Protein AF-0000000079017093 (afdb_homodimer)

Foldseek 3Di:
DVVVVVVVVVVVVVPPPPPPWDKFFWFDDADQLWAFAAPWDHKDKAWPDFDDDPPPDTDTDIDIDTGQQTGWKKFALCLPDVPGDALQRQDQLLQKFFEFEQEDQVVCVVFQAAADDLVSVVVLCVVVNDQAAQYEYEYENVLLVQPPPNCSQQVHPPSNDSLNGTHYAYDLNNLCCCCPVHNYQEYEYLHSYRDRSNDPVNNSSNVRNVVNRMYIYNIHDDPPDDRGQWMKGWRDDNDVVHRMHRTGIMITGHPPPPCVVVVVVVVVVVVVVVVVVVVVVVVVD/DVVVVVVVVVVVVVPPPPPPWDKFFWFDDADQLWAFQAPWDHKDKAWPDFDDDPPDDTDTDIDIDTGQQTGWKKFALCLPDVPGDALQRQDQLLQKFFEFEQEDQVVCVVFQAAADDLVSVVVLCVVVNDQAAQYEYEYENVLLVQPPPNCSQQVHPPSNDSLRGTHYAYDLNNLCCCCPVHNYQEYEYLHSYRDRSNDPVNNSSNVRNVVNRMYIYNIHDDPPDHRGQWMKGWRDDNDVVHRMHRTGIMITGHPPPPCPVVVVVVVVVVVVVVVVVVVVVVVVD

Structure (mmCIF, N/CA/C/O backbone):
data_AF-0000000079017093-model_v1
#
loop_
_entity.id
_entity.type
_entity.pdbx_description
1 polymer 'Kynurenine formamidase'
#
loop_
_atom_site.group_PDB
_atom_site.id
_atom_site.type_symbol
_atom_site.label_atom_id
_atom_site.label_alt_id
_atom_site.label_comp_id
_atom_site.label_asym_id
_atom_site.label_entity_id
_atom_site.label_seq_id
_atom_site.pdbx_PDB_ins_code
_atom_site.Cartn_x
_atom_site.Cartn_y
_atom_site.Cartn_z
_atom_site.occupancy
_atom_site.B_iso_or_equiv
_atom_site.auth_seq_id
_atom_site.auth_comp_id
_atom_site.auth_asym_id
_atom_site.auth_atom_id
_atom_site.pdbx_PDB_model_num
ATOM 1 N N . MET A 1 1 ? 46.062 -15.609 -14.641 1 33.62 1 MET A N 1
ATOM 2 C CA . MET A 1 1 ? 45.562 -16.078 -13.359 1 33.62 1 MET A CA 1
ATOM 3 C C . MET A 1 1 ? 45.062 -14.914 -12.508 1 33.62 1 MET A C 1
ATOM 5 O O . MET A 1 1 ? 44.562 -15.109 -11.398 1 33.62 1 MET A O 1
ATOM 9 N N . THR A 1 2 ? 45.562 -13.727 -12.836 1 43.59 2 THR A N 1
ATOM 10 C CA . THR A 1 2 ? 45.344 -12.547 -12.008 1 43.59 2 THR A CA 1
ATOM 11 C C . THR A 1 2 ? 43.938 -11.969 -12.242 1 43.59 2 THR A C 1
ATOM 13 O O . THR A 1 2 ? 43.375 -11.328 -11.359 1 43.59 2 THR A O 1
ATOM 16 N N . SER A 1 3 ? 43.469 -12.195 -13.469 1 46.53 3 SER A N 1
ATOM 17 C CA . SER A 1 3 ? 42.188 -11.562 -13.773 1 46.53 3 SER A CA 1
ATOM 18 C C . SER A 1 3 ? 41.031 -12.273 -13.078 1 46.53 3 SER A C 1
ATOM 20 O O . SER A 1 3 ? 39.969 -11.688 -12.867 1 46.53 3 SER A O 1
ATOM 22 N N . LEU A 1 4 ? 41.25 -13.578 -12.734 1 48.19 4 LEU A N 1
ATOM 23 C CA . LEU A 1 4 ? 40.188 -14.344 -12.086 1 48.19 4 LEU A CA 1
ATOM 24 C C . LEU A 1 4 ? 39.969 -13.867 -10.656 1 48.19 4 LEU A C 1
ATOM 26 O O . LEU A 1 4 ? 38.844 -13.945 -10.141 1 48.19 4 LEU A O 1
ATOM 30 N N . SER A 1 5 ? 41.062 -13.242 -10.125 1 46.44 5 SER A N 1
ATOM 31 C CA . SER A 1 5 ? 40.969 -12.938 -8.703 1 46.44 5 SER A CA 1
ATOM 32 C C . SER A 1 5 ? 40.188 -11.664 -8.453 1 46.44 5 SER A C 1
ATOM 34 O O . SER A 1 5 ? 39.438 -11.562 -7.457 1 46.44 5 SER A O 1
ATOM 36 N N . ILE A 1 6 ? 40.219 -10.766 -9.406 1 45.44 6 ILE A N 1
ATOM 37 C CA . ILE A 1 6 ? 39.531 -9.5 -9.156 1 45.44 6 ILE A CA 1
ATOM 38 C C . ILE A 1 6 ? 38.031 -9.68 -9.328 1 45.44 6 ILE A C 1
ATOM 40 O O . ILE A 1 6 ? 37.25 -9.125 -8.562 1 45.44 6 ILE A O 1
ATOM 44 N N . SER A 1 7 ? 37.688 -10.57 -10.25 1 44.38 7 SER A N 1
ATOM 45 C CA . SER A 1 7 ? 36.25 -10.781 -10.469 1 44.38 7 SER A CA 1
ATOM 46 C C . SER A 1 7 ? 35.625 -11.492 -9.273 1 44.38 7 SER A C 1
ATOM 48 O O . SER A 1 7 ? 34.469 -11.227 -8.938 1 44.38 7 SER A O 1
ATOM 50 N N . LEU A 1 8 ? 36.406 -12.289 -8.617 1 45.03 8 LEU A N 1
ATOM 51 C CA . LEU A 1 8 ? 35.875 -13 -7.453 1 45.03 8 LEU A CA 1
ATOM 52 C C . LEU A 1 8 ? 35.688 -12.047 -6.273 1 45.03 8 LEU A C 1
ATOM 54 O O . LEU A 1 8 ? 34.75 -12.188 -5.504 1 45.03 8 LEU A O 1
ATOM 58 N N . LEU A 1 9 ? 36.625 -11.07 -6.164 1 40.81 9 LEU A N 1
ATOM 59 C CA . LEU A 1 9 ? 36.531 -10.133 -5.047 1 40.81 9 LEU A CA 1
ATOM 60 C C . LEU A 1 9 ? 35.312 -9.211 -5.207 1 40.81 9 LEU A C 1
ATOM 62 O O . LEU A 1 9 ? 34.625 -8.906 -4.23 1 40.81 9 LEU A O 1
ATOM 66 N N . LEU A 1 10 ? 35.062 -8.797 -6.402 1 40.22 10 LEU A N 1
ATOM 67 C CA . LEU A 1 10 ? 33.906 -7.914 -6.613 1 40.22 10 LEU A CA 1
ATOM 68 C C . LEU A 1 10 ? 32.594 -8.672 -6.434 1 40.22 10 LEU A C 1
ATOM 70 O O . LEU A 1 10 ? 31.625 -8.117 -5.941 1 40.22 10 LEU A O 1
ATOM 74 N N . MET A 1 11 ? 32.656 -9.953 -6.738 1 41.59 11 MET A N 1
ATOM 75 C CA . MET A 1 11 ? 31.438 -10.727 -6.551 1 41.59 11 MET A CA 1
ATOM 76 C C . MET A 1 11 ? 31.156 -10.969 -5.07 1 41.59 11 MET A C 1
ATOM 78 O O . MET A 1 11 ? 30 -11.047 -4.652 1 41.59 11 MET A O 1
ATOM 82 N N . TRP A 1 12 ? 32.219 -11.172 -4.27 1 41.28 12 TRP A N 1
ATOM 83 C CA . TRP A 1 12 ? 32.031 -11.414 -2.846 1 41.28 12 TRP A CA 1
ATOM 84 C C . TRP A 1 12 ? 31.5 -10.164 -2.143 1 41.28 12 TRP A C 1
ATOM 86 O O . TRP A 1 12 ? 30.781 -10.266 -1.148 1 41.28 12 TRP A O 1
ATOM 96 N N . TYR A 1 13 ? 31.891 -9.031 -2.588 1 38.5 13 TYR A N 1
ATOM 97 C CA . TYR A 1 13 ? 31.453 -7.816 -1.912 1 38.5 13 TYR A CA 1
ATOM 98 C C . TYR A 1 13 ? 29.953 -7.582 -2.135 1 38.5 13 TYR A C 1
ATOM 100 O O . TYR A 1 13 ? 29.297 -6.934 -1.318 1 38.5 13 TYR A O 1
ATOM 108 N N . SER A 1 14 ? 29.5 -7.973 -3.236 1 41.56 14 SER A N 1
ATOM 109 C CA . SER A 1 14 ? 28.062 -7.746 -3.441 1 41.56 14 SER A CA 1
ATOM 110 C C . SER A 1 14 ? 27.234 -8.594 -2.488 1 41.56 14 SER A C 1
ATOM 112 O O . SER A 1 14 ? 26.062 -8.297 -2.254 1 41.56 14 SER A O 1
ATOM 114 N N . SER A 1 15 ? 27.797 -9.711 -2.064 1 40.84 15 SER A N 1
ATOM 115 C CA . SER A 1 15 ? 27.031 -10.594 -1.195 1 40.84 15 SER A CA 1
ATOM 116 C C . SER A 1 15 ? 26.891 -10.016 0.207 1 40.84 15 SER A C 1
ATOM 118 O O . SER A 1 15 ? 26.016 -10.43 0.975 1 40.84 15 SER A O 1
ATOM 120 N N . LEU A 1 16 ? 27.812 -9.359 0.791 1 39.72 16 LEU A N 1
ATOM 121 C CA . LEU A 1 16 ? 27.891 -9.094 2.223 1 39.72 16 LEU A CA 1
ATOM 122 C C . LEU A 1 16 ? 26.875 -8.047 2.645 1 39.72 16 LEU A C 1
ATOM 124 O O . LEU A 1 16 ? 26.328 -8.117 3.746 1 39.72 16 LEU A O 1
ATOM 128 N N . CYS A 1 17 ? 26.906 -6.84 2.104 1 42.47 17 CYS A N 1
ATOM 129 C CA . CYS A 1 17 ? 26.172 -5.832 2.852 1 42.47 17 CYS A CA 1
ATOM 130 C C . CYS A 1 17 ? 24.672 -5.945 2.59 1 42.47 17 CYS A C 1
ATOM 132 O O . CYS A 1 17 ? 24.172 -5.414 1.598 1 42.47 17 CYS A O 1
ATOM 134 N N . HIS A 1 18 ? 24.141 -7.098 2.598 1 50.38 18 HIS A N 1
ATOM 135 C CA . HIS A 1 18 ? 22.703 -7.078 2.734 1 50.38 18 HIS A CA 1
ATOM 136 C C . HIS A 1 18 ? 22.25 -6.086 3.807 1 50.38 18 HIS A C 1
ATOM 138 O O . HIS A 1 18 ? 22.094 -6.457 4.969 1 50.38 18 HIS A O 1
ATOM 144 N N . CYS A 1 19 ? 22.656 -4.918 3.719 1 55.66 19 CYS A N 1
ATOM 145 C CA . CYS A 1 19 ? 22.266 -3.896 4.684 1 55.66 19 CYS A CA 1
ATOM 146 C C . CYS A 1 19 ? 20.75 -3.883 4.879 1 55.66 19 CYS A C 1
ATOM 148 O O . CYS A 1 19 ? 20 -3.799 3.908 1 55.66 19 CYS A O 1
ATOM 150 N N . GLU A 1 20 ? 20.359 -4.477 5.949 1 71.25 20 GLU A N 1
ATOM 151 C CA . GLU A 1 20 ? 18.969 -4.473 6.379 1 71.25 20 GLU A CA 1
ATOM 152 C C . GLU A 1 20 ? 18.344 -3.082 6.254 1 71.25 20 GLU A C 1
ATOM 154 O O . GLU A 1 20 ? 18.969 -2.086 6.621 1 71.25 20 GLU A O 1
ATOM 159 N N . LEU A 1 21 ? 17.266 -3.023 5.449 1 83.5 21 LEU A N 1
ATOM 160 C CA . LEU A 1 21 ? 16.516 -1.779 5.305 1 83.5 21 LEU A CA 1
ATOM 161 C C . LEU A 1 21 ? 16.078 -1.242 6.664 1 83.5 21 LEU A C 1
ATOM 163 O O . LEU A 1 21 ? 15.656 -2.006 7.531 1 83.5 21 LEU A O 1
ATOM 167 N N . SER A 1 22 ? 16.438 0.024 6.961 1 93.31 22 SER A N 1
ATOM 168 C CA . SER A 1 22 ? 15.828 0.698 8.102 1 93.31 22 SER A CA 1
ATOM 169 C C . SER A 1 22 ? 14.5 1.336 7.711 1 93.31 22 SER A C 1
ATOM 171 O O . SER A 1 22 ? 14.469 2.314 6.961 1 93.31 22 SER A O 1
ATOM 173 N N . ILE A 1 23 ? 13.414 0.7 8.164 1 97.31 23 ILE A N 1
ATOM 174 C CA . ILE A 1 23 ? 12.07 1.122 7.789 1 97.31 23 ILE A CA 1
ATOM 175 C C . ILE A 1 23 ? 11.328 1.646 9.016 1 97.31 23 ILE A C 1
ATOM 177 O O . ILE A 1 23 ? 11.414 1.059 10.102 1 97.31 23 ILE A O 1
ATOM 181 N N . ILE A 1 24 ? 10.664 2.756 8.883 1 98.19 24 ILE A N 1
ATOM 182 C CA . ILE A 1 24 ? 9.828 3.316 9.938 1 98.19 24 ILE A CA 1
ATOM 183 C C . ILE A 1 24 ? 8.367 3.322 9.484 1 98.19 24 ILE A C 1
ATOM 185 O O . ILE A 1 24 ? 8.031 3.93 8.461 1 98.19 24 ILE A O 1
ATOM 189 N N . ASP A 1 25 ? 7.562 2.613 10.242 1 98.56 25 ASP A N 1
ATOM 190 C CA . ASP A 1 25 ? 6.129 2.562 9.961 1 98.56 25 ASP A CA 1
ATOM 191 C C . ASP A 1 25 ? 5.453 3.887 10.312 1 98.56 25 ASP A C 1
ATOM 193 O O . ASP A 1 25 ? 5.66 4.422 11.406 1 98.56 25 ASP A O 1
ATOM 197 N N . MET A 1 26 ? 4.652 4.414 9.383 1 98.94 26 MET A N 1
ATOM 198 C CA . MET A 1 26 ? 3.98 5.695 9.57 1 98.94 26 MET A CA 1
ATOM 199 C C . MET A 1 26 ? 2.471 5.547 9.422 1 98.94 26 MET A C 1
ATOM 201 O O . MET A 1 26 ? 1.792 6.465 8.953 1 98.94 26 MET A O 1
ATOM 205 N N . SER A 1 27 ? 1.921 4.402 9.758 1 98.81 27 SER A N 1
ATOM 206 C CA . SER A 1 27 ? 0.5 4.121 9.578 1 98.81 27 SER A CA 1
ATOM 207 C C . SER A 1 27 ? -0.129 3.625 10.883 1 98.81 27 SER A C 1
ATOM 209 O O . SER A 1 27 ? 0.445 2.779 11.57 1 98.81 27 SER A O 1
ATOM 211 N N . HIS A 1 28 ? -1.271 4.148 11.172 1 98.75 28 HIS A N 1
ATOM 212 C CA . HIS A 1 28 ? -2.09 3.59 12.242 1 98.75 28 HIS A CA 1
ATOM 213 C C . HIS A 1 28 ? -2.758 2.291 11.805 1 98.75 28 HIS A C 1
ATOM 215 O O . HIS A 1 28 ? -3.045 2.102 10.625 1 98.75 28 HIS A O 1
ATOM 221 N N . PRO A 1 29 ? -3.029 1.419 12.773 1 98 29 PRO A N 1
ATOM 222 C CA . PRO A 1 29 ? -3.791 0.22 12.414 1 98 29 PRO A CA 1
ATOM 223 C C . PRO A 1 29 ? -5.215 0.54 11.969 1 98 29 PRO A C 1
ATOM 225 O O . PRO A 1 29 ? -5.801 1.529 12.414 1 98 29 PRO A O 1
ATOM 228 N N . LEU A 1 30 ? -5.672 -0.282 11.07 1 98.19 30 LEU A N 1
ATOM 229 C CA . LEU A 1 30 ? -7.066 -0.225 10.648 1 98.19 30 LEU A CA 1
ATOM 230 C C . LEU A 1 30 ? -7.914 -1.224 11.43 1 98.19 30 LEU A C 1
ATOM 232 O O . LEU A 1 30 ? -7.613 -2.418 11.453 1 98.19 30 LEU A O 1
ATOM 236 N N . SER A 1 31 ? -8.922 -0.79 12.086 1 97.81 31 SER A N 1
ATOM 237 C CA . SER A 1 31 ? -9.844 -1.586 12.891 1 97.81 31 SER A CA 1
ATOM 238 C C . SER A 1 31 ? -11.148 -0.836 13.148 1 97.81 31 SER A C 1
ATOM 240 O O . SER A 1 31 ? -11.367 0.237 12.578 1 97.81 31 SER A O 1
ATOM 242 N N . GLY A 1 32 ? -11.992 -1.484 13.906 1 96.75 32 GLY A N 1
ATOM 243 C CA . GLY A 1 32 ? -13.219 -0.82 14.328 1 96.75 32 GLY A CA 1
ATOM 244 C C . GLY A 1 32 ? -12.969 0.444 15.125 1 96.75 32 GLY A C 1
ATOM 245 O O . GLY A 1 32 ? -13.867 1.267 15.297 1 96.75 32 GLY A O 1
ATOM 246 N N . ALA A 1 33 ? -11.766 0.669 15.602 1 96.94 33 ALA A N 1
ATOM 247 C CA . ALA A 1 33 ? -11.422 1.831 16.422 1 96.94 33 ALA A CA 1
ATOM 248 C C . ALA A 1 33 ? -10.867 2.959 15.555 1 96.94 33 ALA A C 1
ATOM 250 O O . ALA A 1 33 ? -10.57 4.047 16.062 1 96.94 33 ALA A O 1
ATOM 251 N N . THR A 1 34 ? -10.734 2.711 14.281 1 98.25 34 THR A N 1
ATOM 252 C CA . THR A 1 34 ? -10.164 3.707 13.383 1 98.25 34 THR A CA 1
ATOM 253 C C . THR A 1 34 ? -11.008 4.98 13.391 1 98.25 34 THR A C 1
ATOM 255 O O . THR A 1 34 ? -12.234 4.918 13.383 1 98.25 34 THR A O 1
ATOM 258 N N . VAL A 1 35 ? -10.367 6.164 13.406 1 96.88 35 VAL A N 1
ATOM 259 C CA . VAL A 1 35 ? -11.047 7.453 13.461 1 96.88 35 VAL A CA 1
ATOM 260 C C . VAL A 1 35 ? -11.398 7.918 12.055 1 96.88 35 VAL A C 1
ATOM 262 O O . VAL A 1 35 ? -10.562 7.859 11.148 1 96.88 35 VAL A O 1
ATOM 265 N N . TYR A 1 36 ? -12.609 8.312 11.898 1 95.69 36 TYR A N 1
ATOM 266 C CA . TYR A 1 36 ? -13.117 8.844 10.641 1 95.69 36 TYR A CA 1
ATOM 267 C C . TYR A 1 36 ? -13.727 10.227 10.844 1 95.69 36 TYR A C 1
ATOM 269 O O . TYR A 1 36 ? -14.117 10.586 11.953 1 95.69 36 TYR A O 1
ATOM 277 N N . TRP A 1 37 ? -13.672 10.984 9.734 1 93.38 37 TRP A N 1
ATOM 278 C CA . TRP A 1 37 ? -14.484 12.203 9.688 1 93.38 37 TRP A CA 1
ATOM 279 C C . TRP A 1 37 ? -15.969 11.867 9.773 1 93.38 37 TRP A C 1
ATOM 281 O O . TRP A 1 37 ? -16.422 10.844 9.25 1 93.38 37 TRP A O 1
ATOM 291 N N . PRO A 1 38 ? -16.719 12.734 10.43 1 91.94 38 PRO A N 1
ATOM 292 C CA . PRO A 1 38 ? -18.156 12.453 10.523 1 91.94 38 PRO A CA 1
ATOM 293 C C . PRO A 1 38 ? -18.812 12.227 9.164 1 91.94 38 PRO A C 1
ATOM 295 O O . PRO A 1 38 ? -18.484 12.914 8.195 1 91.94 38 PRO A O 1
ATOM 298 N N . GLY A 1 39 ? -19.719 11.227 9.148 1 91 39 GLY A N 1
ATOM 299 C CA . GLY A 1 39 ? -20.453 10.953 7.914 1 91 39 GLY A CA 1
ATOM 300 C C . GLY A 1 39 ? -19.828 9.836 7.098 1 91 39 GLY A C 1
ATOM 301 O O . GLY A 1 39 ? -20.469 9.281 6.199 1 91 39 GLY A O 1
ATOM 302 N N . GLN A 1 40 ? -18.625 9.484 7.367 1 94.69 40 GLN A N 1
ATOM 303 C CA . GLN A 1 40 ? -17.969 8.375 6.68 1 94.69 40 GLN A CA 1
ATOM 304 C C . GLN A 1 40 ? -18.25 7.047 7.371 1 94.69 40 GLN A C 1
ATOM 306 O O . GLN A 1 40 ? -18.25 6.965 8.602 1 94.69 40 GLN A O 1
ATOM 311 N N . PRO A 1 41 ? -18.578 5.992 6.555 1 96.62 41 PRO A N 1
ATOM 312 C CA . PRO A 1 41 ? -18.688 4.68 7.191 1 96.62 41 PRO A CA 1
ATOM 313 C C . PRO A 1 41 ? -17.375 4.223 7.82 1 96.62 41 PRO A C 1
ATOM 315 O O . PRO A 1 41 ? -16.297 4.453 7.254 1 96.62 41 PRO A O 1
ATOM 318 N N . ASN A 1 42 ? -17.438 3.594 8.969 1 97 42 ASN A N 1
ATOM 319 C CA . ASN A 1 42 ? -16.266 3.068 9.664 1 97 42 ASN A CA 1
ATOM 320 C C . ASN A 1 42 ? -15.688 1.854 8.945 1 97 42 ASN A C 1
ATOM 322 O O . ASN A 1 42 ? -16.344 1.253 8.094 1 97 42 ASN A O 1
ATOM 326 N N . TYR A 1 43 ? -14.477 1.587 9.25 1 98.19 43 TYR A N 1
ATOM 327 C CA . TYR A 1 43 ? -13.891 0.326 8.805 1 98.19 43 TYR A CA 1
ATOM 328 C C . TYR A 1 43 ? -14.555 -0.857 9.5 1 98.19 43 TYR A C 1
ATOM 330 O O . TYR A 1 43 ? -14.727 -0.85 10.719 1 98.19 43 TYR A O 1
ATOM 338 N N . ASN A 1 44 ? -14.883 -1.805 8.695 1 97.88 44 ASN A N 1
ATOM 339 C CA . ASN A 1 44 ? -15.453 -3.039 9.219 1 97.88 44 ASN A CA 1
ATOM 340 C C . ASN A 1 44 ? -14.883 -4.266 8.516 1 97.88 44 ASN A C 1
ATOM 342 O O . ASN A 1 44 ? -14.789 -4.293 7.289 1 97.88 44 ASN A O 1
ATOM 346 N N . ARG A 1 45 ? -14.469 -5.184 9.312 1 98.19 45 ARG A N 1
ATOM 347 C CA . ARG A 1 45 ? -14.086 -6.488 8.781 1 98.19 45 ARG A CA 1
ATOM 348 C C . ARG A 1 45 ? -15.055 -7.574 9.242 1 98.19 45 ARG A C 1
ATOM 350 O O . ARG A 1 45 ? -15.438 -7.613 10.414 1 98.19 45 ARG A O 1
ATOM 357 N N . THR A 1 46 ? -15.43 -8.453 8.32 1 97.88 46 THR A N 1
ATOM 358 C CA . THR A 1 46 ? -16.266 -9.617 8.594 1 97.88 46 THR A CA 1
ATOM 359 C C . THR A 1 46 ? -15.547 -10.906 8.219 1 97.88 46 THR A C 1
ATOM 361 O O . THR A 1 46 ? -14.922 -10.992 7.16 1 97.88 46 THR A O 1
ATOM 364 N N . VAL A 1 47 ? -15.594 -11.883 9.133 1 97.62 47 VAL A N 1
ATOM 365 C CA . VAL A 1 47 ? -15.039 -13.203 8.828 1 97.62 47 VAL A CA 1
ATOM 366 C C . VAL A 1 47 ? -16.031 -13.984 7.969 1 97.62 47 VAL A C 1
ATOM 368 O O . VAL A 1 47 ? -17.172 -14.203 8.375 1 97.62 47 VAL A O 1
ATOM 371 N N . LEU A 1 48 ? -15.617 -14.359 6.824 1 96.75 48 LEU A N 1
ATOM 372 C CA . LEU A 1 48 ? -16.484 -15.125 5.922 1 96.75 48 LEU A CA 1
ATOM 373 C C . LEU A 1 48 ? -16.359 -16.625 6.188 1 96.75 48 LEU A C 1
ATOM 375 O O . LEU A 1 48 ? -17.344 -17.344 6.129 1 96.75 48 LEU A O 1
ATOM 379 N N . GLN A 1 49 ? -15.141 -17.016 6.301 1 94.25 49 GLN A N 1
ATOM 380 C CA . GLN A 1 49 ? -14.836 -18.422 6.57 1 94.25 49 GLN A CA 1
ATOM 381 C C . GLN A 1 49 ? -13.75 -18.547 7.637 1 94.25 49 GLN A C 1
ATOM 383 O O . GLN A 1 49 ? -12.781 -17.797 7.637 1 94.25 49 GLN A O 1
ATOM 388 N N . ARG A 1 50 ? -13.945 -19.328 8.578 1 94.5 50 ARG A N 1
ATOM 389 C CA . ARG A 1 50 ? -13 -19.766 9.602 1 94.5 50 ARG A CA 1
ATOM 390 C C . ARG A 1 50 ? -13.227 -21.219 9.984 1 94.5 50 ARG A C 1
ATOM 392 O O . ARG A 1 50 ? -14.125 -21.531 10.773 1 94.5 50 ARG A O 1
ATOM 399 N N . VAL A 1 51 ? -12.344 -22.062 9.359 1 90 51 VAL A N 1
ATOM 400 C CA . VAL A 1 51 ? -12.703 -23.469 9.492 1 90 51 VAL A CA 1
ATOM 401 C C . VAL A 1 51 ? -11.445 -24.328 9.461 1 90 51 VAL A C 1
ATOM 403 O O . VAL A 1 51 ? -10.438 -23.953 8.852 1 90 51 VAL A O 1
ATOM 406 N N . ALA A 1 52 ? -11.523 -25.328 10.188 1 87.56 52 ALA A N 1
ATOM 407 C CA . ALA A 1 52 ? -10.562 -26.406 10.055 1 87.56 52 ALA A CA 1
ATOM 408 C C . ALA A 1 52 ? -11.062 -27.469 9.078 1 87.56 52 ALA A C 1
ATOM 410 O O . ALA A 1 52 ? -12.203 -27.922 9.172 1 87.56 52 ALA A O 1
ATOM 411 N N . ILE A 1 53 ? -10.273 -27.594 8.062 1 81.94 53 ILE A N 1
ATOM 412 C CA . ILE A 1 53 ? -10.602 -28.641 7.098 1 81.94 53 ILE A CA 1
ATOM 413 C C . ILE A 1 53 ? -9.781 -29.891 7.383 1 81.94 53 ILE A C 1
ATOM 415 O O . ILE A 1 53 ? -8.555 -29.891 7.234 1 81.94 53 ILE A O 1
ATOM 419 N N . GLY A 1 54 ? -10.508 -30.906 7.664 1 79.44 54 GLY A N 1
ATOM 420 C CA . GLY A 1 54 ? -9.797 -32.125 8.078 1 79.44 54 GLY A CA 1
ATOM 421 C C . GLY A 1 54 ? -8.914 -31.891 9.289 1 79.44 54 GLY A C 1
ATOM 422 O O . GLY A 1 54 ? -9.234 -31.109 10.172 1 79.44 54 GLY A O 1
ATOM 423 N N . ASP A 1 55 ? -7.902 -32.719 9.383 1 72.5 55 ASP A N 1
ATOM 424 C CA . ASP A 1 55 ? -7.082 -32.688 10.586 1 72.5 55 ASP A CA 1
ATOM 425 C C . ASP A 1 55 ? -5.949 -31.688 10.461 1 72.5 55 ASP A C 1
ATOM 427 O O . ASP A 1 55 ? -5.371 -31.266 11.461 1 72.5 55 ASP A O 1
ATOM 431 N N . ASP A 1 56 ? -5.863 -31.109 9.234 1 81.25 56 ASP A N 1
ATOM 432 C CA . ASP A 1 56 ? -4.559 -30.469 9.156 1 81.25 56 ASP A CA 1
ATOM 433 C C . ASP A 1 56 ? -4.652 -29.125 8.453 1 81.25 56 ASP A C 1
ATOM 435 O O . ASP A 1 56 ? -3.66 -28.391 8.344 1 81.25 56 ASP A O 1
ATOM 439 N N . VAL A 1 57 ? -5.84 -28.812 7.973 1 90.81 57 VAL A N 1
ATOM 440 C CA . VAL A 1 57 ? -5.871 -27.578 7.195 1 90.81 57 VAL A CA 1
ATOM 441 C C . VAL A 1 57 ? -6.805 -26.562 7.863 1 90.81 57 VAL A C 1
ATOM 443 O O . VAL A 1 57 ? -7.945 -26.891 8.203 1 90.81 57 VAL A O 1
ATOM 446 N N . TRP A 1 58 ? -6.316 -25.484 8.203 1 94.62 58 TRP A N 1
ATOM 447 C CA . TRP A 1 58 ? -7.074 -24.344 8.727 1 94.62 58 TRP A CA 1
ATOM 448 C C . TRP A 1 58 ? -7.066 -23.188 7.734 1 94.62 58 TRP A C 1
ATOM 450 O O . TRP A 1 58 ? -6.043 -22.906 7.102 1 94.62 58 TRP A O 1
ATOM 460 N N . ILE A 1 59 ? -8.266 -22.578 7.547 1 95.94 59 ILE A N 1
ATOM 461 C CA . ILE A 1 59 ? -8.367 -21.469 6.613 1 95.94 59 ILE A CA 1
ATOM 462 C C . ILE A 1 59 ? -9.219 -20.359 7.227 1 95.94 59 ILE A C 1
ATOM 464 O O . ILE A 1 59 ? -10.25 -20.625 7.844 1 95.94 59 ILE A O 1
ATOM 468 N N . GLU A 1 60 ? -8.773 -19.188 7.152 1 97.5 60 GLU A N 1
ATOM 469 C CA . GLU A 1 60 ? -9.562 -18.016 7.48 1 97.5 60 GLU A CA 1
ATOM 470 C C . GLU A 1 60 ? -9.562 -17.016 6.328 1 97.5 60 GLU A C 1
ATOM 472 O O . GLU A 1 60 ? -8.516 -16.734 5.742 1 97.5 60 GLU A O 1
ATOM 477 N N . VAL A 1 61 ? -10.719 -16.547 5.918 1 97.19 61 VAL A N 1
ATOM 478 C CA . VAL A 1 61 ? -10.914 -15.492 4.922 1 97.19 61 VAL A CA 1
ATOM 479 C C . VAL A 1 61 ? -11.977 -14.508 5.406 1 97.19 61 VAL A C 1
ATOM 481 O O . VAL A 1 61 ? -12.883 -14.875 6.152 1 97.19 61 VAL A O 1
ATOM 484 N N . GLY A 1 62 ? -11.797 -13.297 5.043 1 98 62 GLY A N 1
ATOM 485 C CA . GLY A 1 62 ? -12.773 -12.281 5.41 1 98 62 GLY A CA 1
ATOM 486 C C . GLY A 1 62 ? -13.109 -11.328 4.273 1 98 62 GLY A C 1
ATOM 487 O O . GLY A 1 62 ? -12.703 -11.555 3.133 1 98 62 GLY A O 1
ATOM 488 N N . ALA A 1 63 ? -13.891 -10.414 4.57 1 98.5 63 ALA A N 1
ATOM 489 C CA . ALA A 1 63 ? -14.234 -9.242 3.764 1 98.5 63 ALA A CA 1
ATOM 490 C C . ALA A 1 63 ? -14.18 -7.965 4.598 1 98.5 63 ALA A C 1
ATOM 492 O O . ALA A 1 63 ? -14.109 -8.023 5.828 1 98.5 63 ALA A O 1
ATOM 493 N N . TYR A 1 64 ? -14.086 -6.852 3.863 1 98.5 64 TYR A N 1
ATOM 494 C CA . TYR A 1 64 ? -14.023 -5.598 4.605 1 98.5 64 TYR A CA 1
ATOM 495 C C . TYR A 1 64 ? -14.719 -4.477 3.836 1 98.5 64 TYR A C 1
ATOM 497 O O . TYR A 1 64 ? -15 -4.617 2.645 1 98.5 64 TYR A O 1
ATOM 505 N N . SER A 1 65 ? -15.094 -3.434 4.582 1 98.5 65 SER A N 1
ATOM 506 C CA . SER A 1 65 ? -15.656 -2.205 4.035 1 98.5 65 SER A CA 1
ATOM 50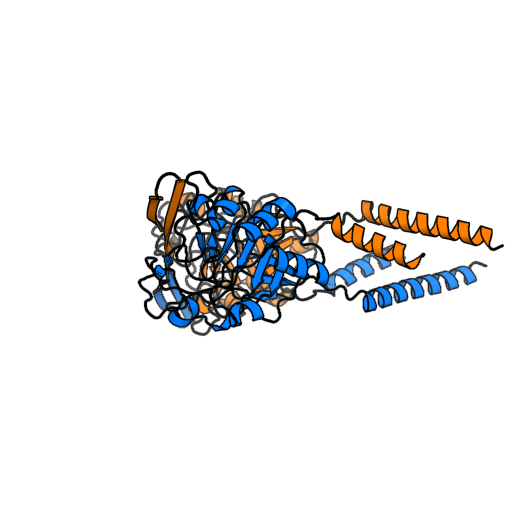7 C C . SER A 1 65 ? -15.133 -0.978 4.773 1 98.5 65 SER A C 1
ATOM 509 O O . SER A 1 65 ? -14.719 -1.074 5.93 1 98.5 65 SER A O 1
ATOM 511 N N . SER A 1 66 ? -15.148 0.13 4.074 1 98.56 66 SER A N 1
ATOM 512 C CA . SER A 1 66 ? -14.617 1.356 4.66 1 98.56 66 SER A CA 1
ATOM 513 C C . SER A 1 66 ? -15.031 2.58 3.85 1 98.56 66 SER A C 1
ATOM 515 O O . SER A 1 66 ? -15.18 2.5 2.629 1 98.56 66 SER A O 1
ATOM 517 N N . GLY A 1 67 ? -15.211 3.699 4.586 1 98.44 67 GLY A N 1
ATOM 518 C CA . GLY A 1 67 ? -15.133 4.957 3.859 1 98.44 67 GLY A CA 1
ATOM 519 C C . GLY A 1 67 ? -13.766 5.211 3.252 1 98.44 67 GLY A C 1
ATOM 520 O O . GLY A 1 67 ? -12.766 4.691 3.738 1 98.44 67 GLY A O 1
ATOM 521 N N . GLU A 1 68 ? -13.719 5.988 2.236 1 98.19 68 GLU A N 1
ATOM 522 C CA . GLU A 1 68 ? -12.461 6.266 1.548 1 98.19 68 GLU A CA 1
ATOM 523 C C . GLU A 1 68 ? -11.547 7.148 2.395 1 98.19 68 GLU A C 1
ATOM 525 O O . GLU A 1 68 ? -10.32 7.039 2.32 1 98.19 68 GLU A O 1
ATOM 530 N N . HIS A 1 69 ? -12.156 8.016 3.084 1 97.12 69 HIS A N 1
ATOM 531 C CA . HIS A 1 69 ? -11.398 9.031 3.799 1 97.12 69 HIS A CA 1
ATOM 532 C C . HIS A 1 69 ? -11.469 8.82 5.309 1 97.12 69 HIS A C 1
ATOM 534 O O . HIS A 1 69 ? -12.227 9.508 5.996 1 97.12 69 HIS A O 1
ATOM 540 N N . GLY A 1 70 ? -10.742 7.957 5.793 1 95.69 70 GLY A N 1
ATOM 541 C CA . GLY A 1 70 ? -10.578 7.598 7.191 1 95.69 70 GLY A CA 1
ATOM 542 C C . GLY A 1 70 ? -9.289 6.848 7.469 1 95.69 70 GLY A C 1
ATOM 543 O O . GLY A 1 70 ? -8.695 6.266 6.562 1 95.69 70 GLY A O 1
ATOM 544 N N . GLY A 1 71 ? -8.828 6.93 8.758 1 98 71 GLY A N 1
ATOM 545 C CA . GLY A 1 71 ? -7.531 6.336 9.031 1 98 71 GLY A CA 1
ATOM 546 C C . GLY A 1 71 ? -6.402 6.973 8.25 1 98 71 GLY A C 1
ATOM 547 O O . GLY A 1 71 ? -6.578 8.039 7.656 1 98 71 GLY A O 1
ATOM 548 N N . THR A 1 72 ? -5.23 6.41 8.383 1 98.88 72 THR A N 1
ATOM 549 C CA . THR A 1 72 ? -4.117 6.844 7.551 1 98.88 72 THR A CA 1
ATOM 550 C C . THR A 1 72 ? -4.43 6.637 6.07 1 98.88 72 THR A C 1
ATOM 552 O O . THR A 1 72 ? -4.684 5.508 5.637 1 98.88 72 THR A O 1
ATOM 555 N N . HIS A 1 73 ? -4.52 7.777 5.309 1 98.81 73 HIS A N 1
ATOM 556 C CA . HIS A 1 73 ? -4.945 7.605 3.922 1 98.81 73 HIS A CA 1
ATOM 557 C C . HIS A 1 73 ? -4.371 8.695 3.027 1 98.81 73 HIS A C 1
ATOM 559 O O . HIS A 1 73 ? -3.768 9.656 3.52 1 98.81 73 HIS A O 1
ATOM 565 N N . VAL A 1 74 ? -4.555 8.5 1.703 1 98.88 74 VAL A N 1
ATOM 566 C CA . VAL A 1 74 ? -4.148 9.43 0.652 1 98.88 74 VAL A CA 1
ATOM 567 C C . VAL A 1 74 ? -5.379 10.094 0.045 1 98.88 74 VAL A C 1
ATOM 569 O O . VAL A 1 74 ? -6.402 9.445 -0.171 1 98.88 74 VAL A O 1
ATOM 572 N N . ASP A 1 75 ? -5.277 11.359 -0.202 1 98.88 75 ASP A N 1
ATOM 573 C CA . ASP A 1 75 ? -6.258 12.086 -1.002 1 98.88 75 ASP A CA 1
ATOM 574 C C . ASP A 1 75 ? -5.77 12.266 -2.439 1 98.88 75 ASP A C 1
ATOM 576 O O . ASP A 1 75 ? -4.676 12.781 -2.668 1 98.88 75 ASP A O 1
ATOM 580 N N . ALA A 1 76 ? -6.582 11.836 -3.381 1 98.88 76 ALA A N 1
ATOM 581 C CA . ALA A 1 76 ? -6.297 12.039 -4.801 1 98.88 76 ALA A CA 1
ATOM 582 C C . ALA A 1 76 ? -6.98 13.297 -5.324 1 98.88 76 ALA A C 1
ATOM 584 O O . ALA A 1 76 ? -7.941 13.789 -4.723 1 98.88 76 ALA A O 1
ATOM 585 N N . PRO A 1 77 ? -6.535 13.828 -6.453 1 98.81 77 PRO A N 1
ATOM 586 C CA . PRO A 1 77 ? -7.105 15.039 -7.039 1 98.81 77 PRO A CA 1
ATOM 587 C C . PRO A 1 77 ? -8.602 14.914 -7.309 1 98.81 77 PRO A C 1
ATOM 589 O O . PRO A 1 77 ? -9.344 15.891 -7.16 1 98.81 77 PRO A O 1
ATOM 592 N N . ARG A 1 78 ? -9.102 13.773 -7.598 1 98.62 78 ARG A N 1
ATOM 593 C CA . ARG A 1 78 ? -10.516 13.539 -7.867 1 98.62 78 ARG A CA 1
ATOM 594 C C . ARG A 1 78 ? -11.367 13.914 -6.66 1 98.62 78 ARG A C 1
ATOM 596 O O . ARG A 1 78 ? -12.562 14.195 -6.801 1 98.62 78 ARG A O 1
ATOM 603 N N . HIS A 1 79 ? -10.844 13.93 -5.52 1 98.5 79 HIS A N 1
ATOM 604 C CA . HIS A 1 79 ? -11.539 14.266 -4.281 1 98.5 79 HIS A CA 1
ATOM 605 C C . HIS A 1 79 ? -12.156 15.656 -4.352 1 98.5 79 HIS A C 1
ATOM 607 O O . HIS A 1 79 ? -13.258 15.883 -3.852 1 98.5 79 HIS A O 1
ATOM 613 N N . PHE A 1 80 ? -11.445 16.594 -5.109 1 98.19 80 PHE A N 1
ATOM 614 C CA . PHE A 1 80 ? -11.914 17.969 -5.125 1 98.19 80 PHE A CA 1
ATOM 615 C C . PHE A 1 80 ? -12.016 18.5 -6.551 1 98.19 80 PHE A C 1
ATOM 617 O O . PHE A 1 80 ? -12.383 19.656 -6.766 1 98.19 80 PHE A O 1
ATOM 624 N N . PHE A 1 81 ? -11.711 17.641 -7.5 1 97.44 81 PHE A N 1
ATOM 625 C CA . PHE A 1 81 ? -11.797 18.031 -8.898 1 97.44 81 PHE A CA 1
ATOM 626 C C . PHE A 1 81 ? -12.445 16.938 -9.734 1 97.44 81 PHE A C 1
ATOM 628 O O . PHE A 1 81 ? -11.914 15.828 -9.828 1 97.44 81 PHE A O 1
ATOM 635 N N . PRO A 1 82 ? -13.555 17.234 -10.367 1 95.19 82 PRO A N 1
ATOM 636 C CA . PRO A 1 82 ? -14.297 16.203 -11.094 1 95.19 82 PRO A CA 1
ATOM 637 C C . PRO A 1 82 ? -13.469 15.547 -12.203 1 95.19 82 PRO A C 1
ATOM 639 O O . PRO A 1 82 ? -13.664 14.367 -12.516 1 95.19 82 PRO A O 1
ATOM 642 N N . ASN A 1 83 ? -12.523 16.281 -12.742 1 96.19 83 ASN A N 1
ATOM 643 C CA . ASN A 1 83 ? -11.68 15.742 -13.797 1 96.19 83 ASN A CA 1
ATOM 644 C C . ASN A 1 83 ? -10.266 15.469 -13.297 1 96.19 83 ASN A C 1
ATOM 646 O O . ASN A 1 83 ? -9.344 15.289 -14.094 1 96.19 83 ASN A O 1
ATOM 650 N N . GLY A 1 84 ? -10.117 15.562 -12.008 1 98.25 84 GLY A N 1
ATOM 651 C CA . GLY A 1 84 ? -8.82 15.266 -11.422 1 98.25 84 GLY A CA 1
ATOM 652 C C . GLY A 1 84 ? -8.453 13.797 -11.492 1 98.25 84 GLY A C 1
ATOM 653 O O . GLY A 1 84 ? -9.328 12.945 -11.688 1 98.25 84 GLY A O 1
ATOM 654 N N . LEU A 1 85 ? -7.223 13.484 -11.297 1 98.69 85 LEU A N 1
ATOM 655 C CA . LEU A 1 85 ? -6.738 12.109 -11.305 1 98.69 85 LEU A CA 1
ATOM 656 C C . LEU A 1 85 ? -7.359 11.305 -10.164 1 98.69 85 LEU A C 1
ATOM 658 O O . LEU A 1 85 ? -7.352 11.742 -9.016 1 98.69 85 LEU A O 1
ATOM 662 N N . ASP A 1 86 ? -7.984 10.164 -10.531 1 98.69 86 ASP A N 1
ATOM 663 C CA . ASP A 1 86 ? -8.375 9.211 -9.5 1 98.69 86 ASP A CA 1
ATOM 664 C C . ASP A 1 86 ? -7.207 8.289 -9.133 1 98.69 86 ASP A C 1
ATOM 666 O O . ASP A 1 86 ? -6.094 8.469 -9.633 1 98.69 86 ASP A O 1
ATOM 670 N N . LEU A 1 87 ? -7.438 7.375 -8.242 1 98.81 87 LEU A N 1
ATOM 671 C CA . LEU A 1 87 ? -6.363 6.535 -7.719 1 98.81 87 LEU A CA 1
ATOM 672 C C . LEU A 1 87 ? -5.859 5.574 -8.789 1 98.81 87 LEU A C 1
ATOM 674 O O . LEU A 1 87 ? -4.715 5.113 -8.727 1 98.81 87 LEU A O 1
ATOM 678 N N . LYS A 1 88 ? -6.633 5.188 -9.734 1 98.69 88 LYS A N 1
ATOM 679 C CA . LYS A 1 88 ? -6.176 4.336 -10.828 1 98.69 88 LYS A CA 1
ATOM 680 C C . LYS A 1 88 ? -5.164 5.062 -11.703 1 98.69 88 LYS A C 1
ATOM 682 O O . LYS A 1 88 ? -4.176 4.469 -12.148 1 98.69 88 LYS A O 1
ATOM 687 N N . ASP A 1 89 ? -5.387 6.309 -11.906 1 98.25 89 ASP A N 1
ATOM 688 C CA . ASP A 1 89 ? -4.609 7.059 -12.891 1 98.25 89 ASP A CA 1
ATOM 689 C C . ASP A 1 89 ? -3.49 7.852 -12.219 1 98.25 89 ASP A C 1
ATOM 691 O O . ASP A 1 89 ? -2.637 8.43 -12.891 1 98.25 89 ASP A O 1
ATOM 695 N N . LEU A 1 90 ? -3.49 7.938 -10.891 1 98.44 90 LEU A N 1
ATOM 696 C CA . LEU A 1 90 ? -2.428 8.617 -10.156 1 98.44 90 LEU A CA 1
ATOM 697 C C . LEU A 1 90 ? -1.085 7.934 -10.383 1 98.44 90 LEU A C 1
ATOM 699 O O . LEU A 1 90 ? -0.91 6.77 -10.023 1 98.44 90 LEU A O 1
ATOM 703 N N . PRO A 1 91 ? -0.13 8.664 -10.992 1 97.19 91 PRO A N 1
ATOM 704 C CA . PRO A 1 91 ? 1.171 8.031 -11.211 1 97.19 91 PRO A CA 1
ATOM 705 C C . PRO A 1 91 ? 1.852 7.621 -9.906 1 97.19 91 PRO A C 1
ATOM 707 O O . PRO A 1 91 ? 1.846 8.383 -8.938 1 97.19 91 PRO A O 1
ATOM 710 N N . LEU A 1 92 ? 2.426 6.445 -9.93 1 97.31 92 LEU A N 1
ATOM 711 C CA . LEU A 1 92 ? 3.102 5.918 -8.75 1 97.31 92 LEU A CA 1
ATOM 712 C C . LEU A 1 92 ? 4.223 6.852 -8.305 1 97.31 92 LEU A C 1
ATOM 714 O O . LEU A 1 92 ? 4.469 7 -7.102 1 97.31 92 LEU A O 1
ATOM 718 N N . GLU A 1 93 ? 4.879 7.477 -9.18 1 96.12 93 GLU A N 1
ATOM 719 C CA . GLU A 1 93 ? 6.004 8.359 -8.891 1 96.12 93 GLU A CA 1
ATOM 720 C C . GLU A 1 93 ? 5.578 9.523 -8 1 96.12 93 GLU A C 1
ATOM 722 O O . GLU A 1 93 ? 6.406 10.102 -7.289 1 96.12 93 GLU A O 1
ATOM 727 N N . ARG A 1 94 ? 4.352 9.82 -8.023 1 97.19 94 ARG A N 1
ATOM 728 C CA . ARG A 1 94 ? 3.846 10.945 -7.238 1 97.19 94 ARG A CA 1
ATOM 729 C C . ARG A 1 94 ? 3.652 10.547 -5.777 1 97.19 94 ARG A C 1
ATOM 731 O O . ARG A 1 94 ? 3.459 11.398 -4.914 1 97.19 94 ARG A O 1
ATOM 738 N N . THR A 1 95 ? 3.721 9.266 -5.512 1 98.56 95 THR A N 1
ATOM 739 C CA . THR A 1 95 ? 3.367 8.773 -4.188 1 98.56 95 THR A CA 1
ATOM 740 C C . THR A 1 95 ? 4.617 8.359 -3.416 1 98.56 95 THR A C 1
ATOM 742 O O . THR A 1 95 ? 4.52 7.809 -2.314 1 98.56 95 THR A O 1
ATOM 745 N N . ILE A 1 96 ? 5.762 8.523 -4.02 1 98.44 96 ILE A N 1
ATOM 746 C CA . ILE A 1 96 ? 7.055 8.195 -3.426 1 98.44 96 ILE A CA 1
ATOM 747 C C . ILE A 1 96 ? 7.992 9.398 -3.539 1 98.44 96 ILE A C 1
ATOM 749 O O . ILE A 1 96 ? 8.203 9.922 -4.633 1 98.44 96 ILE A O 1
ATOM 753 N N . ALA A 1 97 ? 8.57 9.836 -2.393 1 97.75 97 ALA A N 1
ATOM 754 C CA . ALA A 1 97 ? 9.398 11.039 -2.434 1 97.75 97 ALA A CA 1
ATOM 755 C C . ALA A 1 97 ? 10.352 11.086 -1.248 1 97.75 97 ALA A C 1
ATOM 757 O O . ALA A 1 97 ? 10.086 10.492 -0.2 1 97.75 97 ALA A O 1
ATOM 758 N N . ASP A 1 98 ? 11.43 11.82 -1.479 1 97.19 98 ASP A N 1
ATOM 759 C CA . ASP A 1 98 ? 12.266 12.164 -0.332 1 97.19 98 ASP A CA 1
ATOM 760 C C . ASP A 1 98 ? 11.5 13.023 0.668 1 97.19 98 ASP A C 1
ATOM 762 O O . ASP A 1 98 ? 10.805 13.961 0.28 1 97.19 98 ASP A O 1
ATOM 766 N N . GLY A 1 99 ? 11.656 12.648 1.967 1 98.31 99 GLY A N 1
ATOM 767 C CA . GLY A 1 99 ? 10.812 13.273 2.971 1 98.31 99 GLY A CA 1
ATOM 768 C C . GLY A 1 99 ? 11.555 14.273 3.842 1 98.31 99 GLY A C 1
ATOM 769 O O . GLY A 1 99 ? 12.773 14.164 4.016 1 98.31 99 GLY A O 1
ATOM 770 N N . VAL A 1 100 ? 10.867 15.242 4.328 1 98.81 100 VAL A N 1
ATOM 771 C CA . VAL A 1 100 ? 11.289 16.094 5.43 1 98.81 100 VAL A CA 1
ATOM 772 C C . VAL A 1 100 ? 10.195 16.156 6.488 1 98.81 100 VAL A C 1
ATOM 774 O O . VAL A 1 100 ? 9.008 16.062 6.172 1 98.81 100 VAL A O 1
ATOM 777 N N . VAL A 1 101 ? 10.609 16.297 7.75 1 98.88 101 VAL A N 1
ATOM 778 C CA . VAL A 1 101 ? 9.664 16.438 8.852 1 98.88 101 VAL A CA 1
ATOM 779 C C . VAL A 1 101 ? 9.727 17.844 9.422 1 98.88 101 VAL A C 1
ATOM 781 O O . VAL A 1 101 ? 10.781 18.297 9.875 1 98.88 101 VAL A O 1
ATOM 784 N N . ILE A 1 102 ? 8.633 18.578 9.281 1 98.94 102 ILE A N 1
ATOM 785 C CA . ILE A 1 102 ? 8.484 19.875 9.945 1 98.94 102 ILE A CA 1
ATOM 786 C C . ILE A 1 102 ? 7.898 19.672 11.336 1 98.94 102 ILE A C 1
ATOM 788 O O . ILE A 1 102 ? 6.703 19.422 11.484 1 98.94 102 ILE A O 1
ATOM 792 N N . ASP A 1 103 ? 8.75 19.766 12.32 1 98.75 103 ASP A N 1
ATOM 793 C CA . ASP A 1 103 ? 8.32 19.547 13.695 1 98.75 103 ASP A CA 1
ATOM 794 C C . ASP A 1 103 ? 7.707 20.797 14.305 1 98.75 103 ASP A C 1
ATOM 796 O O . ASP A 1 103 ? 8.398 21.812 14.477 1 98.75 103 ASP A O 1
ATOM 800 N N . VAL A 1 104 ? 6.422 20.766 14.617 1 98.81 104 VAL A N 1
ATOM 801 C CA . VAL A 1 104 ? 5.746 21.891 15.242 1 98.81 104 VAL A CA 1
ATOM 802 C C . VAL A 1 104 ? 4.988 21.422 16.484 1 98.81 104 VAL A C 1
ATOM 804 O O . VAL A 1 104 ? 3.906 21.938 16.781 1 98.81 104 VAL A O 1
ATOM 807 N N . LYS A 1 105 ? 5.438 20.438 17.141 1 98.69 105 LYS A N 1
ATOM 808 C CA . LYS A 1 105 ? 4.812 19.875 18.328 1 98.69 105 LYS A CA 1
ATOM 809 C C . LYS A 1 105 ? 4.629 20.953 19.406 1 98.69 105 LYS A C 1
ATOM 811 O O . LYS A 1 105 ? 3.57 21.031 20.031 1 98.69 105 LYS A O 1
ATOM 816 N N . ALA A 1 106 ? 5.66 21.734 19.578 1 98.5 106 ALA A N 1
ATOM 817 C CA . ALA A 1 106 ? 5.609 22.75 20.625 1 98.5 106 ALA A CA 1
ATOM 818 C C . ALA A 1 106 ? 4.527 23.797 20.328 1 98.5 106 ALA A C 1
ATOM 820 O O . ALA A 1 106 ? 3.771 24.188 21.219 1 98.5 106 ALA A O 1
ATOM 821 N N . GLU A 1 107 ? 4.473 24.25 19.078 1 98.75 107 GLU A N 1
ATOM 822 C CA . GLU A 1 107 ? 3.463 25.219 18.672 1 98.75 107 GLU A CA 1
ATOM 823 C C . GLU A 1 107 ? 2.055 24.656 18.828 1 98.75 107 GLU A C 1
ATOM 825 O O . GLU A 1 107 ? 1.173 25.328 19.375 1 98.75 107 GLU A O 1
ATOM 830 N N . SER A 1 108 ? 1.855 23.391 18.422 1 98.62 108 SER A N 1
ATOM 831 C CA . SER A 1 108 ? 0.55 22.75 18.484 1 98.62 108 SER A CA 1
ATOM 832 C C . SER A 1 108 ? 0.129 22.484 19.922 1 98.62 108 SER A C 1
ATOM 834 O O . SER A 1 108 ? -1.061 22.516 20.25 1 98.62 108 SER A O 1
ATOM 836 N N . ALA A 1 109 ? 1.09 22.188 20.812 1 98.38 109 ALA A N 1
ATOM 837 C CA . ALA A 1 109 ? 0.796 21.969 22.234 1 98.38 109 ALA A CA 1
ATOM 838 C C . ALA A 1 109 ? 0.287 23.25 22.875 1 98.38 109 ALA A C 1
ATOM 840 O O . ALA A 1 109 ? -0.569 23.203 23.766 1 98.38 109 ALA A O 1
ATOM 841 N N . ARG A 1 110 ? 0.804 24.359 22.391 1 98.31 110 ARG A N 1
ATOM 842 C CA . ARG A 1 110 ? 0.412 25.656 22.953 1 98.31 110 ARG A CA 1
ATOM 843 C C . ARG A 1 110 ? -0.932 26.109 22.391 1 98.31 110 ARG A C 1
ATOM 845 O O . ARG A 1 110 ? -1.663 26.844 23.047 1 98.31 110 ARG A O 1
ATOM 852 N N . ASN A 1 111 ? -1.209 25.734 21.203 1 98.44 111 ASN A N 1
ATOM 853 C CA . ASN A 1 111 ? -2.42 26.109 20.484 1 98.44 111 ASN A CA 1
ATOM 854 C C . ASN A 1 111 ? -2.939 24.984 19.609 1 98.44 111 ASN A C 1
ATOM 856 O O . ASN A 1 111 ? -2.383 24.703 18.547 1 98.44 111 ASN A O 1
ATOM 860 N N . SER A 1 112 ? -4.047 24.391 19.969 1 97.62 112 SER A N 1
ATOM 861 C CA . SER A 1 112 ? -4.598 23.25 19.25 1 97.62 112 SER A CA 1
ATOM 862 C C . SER A 1 112 ? -5.09 23.656 17.859 1 97.62 112 SER A C 1
ATOM 864 O O . SER A 1 112 ? -5.355 22.812 17.016 1 97.62 112 SER A O 1
ATOM 866 N N . ASP A 1 113 ? -5.203 24.953 17.656 1 98.44 113 ASP A N 1
ATOM 867 C CA . ASP A 1 113 ? -5.641 25.453 16.359 1 98.44 113 ASP A CA 1
ATOM 868 C C . ASP A 1 113 ? -4.473 26.078 15.586 1 98.44 113 ASP A C 1
ATOM 870 O O . ASP A 1 113 ? -4.68 26.922 14.711 1 98.44 113 ASP A O 1
ATOM 874 N N . TYR A 1 114 ? -3.268 25.703 15.992 1 98.75 114 TYR A N 1
ATOM 875 C CA . TYR A 1 114 ? -2.078 26.234 15.336 1 98.75 114 TYR A CA 1
ATOM 876 C C . TYR A 1 114 ? -2.145 26.016 13.828 1 98.75 114 TYR A C 1
ATOM 878 O O . TYR A 1 114 ? -2.582 24.969 13.359 1 98.75 114 TYR A O 1
ATOM 886 N N . ALA A 1 115 ? -1.77 27.016 13.047 1 98.88 115 ALA A N 1
ATOM 887 C CA . ALA A 1 115 ? -1.621 26.938 11.602 1 98.88 115 ALA A CA 1
ATOM 888 C C . ALA A 1 115 ? -0.162 27.109 11.188 1 98.88 115 ALA A C 1
ATOM 890 O O . ALA A 1 115 ? 0.459 28.125 11.492 1 98.88 115 ALA A O 1
ATOM 891 N N . LEU A 1 116 ? 0.432 26.078 10.562 1 98.94 116 LEU A N 1
ATOM 892 C CA . LEU A 1 116 ? 1.803 26.156 10.07 1 98.94 116 LEU A CA 1
ATOM 893 C C . LEU A 1 116 ? 2.002 27.406 9.219 1 98.94 116 LEU A C 1
ATOM 895 O O . LEU A 1 116 ? 1.189 27.688 8.336 1 98.94 116 LEU A O 1
ATOM 899 N N . THR A 1 117 ? 3.066 28.156 9.469 1 98.88 117 THR A N 1
ATOM 900 C CA . THR A 1 117 ? 3.309 29.406 8.781 1 98.88 117 THR A CA 1
ATOM 901 C C . THR A 1 117 ? 4.516 29.297 7.855 1 98.88 117 THR A C 1
ATOM 903 O O . THR A 1 117 ? 5.312 28.375 7.977 1 98.88 117 THR A O 1
ATOM 906 N N . VAL A 1 118 ? 4.59 30.266 6.91 1 98.94 118 VAL A N 1
ATOM 907 C CA . VAL A 1 118 ? 5.758 30.359 6.039 1 98.94 118 VAL A CA 1
ATOM 908 C C . VAL A 1 118 ? 7.012 30.594 6.879 1 98.94 118 VAL A C 1
ATOM 910 O O . VAL A 1 118 ? 8.062 30.016 6.598 1 98.94 118 VAL A O 1
ATOM 913 N N . GLU A 1 119 ? 6.91 31.391 7.906 1 98.81 119 GLU A N 1
ATOM 914 C CA . GLU A 1 119 ? 8.039 31.703 8.781 1 98.81 119 GLU A CA 1
ATOM 915 C C . GLU A 1 119 ? 8.594 30.453 9.438 1 98.81 119 GLU A C 1
ATOM 917 O O . GLU A 1 119 ? 9.812 30.281 9.531 1 98.81 119 GLU A O 1
ATOM 922 N N . LYS A 1 120 ? 7.703 29.594 9.93 1 98.88 120 LYS A N 1
ATOM 923 C CA . LYS A 1 120 ? 8.148 28.359 10.555 1 98.88 120 LYS A CA 1
ATOM 924 C C . LYS A 1 120 ? 8.883 27.469 9.555 1 98.88 120 LYS A C 1
ATOM 926 O O . LYS A 1 120 ? 9.859 26.797 9.906 1 98.88 120 LYS A O 1
ATOM 931 N N . LEU A 1 121 ? 8.391 27.422 8.32 1 98.94 121 LEU A N 1
ATOM 932 C CA . LEU A 1 121 ? 9.062 26.672 7.262 1 98.94 121 LEU A CA 1
ATOM 933 C C . LEU A 1 121 ? 10.453 27.234 6.992 1 98.94 121 LEU A C 1
ATOM 935 O O . LEU A 1 121 ? 11.414 26.484 6.836 1 98.94 121 LEU A O 1
ATOM 939 N N . GLN A 1 122 ? 10.516 28.516 6.934 1 98.81 122 GLN A N 1
ATOM 940 C CA . GLN A 1 122 ? 11.797 29.172 6.707 1 98.81 122 GLN A CA 1
ATOM 941 C C . GLN A 1 122 ? 12.766 28.906 7.859 1 98.81 122 GLN A C 1
ATOM 943 O O . GLN A 1 122 ? 13.953 28.656 7.641 1 98.81 122 GLN A O 1
ATOM 948 N N . GLU A 1 123 ? 12.289 29 9.055 1 98.75 123 GLU A N 1
ATOM 949 C CA . GLU A 1 123 ? 13.086 28.656 10.227 1 98.75 123 GLU A CA 1
ATOM 950 C C . GLU A 1 123 ? 13.617 27.219 10.133 1 98.75 123 GLU A C 1
ATOM 952 O O . GLU A 1 123 ? 14.781 26.969 10.438 1 98.75 123 GLU A O 1
ATOM 957 N N . TRP A 1 124 ? 12.773 26.312 9.758 1 98.81 124 TRP A N 1
ATOM 958 C CA . TRP A 1 124 ? 13.18 24.922 9.594 1 98.81 124 TRP A CA 1
ATOM 959 C C . TRP A 1 124 ? 14.328 24.797 8.594 1 98.81 124 TRP A C 1
ATOM 961 O O . TRP A 1 124 ? 15.297 24.078 8.836 1 98.81 124 TRP A O 1
ATOM 971 N N . GLU A 1 125 ? 14.172 25.469 7.453 1 98.81 125 GLU A N 1
ATOM 972 C CA . GLU A 1 125 ? 15.188 25.391 6.41 1 98.81 125 GLU A CA 1
ATOM 973 C C . GLU A 1 125 ? 16.516 25.953 6.898 1 98.81 125 GLU A C 1
ATOM 975 O O . GLU A 1 125 ? 17.578 25.5 6.473 1 98.81 125 GLU A O 1
ATOM 980 N N . LEU A 1 126 ? 16.516 26.969 7.77 1 98.38 126 LEU A N 1
ATOM 981 C CA . LEU A 1 126 ? 17.734 27.516 8.336 1 98.38 126 LEU A CA 1
ATOM 982 C C . LEU A 1 126 ? 18.516 26.438 9.094 1 98.38 126 LEU A C 1
ATOM 984 O O . LEU A 1 126 ? 19.75 26.422 9.055 1 98.38 126 LEU A O 1
ATOM 988 N N . SER A 1 127 ? 17.828 25.547 9.703 1 97.62 127 SER A N 1
ATOM 989 C CA . SER A 1 127 ? 18.453 24.547 10.555 1 97.62 127 SER A CA 1
ATOM 990 C C . SER A 1 127 ? 18.719 23.25 9.781 1 97.62 127 SER A C 1
ATOM 992 O O . SER A 1 127 ? 19.625 22.5 10.125 1 97.62 127 SER A O 1
ATOM 994 N N . ASN A 1 128 ? 17.938 23 8.734 1 98.25 128 ASN A N 1
ATOM 995 C CA . ASN A 1 128 ? 17.953 21.672 8.125 1 98.25 128 ASN A CA 1
ATOM 996 C C . ASN A 1 128 ? 18.281 21.734 6.641 1 98.25 128 ASN A C 1
ATOM 998 O O . ASN A 1 128 ? 18.422 20.703 5.984 1 98.25 128 ASN A O 1
ATOM 1002 N N . GLY A 1 129 ? 18.453 22.922 6.082 1 98.19 129 GLY A N 1
ATOM 1003 C CA . GLY A 1 129 ? 18.672 23.094 4.656 1 98.19 129 GLY A CA 1
ATOM 1004 C C . GLY A 1 129 ? 17.391 23.234 3.869 1 98.19 129 GLY A C 1
ATOM 1005 O O . GLY A 1 129 ? 16.297 23.031 4.406 1 98.19 129 GLY A O 1
ATOM 1006 N N . ARG A 1 130 ? 17.547 23.594 2.65 1 98.44 130 ARG A N 1
ATOM 1007 C CA . ARG A 1 130 ? 16.406 23.859 1.774 1 98.44 130 ARG A CA 1
ATOM 1008 C C . ARG A 1 130 ? 15.578 22.594 1.554 1 98.44 130 ARG A C 1
ATOM 1010 O O . ARG A 1 130 ? 16.125 21.516 1.354 1 98.44 130 ARG A O 1
ATOM 1017 N N . ILE A 1 131 ? 14.312 22.656 1.632 1 98.69 131 ILE A N 1
ATOM 1018 C CA . ILE A 1 131 ? 13.414 21.562 1.242 1 98.69 131 ILE A CA 1
ATOM 1019 C C . ILE A 1 131 ? 13.641 21.219 -0.228 1 98.69 131 ILE A C 1
ATOM 1021 O O . ILE A 1 131 ? 13.562 22.094 -1.096 1 98.69 131 ILE A O 1
ATOM 1025 N N . PRO A 1 132 ? 13.945 20.016 -0.552 1 96.81 132 PRO A N 1
ATOM 1026 C CA . PRO A 1 132 ? 14.227 19.688 -1.951 1 96.81 132 PRO A CA 1
ATOM 1027 C C . PRO A 1 132 ? 12.969 19.703 -2.822 1 96.81 132 PRO A C 1
ATOM 1029 O O . PRO A 1 132 ? 11.859 19.516 -2.316 1 96.81 132 PRO A O 1
ATOM 1032 N N . PRO A 1 133 ? 13.164 19.938 -4.113 1 97.38 133 PRO A N 1
ATOM 1033 C CA . PRO A 1 133 ? 12.008 19.812 -5.004 1 97.38 133 PRO A CA 1
ATOM 1034 C C . PRO A 1 133 ? 11.414 18.406 -5.016 1 97.38 133 PRO A C 1
ATOM 1036 O O . PRO A 1 133 ? 12.133 17.438 -4.797 1 97.38 133 PRO A O 1
ATOM 1039 N N . LYS A 1 134 ? 10.07 18.328 -5.219 1 97.88 134 LYS A N 1
ATOM 1040 C CA . LYS A 1 134 ? 9.328 17.078 -5.328 1 97.88 134 LYS A CA 1
ATOM 1041 C C . LYS A 1 134 ? 9.352 16.312 -4.012 1 97.88 134 LYS A C 1
ATOM 1043 O O . LYS A 1 134 ? 9.234 15.086 -4.004 1 97.88 134 LYS A O 1
ATOM 1048 N N . ALA A 1 135 ? 9.547 17.016 -2.908 1 98.5 135 ALA A N 1
ATOM 1049 C CA . ALA A 1 135 ? 9.633 16.406 -1.588 1 98.5 135 ALA A CA 1
ATOM 1050 C C . ALA A 1 135 ? 8.25 16.016 -1.07 1 98.5 135 ALA A C 1
ATOM 1052 O O . ALA A 1 135 ? 7.234 16.5 -1.569 1 98.5 135 ALA A O 1
ATOM 1053 N N . ALA A 1 136 ? 8.289 15.07 -0.191 1 98.88 136 ALA A N 1
ATOM 1054 C CA . ALA A 1 136 ? 7.199 14.875 0.757 1 98.88 136 ALA A CA 1
ATOM 1055 C C . ALA A 1 136 ? 7.426 15.68 2.031 1 98.88 136 ALA A C 1
ATOM 1057 O O . ALA A 1 136 ? 8.359 15.414 2.787 1 98.88 136 ALA A O 1
ATOM 1058 N N . VAL A 1 137 ? 6.617 16.641 2.258 1 99 137 VAL A N 1
ATOM 1059 C CA . VAL A 1 137 ? 6.676 17.406 3.498 1 99 137 VAL A CA 1
ATOM 1060 C C . VAL A 1 137 ? 5.684 16.844 4.508 1 99 137 VAL A C 1
ATOM 1062 O O . VAL A 1 137 ? 4.477 16.812 4.254 1 99 137 VAL A O 1
ATOM 1065 N N . VAL A 1 138 ? 6.195 16.359 5.59 1 98.94 138 VAL A N 1
ATOM 1066 C CA . VAL A 1 138 ? 5.387 15.773 6.652 1 98.94 138 VAL A CA 1
ATOM 1067 C C . VAL A 1 138 ? 5.395 16.688 7.875 1 98.94 138 VAL A C 1
ATOM 1069 O O . VAL A 1 138 ? 6.453 16.953 8.453 1 98.94 138 VAL A O 1
ATOM 1072 N N . VAL A 1 139 ? 4.238 17.172 8.234 1 98.94 139 VAL A N 1
ATOM 1073 C CA . VAL A 1 139 ? 4.113 18.078 9.383 1 98.94 139 VAL A CA 1
ATOM 1074 C C . VAL A 1 139 ? 3.793 17.281 10.641 1 98.94 139 VAL A C 1
ATOM 1076 O O . VAL A 1 139 ? 2.768 16.594 10.703 1 98.94 139 VAL A O 1
ATOM 1079 N N . ASN A 1 140 ? 4.672 17.359 11.602 1 98.94 140 ASN A N 1
ATOM 1080 C CA . ASN A 1 140 ? 4.516 16.656 12.875 1 98.94 140 ASN A CA 1
ATOM 1081 C C . ASN A 1 140 ? 3.979 17.578 13.961 1 98.94 140 ASN A C 1
ATOM 1083 O O . ASN A 1 140 ? 4.734 18.344 14.555 1 98.94 140 ASN A O 1
ATOM 1087 N N . ASN A 1 141 ? 2.744 17.422 14.234 1 98.88 141 ASN A N 1
ATOM 1088 C CA . ASN A 1 141 ? 2.074 18.266 15.219 1 98.88 141 ASN A CA 1
ATOM 1089 C C . ASN A 1 141 ? 2.092 17.641 16.609 1 98.88 141 ASN A C 1
ATOM 1091 O O . ASN A 1 141 ? 1.645 18.25 17.578 1 98.88 141 ASN A O 1
ATOM 1095 N N . GLY A 1 142 ? 2.602 16.438 16.719 1 98.69 142 GLY A N 1
ATOM 1096 C CA . GLY A 1 142 ? 2.533 15.695 17.969 1 98.69 142 GLY A CA 1
ATOM 1097 C C . GLY A 1 142 ? 1.171 15.078 18.219 1 98.69 142 GLY A C 1
ATOM 1098 O O . GLY A 1 142 ? 0.789 14.852 19.375 1 98.69 142 GLY A O 1
ATOM 1099 N N . TRP A 1 143 ? 0.467 14.836 17.219 1 98.75 143 TRP A N 1
ATOM 1100 C CA . TRP A 1 143 ? -0.928 14.43 17.344 1 98.75 143 TRP A CA 1
ATOM 1101 C C . TRP A 1 143 ? -1.047 12.906 17.391 1 98.75 143 TRP A C 1
ATOM 1103 O O . TRP A 1 143 ? -2.086 12.375 17.781 1 98.75 143 TRP A O 1
ATOM 1113 N N . THR A 1 144 ? 0.03 12.18 16.984 1 98.62 144 THR A N 1
ATOM 1114 C CA . THR A 1 144 ? 0.06 10.719 16.906 1 98.62 144 THR A CA 1
ATOM 1115 C C . THR A 1 144 ? -0.395 10.094 18.219 1 98.62 144 THR A C 1
ATOM 1117 O O . THR A 1 144 ? -1.111 9.094 18.219 1 98.62 144 THR A O 1
ATOM 1120 N N . VAL A 1 145 ? -0.088 10.664 19.328 1 97.94 145 VAL A N 1
ATOM 1121 C CA . VAL A 1 145 ? -0.314 10.086 20.656 1 97.94 145 VAL A CA 1
ATOM 1122 C C . VAL A 1 145 ? -1.805 10.117 20.984 1 97.94 145 VAL A C 1
ATOM 1124 O O . VAL A 1 145 ? -2.258 9.438 21.906 1 97.94 145 VAL A O 1
ATOM 1127 N N . ARG A 1 146 ? -2.555 10.875 20.297 1 98.38 146 ARG A N 1
ATOM 1128 C CA . ARG A 1 146 ? -3.982 11.031 20.562 1 98.38 146 ARG A CA 1
ATOM 1129 C C . ARG A 1 146 ? -4.781 9.906 19.922 1 98.38 146 ARG A C 1
ATOM 1131 O O . ARG A 1 146 ? -5.953 9.703 20.25 1 98.38 146 ARG A O 1
ATOM 1138 N N . TRP A 1 147 ? -4.23 9.195 18.938 1 97.69 147 TRP A N 1
ATOM 1139 C CA . TRP A 1 147 ? -4.859 8.055 18.281 1 97.69 147 TRP A CA 1
ATOM 1140 C C . TRP A 1 147 ? -4.93 6.855 19.219 1 97.69 147 TRP A C 1
ATOM 1142 O O . TRP A 1 147 ? -3.982 6.586 19.969 1 97.69 147 TRP A O 1
ATOM 1152 N N . PRO A 1 148 ? -5.973 6.102 19.328 1 97.38 148 PRO A N 1
ATOM 1153 C CA . PRO A 1 148 ? -7.133 6.168 18.422 1 97.38 148 PRO A CA 1
ATOM 1154 C C . PRO A 1 148 ? -8.367 6.758 19.109 1 97.38 148 PRO A C 1
ATOM 1156 O O . PRO A 1 148 ? -9.492 6.453 18.703 1 97.38 148 PRO A O 1
ATOM 1159 N N . ASP A 1 149 ? -8.234 7.574 20.156 1 98 149 ASP A N 1
ATOM 1160 C CA . ASP A 1 149 ? -9.375 8.219 20.797 1 98 149 ASP A CA 1
ATOM 1161 C C . ASP A 1 149 ? -9.961 9.312 19.922 1 98 149 ASP A C 1
ATOM 1163 O O . ASP A 1 149 ? -9.336 10.359 19.719 1 98 149 ASP A O 1
ATOM 1167 N N . PRO A 1 150 ? -11.195 9.094 19.469 1 97.75 150 PRO A N 1
ATOM 1168 C CA . PRO A 1 150 ? -11.742 10.062 18.516 1 97.75 150 PRO A CA 1
ATOM 1169 C C . PRO A 1 150 ? -11.891 11.461 19.109 1 97.75 150 PRO A C 1
ATOM 1171 O O . PRO A 1 150 ? -11.648 12.461 18.422 1 97.75 150 PRO A O 1
ATOM 1174 N N . SER A 1 151 ? -12.32 11.547 20.375 1 98.44 151 SER A N 1
ATOM 1175 C CA . SER A 1 151 ? -12.477 12.852 21.016 1 98.44 151 SER A CA 1
ATOM 1176 C C . SER A 1 151 ? -11.141 13.586 21.109 1 98.44 151 SER A C 1
ATOM 1178 O O . SER A 1 151 ? -11.047 14.773 20.797 1 98.44 151 SER A O 1
ATOM 1180 N N . ALA A 1 152 ? -10.133 12.867 21.531 1 98.44 152 ALA A N 1
ATOM 1181 C CA . ALA A 1 152 ? -8.797 13.453 21.641 1 98.44 152 ALA A CA 1
ATOM 1182 C C . ALA A 1 152 ? -8.242 13.805 20.266 1 98.44 152 ALA A C 1
ATOM 1184 O O . ALA A 1 152 ? -7.625 14.859 20.094 1 98.44 152 ALA A O 1
ATOM 1185 N N . PHE A 1 153 ? -8.477 13 19.328 1 98.62 153 PHE A N 1
ATOM 1186 C CA . PHE A 1 153 ? -7.879 13.148 18 1 98.62 153 PHE A CA 1
ATOM 1187 C C . PHE A 1 153 ? -8.57 14.25 17.219 1 98.62 153 PHE A C 1
ATOM 1189 O O . PHE A 1 153 ? -7.906 15.055 16.547 1 98.62 153 PHE A O 1
ATOM 1196 N N . LEU A 1 154 ? -9.875 14.352 17.328 1 98.38 154 LEU A N 1
ATOM 1197 C CA . LEU A 1 154 ? -10.641 15.344 16.594 1 98.38 154 LEU A CA 1
ATOM 1198 C C . LEU A 1 154 ? -10.781 16.625 17.406 1 98.38 154 LEU A C 1
ATOM 1200 O O . LEU A 1 154 ? -11.172 17.672 16.859 1 98.38 154 LEU A O 1
ATOM 1204 N N . GLY A 1 155 ? -10.469 16.562 18.656 1 98.12 155 GLY A N 1
ATOM 1205 C CA . GLY A 1 155 ? -10.469 17.734 19.531 1 98.12 155 GLY A CA 1
ATOM 1206 C C . GLY A 1 155 ? -11.859 18.219 19.891 1 98.12 155 GLY A C 1
ATOM 1207 O O . GLY A 1 155 ? -12.133 19.422 19.891 1 98.12 155 GLY A O 1
ATOM 1208 N N . SER A 1 156 ? -12.75 17.281 20.094 1 98.38 156 SER A N 1
ATOM 1209 C CA . SER A 1 156 ? -14.125 17.625 20.438 1 98.38 156 SER A CA 1
ATOM 1210 C C . SER A 1 156 ? -14.828 16.453 21.141 1 98.38 156 SER A C 1
ATOM 1212 O O . SER A 1 156 ? -14.484 15.297 20.922 1 98.38 156 SER A O 1
ATOM 1214 N N . ASN A 1 157 ? -15.797 16.781 21.969 1 97.56 157 ASN A N 1
ATOM 1215 C CA . ASN A 1 157 ? -16.656 15.766 22.562 1 97.56 157 ASN A CA 1
ATOM 1216 C C . ASN A 1 157 ? -17.938 15.562 21.734 1 97.56 157 ASN A C 1
ATOM 1218 O O . ASN A 1 157 ? -18.688 14.625 21.984 1 97.56 157 ASN A O 1
ATOM 1222 N N . ASP A 1 158 ? -18.188 16.438 20.828 1 98.06 158 ASP A N 1
ATOM 1223 C CA . ASP A 1 158 ? -19.281 16.281 19.875 1 98.06 158 ASP A CA 1
ATOM 1224 C C . ASP A 1 158 ? -18.766 15.781 18.531 1 98.06 158 ASP A C 1
ATOM 1226 O O . ASP A 1 158 ? -18.484 16.578 17.625 1 98.06 158 ASP A O 1
ATOM 1230 N N . LEU A 1 159 ? -18.734 14.531 18.375 1 96.69 159 LEU A N 1
ATOM 1231 C CA . LEU A 1 159 ? -18.094 13.898 17.234 1 96.69 159 LEU A CA 1
ATOM 1232 C C . LEU A 1 159 ? -18.969 13.992 15.984 1 96.69 159 LEU A C 1
ATOM 1234 O O . LEU A 1 159 ? -18.516 13.672 14.875 1 96.69 159 LEU A O 1
ATOM 1238 N N . SER A 1 160 ? -20.203 14.438 16.141 1 95.75 160 SER A N 1
ATOM 1239 C CA . SER A 1 160 ? -21.125 14.547 15.008 1 95.75 160 SER A CA 1
ATOM 1240 C C . SER A 1 160 ? -21.078 15.938 14.391 1 95.75 160 SER A C 1
ATOM 1242 O O . SER A 1 160 ? -21.609 16.156 13.297 1 95.75 160 SER A O 1
ATOM 1244 N N . ASN A 1 161 ? -20.438 16.875 15.117 1 97.06 161 ASN A N 1
ATOM 1245 C CA . ASN A 1 161 ? -20.391 18.281 14.695 1 97.06 161 ASN A CA 1
ATOM 1246 C C . ASN A 1 161 ? -18.969 18.75 14.453 1 97.06 161 ASN A C 1
ATOM 1248 O O . ASN A 1 161 ? -18.312 19.25 15.367 1 97.06 161 ASN A O 1
ATOM 1252 N N . TYR A 1 162 ? -18.562 18.688 13.188 1 96.06 162 TYR A N 1
ATOM 1253 C CA . TYR A 1 162 ? -17.172 18.969 12.844 1 96.06 162 TYR A CA 1
ATOM 1254 C C . TYR A 1 162 ? -16.812 20.422 13.148 1 96.06 162 TYR A C 1
ATOM 1256 O O . TYR A 1 162 ? -15.625 20.766 13.234 1 96.06 162 TYR A O 1
ATOM 1264 N N . THR A 1 163 ? -17.766 21.344 13.258 1 96.06 163 THR A N 1
ATOM 1265 C CA . THR A 1 163 ? -17.5 22.734 13.539 1 96.06 163 THR A CA 1
ATOM 1266 C C . THR A 1 163 ? -16.922 22.906 14.945 1 96.06 163 THR A C 1
ATOM 1268 O O . THR A 1 163 ? -16.391 23.969 15.281 1 96.06 163 THR A O 1
ATOM 1271 N N . THR A 1 164 ? -17.016 21.844 15.742 1 98 164 THR A N 1
ATOM 1272 C CA . THR A 1 164 ? -16.516 21.906 17.109 1 98 164 THR A CA 1
ATOM 1273 C C . THR A 1 164 ? -15.109 21.328 17.203 1 98 164 THR A C 1
ATOM 1275 O O . THR A 1 164 ? -14.484 21.359 18.266 1 98 164 THR A O 1
ATOM 1278 N N . PHE A 1 165 ? -14.539 20.844 16.141 1 98.5 165 PHE A N 1
ATOM 1279 C CA . PHE A 1 165 ? -13.242 20.172 16.156 1 98.5 165 PHE A CA 1
ATOM 1280 C C . PHE A 1 165 ? -12.117 21.172 16.312 1 98.5 165 PHE A C 1
ATOM 1282 O O . PHE A 1 165 ? -12.227 22.312 15.852 1 98.5 165 PHE A O 1
ATOM 1289 N N . HIS A 1 166 ? -11.102 20.734 17.016 1 98.56 166 HIS A N 1
ATOM 1290 C CA . HIS A 1 166 ? -9.883 21.516 17.188 1 98.56 166 HIS A CA 1
ATOM 1291 C C . HIS A 1 166 ? -8.641 20.672 16.906 1 98.56 166 HIS A C 1
ATOM 1293 O O . HIS A 1 166 ? -8.336 19.75 17.656 1 98.56 166 HIS A O 1
ATOM 1299 N N . PHE A 1 167 ? -7.934 20.984 15.93 1 98.69 167 PHE A N 1
ATOM 1300 C CA . PHE A 1 167 ? -6.637 20.406 15.586 1 98.69 167 PHE A CA 1
ATOM 1301 C C . PHE A 1 167 ? -5.812 21.391 14.758 1 98.69 167 PHE A C 1
ATOM 1303 O O . PHE A 1 167 ? -6.363 22.297 14.141 1 98.69 167 PHE A O 1
ATOM 1310 N N . PRO A 1 168 ? -4.453 21.266 14.781 1 98.81 168 PRO A N 1
ATOM 1311 C CA . PRO A 1 168 ? -3.615 22.141 13.969 1 98.81 168 PRO A CA 1
ATOM 1312 C C . PRO A 1 168 ? -3.818 21.938 12.469 1 98.81 168 PRO A C 1
ATOM 1314 O O . PRO A 1 168 ? -4.383 20.922 12.055 1 98.81 168 PRO A O 1
ATOM 1317 N N . ILE A 1 169 ? -3.436 22.953 11.727 1 98.81 169 ILE A N 1
ATOM 1318 C CA . ILE A 1 169 ? -3.639 22.922 10.281 1 98.81 169 ILE A CA 1
ATOM 1319 C C . ILE A 1 169 ? -2.418 23.5 9.578 1 98.81 169 ILE A C 1
ATOM 1321 O O . ILE A 1 169 ? -1.396 23.766 10.211 1 98.81 169 ILE A O 1
ATOM 1325 N N . VAL A 1 170 ? -2.449 23.5 8.25 1 98.94 170 VAL A N 1
ATOM 1326 C CA . VAL A 1 170 ? -1.482 24.188 7.398 1 98.94 170 VAL A CA 1
ATOM 1327 C C . VAL A 1 170 ? -2.111 25.453 6.82 1 98.94 170 VAL A C 1
ATOM 1329 O O . VAL A 1 170 ? -3.17 25.391 6.191 1 98.94 170 VAL A O 1
ATOM 1332 N N . SER A 1 171 ? -1.495 26.609 7.113 1 98.88 171 SER A N 1
ATOM 1333 C CA . SER A 1 171 ? -2.049 27.828 6.539 1 98.88 171 SER A CA 1
ATOM 1334 C C . SER A 1 171 ? -1.987 27.797 5.016 1 98.88 171 SER A C 1
ATOM 1336 O O . SER A 1 171 ? -1.099 27.172 4.438 1 98.88 171 SER A O 1
ATOM 1338 N N . ILE A 1 172 ? -2.928 28.469 4.395 1 98.75 172 ILE A N 1
ATOM 1339 C CA . ILE A 1 172 ? -2.961 28.531 2.936 1 98.75 172 ILE A CA 1
ATOM 1340 C C . ILE A 1 172 ? -1.674 29.172 2.418 1 98.75 172 ILE A C 1
ATOM 1342 O O . ILE A 1 172 ? -1.158 28.781 1.369 1 98.75 172 ILE A O 1
ATOM 1346 N N . ASP A 1 173 ? -1.106 30.125 3.123 1 98.88 173 ASP A N 1
ATOM 1347 C CA . ASP A 1 173 ? 0.142 30.766 2.725 1 98.88 173 ASP A CA 1
ATOM 1348 C C . ASP A 1 173 ? 1.305 29.781 2.758 1 98.88 173 ASP A C 1
ATOM 1350 O O . ASP A 1 173 ? 2.139 29.766 1.851 1 98.88 173 ASP A O 1
ATOM 1354 N N . ALA A 1 174 ? 1.358 28.969 3.809 1 98.94 174 ALA A N 1
ATOM 1355 C CA . ALA A 1 174 ? 2.412 27.969 3.908 1 98.94 174 ALA A CA 1
ATOM 1356 C C . ALA A 1 174 ? 2.297 26.938 2.783 1 98.94 174 ALA A C 1
ATOM 1358 O O . ALA A 1 174 ? 3.301 26.578 2.166 1 98.94 174 ALA A O 1
ATOM 1359 N N . ALA A 1 175 ? 1.088 26.5 2.555 1 98.94 175 ALA A N 1
ATOM 1360 C CA . ALA A 1 175 ? 0.866 25.531 1.472 1 98.94 175 ALA A CA 1
ATOM 1361 C C . ALA A 1 175 ? 1.29 26.125 0.128 1 98.94 175 ALA A C 1
ATOM 1363 O O . ALA A 1 175 ? 1.953 25.453 -0.667 1 98.94 175 ALA A O 1
ATOM 1364 N N . ARG A 1 176 ? 0.879 27.344 -0.11 1 98.94 176 ARG A N 1
ATOM 1365 C CA . ARG A 1 176 ? 1.233 28.016 -1.354 1 98.94 176 ARG A CA 1
ATOM 1366 C C . ARG A 1 176 ? 2.746 28.156 -1.485 1 98.94 176 ARG A C 1
ATOM 1368 O O . ARG A 1 176 ? 3.307 27.938 -2.561 1 98.94 176 ARG A O 1
ATOM 1375 N N . TRP A 1 177 ? 3.377 28.531 -0.434 1 98.94 177 TRP A N 1
ATOM 1376 C CA . TRP A 1 177 ? 4.828 28.672 -0.427 1 98.94 177 TRP A CA 1
ATOM 1377 C C . TRP A 1 177 ? 5.504 27.344 -0.754 1 98.94 177 TRP A C 1
ATOM 1379 O O . TRP A 1 177 ? 6.422 27.297 -1.574 1 98.94 177 TRP A O 1
ATOM 1389 N N . LEU A 1 178 ? 5.055 26.219 -0.13 1 98.94 178 LEU A N 1
ATOM 1390 C CA . LEU A 1 178 ? 5.602 24.891 -0.384 1 98.94 178 LEU A CA 1
ATOM 1391 C C . LEU A 1 178 ? 5.418 24.5 -1.846 1 98.94 178 LEU A C 1
ATOM 1393 O O . LEU A 1 178 ? 6.312 23.906 -2.451 1 98.94 178 LEU A O 1
ATOM 1397 N N . LEU A 1 179 ? 4.258 24.828 -2.359 1 98.88 179 LEU A N 1
ATOM 1398 C CA . LEU A 1 179 ? 3.943 24.484 -3.74 1 98.88 179 LEU A CA 1
ATOM 1399 C C . LEU A 1 179 ? 4.77 25.312 -4.715 1 98.88 179 LEU A C 1
ATOM 1401 O O . LEU A 1 179 ? 5.457 24.766 -5.578 1 98.88 179 LEU A O 1
ATOM 1405 N N . GLU A 1 180 ? 4.75 26.625 -4.578 1 98.81 180 GLU A N 1
ATOM 1406 C CA . GLU A 1 180 ? 5.293 27.547 -5.578 1 98.81 180 GLU A CA 1
ATOM 1407 C C . GLU A 1 180 ? 6.805 27.672 -5.438 1 98.81 180 GLU A C 1
ATOM 1409 O O . GLU A 1 180 ? 7.516 27.812 -6.434 1 98.81 180 GLU A O 1
ATOM 1414 N N . LYS A 1 181 ? 7.285 27.656 -4.25 1 98.75 181 LYS A N 1
ATOM 1415 C CA . LYS A 1 181 ? 8.695 27.953 -4.039 1 98.75 181 LYS A CA 1
ATOM 1416 C C . LYS A 1 181 ? 9.508 26.672 -3.885 1 98.75 181 LYS A C 1
ATOM 1418 O O . LYS A 1 181 ? 10.719 26.672 -4.133 1 98.75 181 LYS A O 1
ATOM 1423 N N . ARG A 1 182 ? 8.836 25.578 -3.484 1 98.69 182 ARG A N 1
ATOM 1424 C CA . ARG A 1 182 ? 9.609 24.359 -3.234 1 98.69 182 ARG A CA 1
ATOM 1425 C C . ARG A 1 182 ? 9.141 23.219 -4.125 1 98.69 182 ARG A C 1
ATOM 1427 O O . ARG A 1 182 ? 9.797 22.172 -4.207 1 98.69 182 ARG A O 1
ATOM 1434 N N . ASP A 1 183 ? 8.008 23.359 -4.793 1 98.44 183 ASP A N 1
ATOM 1435 C CA . ASP A 1 183 ? 7.527 22.375 -5.762 1 98.44 183 ASP A CA 1
ATOM 1436 C C . ASP A 1 183 ? 7.398 21 -5.125 1 98.44 183 ASP A C 1
ATOM 1438 O O . ASP A 1 183 ? 7.926 20.016 -5.648 1 98.44 183 ASP A O 1
ATOM 1442 N N . ILE A 1 184 ? 6.688 20.906 -4.043 1 98.75 184 ILE A N 1
ATOM 1443 C CA . ILE A 1 184 ? 6.523 19.625 -3.352 1 98.75 184 ILE A CA 1
ATOM 1444 C C . ILE A 1 184 ? 5.535 18.75 -4.117 1 98.75 184 ILE A C 1
ATOM 1446 O O . ILE A 1 184 ? 4.766 19.234 -4.941 1 98.75 184 ILE A O 1
ATOM 1450 N N . LYS A 1 185 ? 5.504 17.453 -3.838 1 97.81 185 LYS A N 1
ATOM 1451 C CA . LYS A 1 185 ? 4.512 16.625 -4.512 1 97.81 185 LYS A CA 1
ATOM 1452 C C . LYS A 1 185 ? 3.646 15.867 -3.506 1 97.81 185 LYS A C 1
ATOM 1454 O O . LYS A 1 185 ? 2.643 15.258 -3.877 1 97.81 185 LYS A O 1
ATOM 1459 N N . ILE A 1 186 ? 4.094 15.938 -2.197 1 98.94 186 ILE A N 1
ATOM 1460 C CA . ILE A 1 186 ? 3.293 15.328 -1.145 1 98.94 186 ILE A CA 1
ATOM 1461 C C . ILE A 1 186 ? 3.252 16.25 0.074 1 98.94 186 ILE A C 1
ATOM 1463 O O . ILE A 1 186 ? 4.281 16.781 0.484 1 98.94 186 ILE A O 1
ATOM 1467 N N . LEU A 1 187 ? 2.082 16.438 0.604 1 99 187 LEU A N 1
ATOM 1468 C CA . LEU A 1 187 ? 1.91 17.031 1.929 1 99 187 LEU A CA 1
ATOM 1469 C C . LEU A 1 187 ? 1.235 16.031 2.875 1 99 187 LEU A C 1
ATOM 1471 O O . LEU A 1 187 ? 0.132 15.562 2.598 1 99 187 LEU A O 1
ATOM 1475 N N . GLY A 1 188 ? 1.918 15.656 3.914 1 98.94 188 GLY A N 1
ATOM 1476 C CA . GLY A 1 188 ? 1.353 14.789 4.934 1 98.94 188 GLY A CA 1
ATOM 1477 C C . GLY A 1 188 ? 1.343 15.414 6.316 1 98.94 188 GLY A C 1
ATOM 1478 O O . GLY A 1 188 ? 2.111 16.344 6.59 1 98.94 188 GLY A O 1
ATOM 1479 N N . SER A 1 189 ? 0.483 14.938 7.18 1 98.81 189 SER A N 1
ATOM 1480 C CA . SER A 1 189 ? 0.455 15.383 8.57 1 98.81 189 SER A CA 1
ATOM 1481 C C . SER A 1 189 ? -0.195 14.336 9.469 1 98.81 189 SER A C 1
ATOM 1483 O O . SER A 1 189 ? -0.888 13.438 8.984 1 98.81 189 SER A O 1
ATOM 1485 N N . ASP A 1 190 ? 0.003 14.492 10.781 1 98.88 190 ASP A N 1
ATOM 1486 C CA . ASP A 1 190 ? -0.525 13.547 11.758 1 98.88 190 ASP A CA 1
ATOM 1487 C C . ASP A 1 190 ? -1.891 13.992 12.273 1 98.88 190 ASP A C 1
ATOM 1489 O O . ASP A 1 190 ? -2.346 13.531 13.32 1 98.88 190 ASP A O 1
ATOM 1493 N N . VAL A 1 191 ? -2.605 14.867 11.57 1 98.69 191 VAL A N 1
ATOM 1494 C CA . VAL A 1 191 ? -3.898 15.391 12 1 98.69 191 VAL A CA 1
ATOM 1495 C C . VAL A 1 191 ? -4.969 15.039 10.977 1 98.69 191 VAL A C 1
ATOM 1497 O O . VAL A 1 191 ? -4.664 14.492 9.914 1 98.69 191 VAL A O 1
ATOM 1500 N N . PRO A 1 192 ? -6.254 15.336 11.234 1 98.19 192 PRO A N 1
ATOM 1501 C CA . PRO A 1 192 ? -7.359 14.859 10.391 1 98.19 192 PRO A CA 1
ATOM 1502 C C . PRO A 1 192 ? -7.359 15.5 9.008 1 98.19 192 PRO A C 1
ATOM 1504 O O . PRO A 1 192 ? -7.816 14.891 8.039 1 98.19 192 PRO A O 1
ATOM 1507 N N . ALA A 1 193 ? -6.898 16.719 8.891 1 98.06 193 ALA A N 1
ATOM 1508 C CA . ALA A 1 193 ? -6.918 17.438 7.625 1 98.06 193 ALA A CA 1
ATOM 1509 C C . ALA A 1 193 ? -5.961 18.625 7.66 1 98.06 193 ALA A C 1
ATOM 1511 O O . ALA A 1 193 ? -5.629 19.125 8.734 1 98.06 193 ALA A O 1
ATOM 1512 N N . PRO A 1 194 ? -5.543 18.984 6.461 1 98.5 194 PRO A N 1
ATOM 1513 C CA . PRO A 1 194 ? -4.703 20.188 6.445 1 98.5 194 PRO A CA 1
ATOM 1514 C C . PRO A 1 194 ? -5.508 21.469 6.629 1 98.5 194 PRO A C 1
ATOM 1516 O O . PRO A 1 194 ? -4.949 22.516 7.004 1 98.5 194 PRO A O 1
ATOM 1519 N N . ASP A 1 195 ? -6.801 21.438 6.316 1 98 195 ASP A N 1
ATOM 1520 C CA . ASP A 1 195 ? -7.688 22.594 6.426 1 98 195 ASP A CA 1
ATOM 1521 C C . ASP A 1 195 ? -8.391 22.609 7.781 1 98 195 ASP A C 1
ATOM 1523 O O . ASP A 1 195 ? -8.617 21.562 8.391 1 98 195 ASP A O 1
ATOM 1527 N N . GLY A 1 196 ? -8.781 23.812 8.195 1 94.12 196 GLY A N 1
ATOM 1528 C CA . GLY A 1 196 ? -9.555 23.938 9.422 1 94.12 196 GLY A CA 1
ATOM 1529 C C . GLY A 1 196 ? -10.961 23.391 9.305 1 94.12 196 GLY A C 1
ATOM 1530 O O . GLY A 1 196 ? -11.586 23.484 8.242 1 94.12 196 GLY A O 1
ATOM 1531 N N . PRO A 1 197 ? -11.414 22.891 10.398 1 92.75 197 PRO A N 1
ATOM 1532 C CA . PRO A 1 197 ? -12.727 22.234 10.344 1 92.75 197 PRO A CA 1
ATOM 1533 C C . PRO A 1 197 ? -13.859 23.203 10.055 1 92.75 197 PRO A C 1
ATOM 1535 O O . PRO A 1 197 ? -14.93 22.797 9.594 1 92.75 197 PRO A O 1
ATOM 1538 N N . ARG A 1 198 ? -13.648 24.469 10.234 1 94 198 ARG A N 1
ATOM 1539 C CA . ARG A 1 198 ? -14.719 25.438 10.047 1 94 198 ARG A CA 1
ATOM 1540 C C . ARG A 1 198 ? -14.602 26.125 8.688 1 94 198 ARG A C 1
ATOM 1542 O O . ARG A 1 198 ? -15.43 26.969 8.344 1 94 198 ARG A O 1
ATOM 1549 N N . ASP A 1 199 ? -13.617 25.812 7.957 1 92.88 199 ASP A N 1
ATOM 1550 C CA . ASP A 1 199 ? -13.469 26.359 6.613 1 92.88 199 ASP A CA 1
ATOM 1551 C C . ASP A 1 199 ? -14.031 25.406 5.566 1 92.88 199 ASP A C 1
ATOM 1553 O O . ASP A 1 199 ? -13.359 24.453 5.164 1 92.88 199 ASP A O 1
ATOM 1557 N N . ASN A 1 200 ? -15.125 25.688 5.023 1 89.94 200 ASN A N 1
ATOM 1558 C CA . ASN A 1 200 ? -15.82 24.812 4.09 1 89.94 200 ASN A CA 1
ATOM 1559 C C . ASN A 1 200 ? -15.359 25.047 2.652 1 89.94 200 ASN A C 1
ATOM 1561 O O . ASN A 1 200 ? -15.883 24.422 1.722 1 89.94 200 ASN A O 1
ATOM 1565 N N . THR A 1 201 ? -14.344 25.906 2.506 1 94.12 201 THR A N 1
ATOM 1566 C CA . THR A 1 201 ? -13.82 26.125 1.163 1 94.12 201 THR A CA 1
ATOM 1567 C C . THR A 1 201 ? -12.617 25.219 0.901 1 94.12 201 THR A C 1
ATOM 1569 O O . THR A 1 201 ? -12.156 25.094 -0.237 1 94.12 201 THR A O 1
ATOM 1572 N N . PHE A 1 202 ? -12.031 24.609 1.882 1 96.44 202 PHE A N 1
ATOM 1573 C CA . PHE A 1 202 ? -10.961 23.625 1.771 1 96.44 202 PHE A CA 1
ATOM 1574 C C . PHE A 1 202 ? -9.805 24.172 0.942 1 96.44 202 PHE A C 1
ATOM 1576 O O . PHE A 1 202 ? -9.367 23.531 -0.018 1 96.44 202 PHE A O 1
ATOM 1583 N N . PRO A 1 203 ? -9.242 25.297 1.343 1 97.44 203 PRO A N 1
ATOM 1584 C CA . PRO A 1 203 ? -8.297 25.984 0.47 1 97.44 203 PRO A CA 1
ATOM 1585 C C . PRO A 1 203 ? -7.008 25.203 0.234 1 97.44 203 PRO A C 1
ATOM 1587 O O . PRO A 1 203 ? -6.473 25.203 -0.876 1 97.44 203 PRO A O 1
ATOM 1590 N N . VAL A 1 204 ? -6.484 24.484 1.227 1 98.75 204 VAL A N 1
ATOM 1591 C CA . VAL A 1 204 ? -5.227 23.75 1.072 1 98.75 204 VAL A CA 1
ATOM 1592 C C . VAL A 1 204 ? -5.445 22.531 0.185 1 98.75 204 VAL A C 1
ATOM 1594 O O . VAL A 1 204 ? -4.66 22.266 -0.73 1 98.75 204 VAL A O 1
ATOM 1597 N N . HIS A 1 205 ? -6.551 21.797 0.429 1 98.56 205 HIS A N 1
ATOM 1598 C CA . HIS A 1 205 ? -6.891 20.672 -0.448 1 98.56 205 HIS A CA 1
ATOM 1599 C C . HIS A 1 205 ? -6.941 21.125 -1.907 1 98.56 205 HIS A C 1
ATOM 1601 O O . HIS A 1 205 ? -6.293 20.516 -2.764 1 98.56 205 HIS A O 1
ATOM 1607 N N . ARG A 1 206 ? -7.703 22.172 -2.111 1 97.94 206 ARG A N 1
ATOM 1608 C CA . ARG A 1 206 ? -7.945 22.594 -3.482 1 97.94 206 ARG A CA 1
ATOM 1609 C C . ARG A 1 206 ? -6.664 23.109 -4.133 1 97.94 206 ARG A C 1
ATOM 1611 O O . ARG A 1 206 ? -6.398 22.812 -5.301 1 97.94 206 ARG A O 1
ATOM 1618 N N . LEU A 1 207 ? -5.875 23.828 -3.422 1 98.5 207 LEU A N 1
ATOM 1619 C CA . LEU A 1 207 ? -4.625 24.344 -3.959 1 98.5 207 LEU A CA 1
ATOM 1620 C C . LEU A 1 207 ? -3.703 23.219 -4.395 1 98.5 207 LEU A C 1
ATOM 1622 O O . LEU A 1 207 ? -3.203 23.203 -5.52 1 98.5 207 LEU A O 1
ATOM 1626 N N . LEU A 1 208 ? -3.482 22.25 -3.547 1 98.88 208 LEU A N 1
ATOM 1627 C CA . LEU A 1 208 ? -2.467 21.219 -3.762 1 98.88 208 LEU A CA 1
ATOM 1628 C C . LEU A 1 208 ? -2.959 20.156 -4.742 1 98.88 208 LEU A C 1
ATOM 1630 O O . LEU A 1 208 ? -2.232 19.781 -5.664 1 98.88 208 LEU A O 1
ATOM 1634 N N . LEU A 1 209 ? -4.172 19.719 -4.57 1 98.69 209 LEU A N 1
ATOM 1635 C CA . LEU A 1 209 ? -4.691 18.641 -5.414 1 98.69 209 LEU A CA 1
ATOM 1636 C C . LEU A 1 209 ? -4.883 19.125 -6.848 1 98.69 209 LEU A C 1
ATOM 1638 O O . LEU A 1 209 ? -4.789 18.328 -7.789 1 98.69 209 LEU A O 1
ATOM 1642 N N . ALA A 1 210 ? -5.137 20.406 -7.016 1 98.12 210 ALA A N 1
ATOM 1643 C CA . ALA A 1 210 ? -5.23 20.969 -8.359 1 98.12 210 ALA A CA 1
ATOM 1644 C C . ALA A 1 210 ? -3.939 20.75 -9.141 1 98.12 210 ALA A C 1
ATOM 1646 O O . ALA A 1 210 ? -3.957 20.672 -10.375 1 98.12 210 ALA A O 1
ATOM 1647 N N . GLN A 1 211 ? -2.857 20.656 -8.43 1 98.5 211 GLN A N 1
ATOM 1648 C CA . GLN A 1 211 ? -1.545 20.516 -9.047 1 98.5 211 GLN A CA 1
ATOM 1649 C C . GLN A 1 211 ? -1.019 19.094 -8.898 1 98.5 211 GLN A C 1
ATOM 1651 O O . GLN A 1 211 ? 0.18 18.844 -9.047 1 98.5 211 GLN A O 1
ATOM 1656 N N . ASN A 1 212 ? -1.88 18.188 -8.516 1 98.56 212 ASN A N 1
ATOM 1657 C CA . ASN A 1 212 ? -1.579 16.766 -8.359 1 98.56 212 ASN A CA 1
ATOM 1658 C C . ASN A 1 212 ? -0.576 16.516 -7.234 1 98.56 212 ASN A C 1
ATOM 1660 O O . ASN A 1 212 ? 0.22 15.586 -7.297 1 98.56 212 ASN A O 1
ATOM 1664 N N . VAL A 1 213 ? -0.498 17.5 -6.285 1 98.81 213 VAL A N 1
ATOM 1665 C CA . VAL A 1 213 ? 0.162 17.234 -5.012 1 98.81 213 VAL A CA 1
ATOM 1666 C C . VAL A 1 213 ? -0.775 16.438 -4.098 1 98.81 213 VAL A C 1
ATOM 1668 O O . VAL A 1 213 ? -1.828 16.953 -3.697 1 98.81 213 VAL A O 1
ATOM 1671 N N . ILE A 1 214 ? -0.369 15.227 -3.764 1 98.88 214 ILE A N 1
ATOM 1672 C CA . ILE A 1 214 ? -1.289 14.414 -2.979 1 98.88 214 ILE A CA 1
ATOM 1673 C C . ILE A 1 214 ? -1.167 14.773 -1.5 1 98.88 214 ILE A C 1
ATOM 1675 O O . ILE A 1 214 ? -0.154 15.336 -1.074 1 98.88 214 ILE A O 1
ATOM 1679 N N . ILE A 1 215 ? -2.209 14.492 -0.801 1 98.94 215 ILE A N 1
ATOM 1680 C CA . ILE A 1 215 ? -2.279 14.797 0.624 1 98.94 215 ILE A CA 1
ATOM 1681 C C . ILE A 1 215 ? -2.404 13.5 1.421 1 98.94 215 ILE A C 1
ATOM 1683 O O . ILE A 1 215 ? -3.162 12.602 1.043 1 98.94 215 ILE A O 1
ATOM 1687 N N . LEU A 1 216 ? -1.602 13.359 2.441 1 98.94 216 LEU A N 1
ATOM 1688 C CA . LEU A 1 216 ? -1.683 12.266 3.404 1 98.94 216 LEU A CA 1
ATOM 1689 C C . LEU A 1 216 ? -2.266 12.75 4.727 1 98.94 216 LEU A C 1
ATOM 1691 O O . LEU A 1 216 ? -1.758 13.703 5.32 1 98.94 216 LEU A O 1
ATOM 1695 N N . GLU A 1 217 ? -3.318 12.102 5.152 1 98.88 217 GLU A N 1
ATOM 1696 C CA . GLU A 1 217 ? -3.975 12.484 6.398 1 98.88 217 GLU A CA 1
ATOM 1697 C C . GLU A 1 217 ? -3.887 11.367 7.438 1 98.88 217 GLU A C 1
ATOM 1699 O O . GLU A 1 217 ? -3.746 10.195 7.086 1 98.88 217 GLU A O 1
ATOM 1704 N N . ASN A 1 218 ? -3.977 11.789 8.742 1 98.81 218 ASN A N 1
ATOM 1705 C CA . ASN A 1 218 ? -3.932 10.859 9.859 1 98.81 218 ASN A CA 1
ATOM 1706 C C . ASN A 1 218 ? -2.678 9.992 9.82 1 98.81 218 ASN A C 1
ATOM 1708 O O . ASN A 1 218 ? -2.744 8.781 10.07 1 98.81 218 ASN A O 1
ATOM 1712 N N . VAL A 1 219 ? -1.58 10.586 9.508 1 98.94 219 VAL A N 1
ATOM 1713 C CA . VAL A 1 219 ? -0.312 9.867 9.438 1 98.94 219 VAL A CA 1
ATOM 1714 C C . VAL A 1 219 ? 0.246 9.656 10.844 1 98.94 219 VAL A C 1
ATOM 1716 O O . VAL A 1 219 ? 0.215 10.57 11.672 1 98.94 219 VAL A O 1
ATOM 1719 N N . MET A 1 220 ? 0.682 8.469 11.117 1 98.88 220 MET A N 1
ATOM 1720 C CA . MET A 1 220 ? 1.479 8.242 12.32 1 98.88 220 MET A CA 1
ATOM 1721 C C . MET A 1 220 ? 2.91 8.727 12.125 1 98.88 220 MET A C 1
ATOM 1723 O O . MET A 1 220 ? 3.566 8.359 11.148 1 98.88 220 MET A O 1
ATOM 1727 N N . ILE A 1 221 ? 3.352 9.578 13 1 98.81 221 ILE A N 1
ATOM 1728 C CA . ILE A 1 221 ? 4.707 10.102 12.875 1 98.81 221 ILE A CA 1
ATOM 1729 C C . ILE A 1 221 ? 5.496 9.789 14.148 1 98.81 221 ILE A C 1
ATOM 1731 O O . ILE A 1 221 ? 5.398 10.516 15.141 1 98.81 221 ILE A O 1
ATOM 1735 N N . PRO A 1 222 ? 6.32 8.789 14.039 1 97.88 222 PRO A N 1
ATOM 1736 C CA . PRO A 1 222 ? 7.102 8.398 15.219 1 97.88 222 PRO A CA 1
ATOM 1737 C C . PRO A 1 222 ? 8.227 9.383 15.531 1 97.88 222 PRO A C 1
ATOM 1739 O O . PRO A 1 222 ? 8.734 10.047 14.633 1 97.88 222 PRO A O 1
ATOM 1742 N N . ASP A 1 223 ? 8.648 9.367 16.75 1 95.38 223 ASP A N 1
ATOM 1743 C CA . ASP A 1 223 ? 9.711 10.258 17.203 1 95.38 223 ASP A CA 1
ATOM 1744 C C . ASP A 1 223 ? 11.047 9.906 16.547 1 95.38 223 ASP A C 1
ATOM 1746 O O . ASP A 1 223 ? 11.914 10.766 16.406 1 95.38 223 ASP A O 1
ATOM 1750 N N . GLU A 1 224 ? 11.195 8.703 16.125 1 95.44 224 GLU A N 1
ATOM 1751 C CA . GLU A 1 224 ? 12.453 8.234 15.547 1 95.44 224 GLU A CA 1
ATOM 1752 C C . GLU A 1 224 ? 12.633 8.758 14.125 1 95.44 224 GLU A C 1
ATOM 1754 O O . GLU A 1 224 ? 13.727 8.672 13.562 1 95.44 224 GLU A O 1
ATOM 1759 N N . LEU A 1 225 ? 11.57 9.219 13.539 1 97.81 225 LEU A N 1
ATOM 1760 C CA . LEU A 1 225 ? 11.688 9.75 12.188 1 97.81 225 LEU A CA 1
ATOM 1761 C C . LEU A 1 225 ? 12.531 11.023 12.172 1 97.81 225 LEU A C 1
ATOM 1763 O O . LEU A 1 225 ? 12.188 12.008 12.828 1 97.81 225 LEU A O 1
ATOM 1767 N N . PRO A 1 226 ? 13.688 11.07 11.406 1 97.69 226 PRO A N 1
ATOM 1768 C CA . PRO A 1 226 ? 14.562 12.242 11.383 1 97.69 226 PRO A CA 1
ATOM 1769 C C . PRO A 1 226 ? 13.992 13.391 10.555 1 97.69 226 PRO A C 1
ATOM 1771 O O . PRO A 1 226 ? 13 13.203 9.836 1 97.69 226 PRO A O 1
ATOM 1774 N N . ALA A 1 227 ? 14.609 14.508 10.68 1 98.38 227 ALA A N 1
ATOM 1775 C CA . ALA A 1 227 ? 14.148 15.703 9.977 1 98.38 227 ALA A CA 1
ATOM 1776 C C . ALA A 1 227 ? 14.266 15.523 8.469 1 98.38 227 ALA A C 1
ATOM 1778 O O . ALA A 1 227 ? 13.508 16.125 7.703 1 98.38 227 ALA A O 1
ATOM 1779 N N . ARG A 1 228 ? 15.227 14.773 8.008 1 97.69 228 ARG A N 1
ATOM 1780 C CA . ARG A 1 228 ? 15.453 14.445 6.602 1 97.69 228 ARG A CA 1
ATOM 1781 C C . ARG A 1 228 ? 16.25 13.156 6.461 1 97.69 228 ARG A C 1
ATOM 1783 O O . ARG A 1 228 ? 16.562 12.5 7.461 1 97.69 228 ARG A O 1
ATOM 1790 N N . GLY A 1 229 ? 16.5 12.734 5.207 1 96.31 229 GLY A N 1
ATOM 1791 C CA . GLY A 1 229 ? 17.312 11.547 4.992 1 96.31 229 GLY A CA 1
ATOM 1792 C C . GLY A 1 229 ? 16.5 10.266 4.918 1 96.31 229 GLY A C 1
ATOM 1793 O O . GLY A 1 229 ? 16.938 9.219 5.395 1 96.31 229 GLY A O 1
ATOM 1794 N N . PHE A 1 230 ? 15.336 10.336 4.473 1 97.19 230 PHE A N 1
ATOM 1795 C CA . PHE A 1 230 ? 14.484 9.172 4.277 1 97.19 230 PHE A CA 1
ATOM 1796 C C . PHE A 1 230 ? 13.594 9.352 3.055 1 97.19 230 PHE A C 1
ATOM 1798 O O . PHE A 1 230 ? 13.445 10.461 2.545 1 97.19 230 PHE A O 1
ATOM 1805 N N . ARG A 1 231 ? 13.117 8.328 2.553 1 97.38 231 ARG A N 1
ATOM 1806 C CA . ARG A 1 231 ? 12.133 8.328 1.472 1 97.38 231 ARG A CA 1
ATOM 1807 C C . ARG A 1 231 ? 10.773 7.863 1.973 1 97.38 231 ARG A C 1
ATOM 1809 O O . ARG A 1 231 ? 10.672 6.836 2.646 1 97.38 231 ARG A O 1
ATOM 1816 N N . VAL A 1 232 ? 9.766 8.625 1.664 1 98.69 232 VAL A N 1
ATOM 1817 C CA . VAL A 1 232 ? 8.391 8.266 2.01 1 98.69 232 VAL A CA 1
ATOM 1818 C C . VAL A 1 232 ? 7.781 7.426 0.894 1 98.69 232 VAL A C 1
ATOM 1820 O O . VAL A 1 232 ? 7.926 7.75 -0.287 1 98.69 232 VAL A O 1
ATOM 1823 N N . HIS A 1 233 ? 7.156 6.367 1.283 1 98.75 233 HIS A N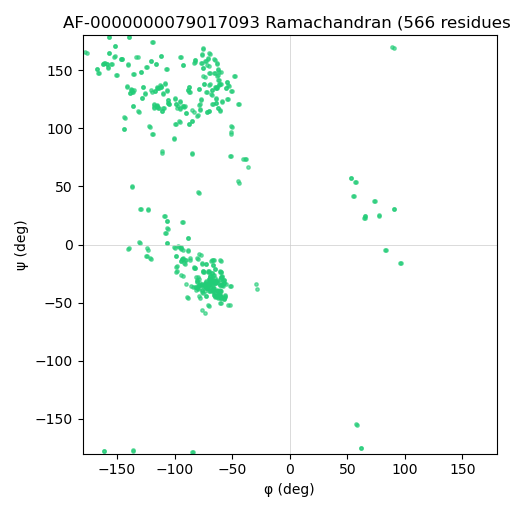 1
ATOM 1824 C CA . HIS A 1 233 ? 6.348 5.531 0.405 1 98.75 233 HIS A CA 1
ATOM 1825 C C . HIS A 1 233 ? 4.879 5.559 0.819 1 98.75 233 HIS A C 1
ATOM 1827 O O . HIS A 1 233 ? 4.543 5.191 1.947 1 98.75 233 HIS A O 1
ATOM 1833 N N . ALA A 1 234 ? 4.02 6.012 -0.027 1 98.88 234 ALA A N 1
ATOM 1834 C CA . ALA A 1 234 ? 2.584 6.121 0.221 1 98.88 234 ALA A CA 1
ATOM 1835 C C . ALA A 1 234 ? 1.781 5.652 -0.99 1 98.88 234 ALA A C 1
ATOM 1837 O O . ALA A 1 234 ? 0.858 6.34 -1.433 1 98.88 234 ALA A O 1
ATOM 1838 N N . ALA A 1 235 ? 2.086 4.5 -1.523 1 98.75 235 ALA A N 1
ATOM 1839 C CA . ALA A 1 235 ? 1.469 3.984 -2.742 1 98.75 235 ALA A CA 1
ATOM 1840 C C . ALA A 1 235 ? 0.099 3.379 -2.451 1 98.75 235 ALA A C 1
ATOM 1842 O O . ALA A 1 235 ? 0.002 2.32 -1.824 1 98.75 235 ALA A O 1
ATOM 1843 N N . PRO A 1 236 ? -0.956 3.996 -2.91 1 98.81 236 PRO A N 1
ATOM 1844 C CA . PRO A 1 236 ? -2.301 3.494 -2.617 1 98.81 236 PRO A CA 1
ATOM 1845 C C . PRO A 1 236 ? -2.725 2.363 -3.551 1 98.81 236 PRO A C 1
ATOM 1847 O O . PRO A 1 236 ? -2.15 2.203 -4.633 1 98.81 236 PRO A O 1
ATOM 1850 N N . MET A 1 237 ? -3.709 1.595 -3.055 1 98.56 237 MET A N 1
ATOM 1851 C CA . MET A 1 237 ? -4.387 0.692 -3.982 1 98.56 237 MET A CA 1
ATOM 1852 C C . MET A 1 237 ? -4.789 1.423 -5.258 1 98.56 237 MET A C 1
ATOM 1854 O O . MET A 1 237 ? -5.145 2.602 -5.219 1 98.56 237 MET A O 1
ATOM 1858 N N . ARG A 1 238 ? -4.723 0.717 -6.348 1 98.38 238 ARG A N 1
ATOM 1859 C CA . ARG A 1 238 ? -5.016 1.282 -7.664 1 98.38 238 ARG A CA 1
ATOM 1860 C C . ARG A 1 238 ? -6.512 1.24 -7.953 1 98.38 238 ARG A C 1
ATOM 1862 O O . ARG A 1 238 ? -6.961 0.481 -8.812 1 98.38 238 ARG A O 1
ATOM 1869 N N . VAL A 1 239 ? -7.297 2.123 -7.422 1 98.62 239 VAL A N 1
ATOM 1870 C CA . VAL A 1 239 ? -8.75 2.051 -7.383 1 98.62 239 VAL A CA 1
ATOM 1871 C C . VAL A 1 239 ? -9.344 2.91 -8.5 1 98.62 239 VAL A C 1
ATOM 1873 O O . VAL A 1 239 ? -9.148 4.129 -8.523 1 98.62 239 VAL A O 1
ATOM 1876 N N . GLN A 1 240 ? -10.102 2.309 -9.367 1 98.19 240 GLN A N 1
ATOM 1877 C CA . GLN A 1 240 ? -10.828 3.061 -10.383 1 98.19 240 GLN A CA 1
ATOM 1878 C C . GLN A 1 240 ? -11.859 3.986 -9.75 1 98.19 240 GLN A C 1
ATOM 1880 O O . GLN A 1 240 ? -12.711 3.541 -8.969 1 98.19 240 GLN A O 1
ATOM 1885 N N . GLY A 1 241 ? -11.711 5.211 -10.023 1 98.25 241 GLY A N 1
ATOM 1886 C CA . GLY A 1 241 ? -12.656 6.195 -9.516 1 98.25 241 GLY A CA 1
ATOM 1887 C C . GLY A 1 241 ? -12.359 6.633 -8.094 1 98.25 241 GLY A C 1
ATOM 1888 O O . GLY A 1 241 ? -13.023 7.527 -7.562 1 98.25 241 GLY A O 1
ATOM 1889 N N . GLY A 1 242 ? -11.398 6.039 -7.469 1 98.62 242 GLY A N 1
ATOM 1890 C CA . GLY A 1 242 ? -11.125 6.316 -6.066 1 98.62 242 GLY A CA 1
ATOM 1891 C C . GLY A 1 242 ? -10.68 7.746 -5.816 1 98.62 242 GLY A C 1
ATOM 1892 O O . GLY A 1 242 ? -9.828 8.273 -6.531 1 98.62 242 GLY A O 1
ATOM 1893 N N . THR A 1 243 ? -11.211 8.398 -4.781 1 98.75 243 THR A N 1
ATOM 1894 C CA . THR A 1 243 ? -10.867 9.766 -4.41 1 98.75 243 THR A CA 1
ATOM 1895 C C . THR A 1 243 ? -9.836 9.773 -3.283 1 98.75 243 THR A C 1
ATOM 1897 O O . THR A 1 243 ? -9.219 10.805 -3.014 1 98.75 243 THR A O 1
ATOM 1900 N N . GLY A 1 244 ? -9.711 8.734 -2.623 1 98.69 244 GLY A N 1
ATOM 1901 C CA . GLY A 1 244 ? -8.82 8.422 -1.519 1 98.69 244 GLY A CA 1
ATOM 1902 C C . GLY A 1 244 ? -8.961 6.992 -1.026 1 98.69 244 GLY A C 1
ATOM 1903 O O . GLY A 1 244 ? -9.914 6.297 -1.387 1 98.69 244 GLY A O 1
ATOM 1904 N N . VAL A 1 245 ? -8.008 6.562 -0.256 1 98.81 245 VAL A N 1
ATOM 1905 C CA . VAL A 1 245 ? -8.102 5.219 0.304 1 98.81 245 VAL A CA 1
ATOM 1906 C C . VAL A 1 245 ? -7.062 5.043 1.406 1 98.81 245 VAL A C 1
ATOM 1908 O O . VAL A 1 245 ? -6.023 5.707 1.398 1 98.81 245 VAL A O 1
ATOM 1911 N N . GLN A 1 246 ? -7.371 4.188 2.361 1 98.69 246 GLN A N 1
ATOM 1912 C CA . GLN A 1 246 ? -6.367 3.801 3.352 1 98.69 246 GLN A CA 1
ATOM 1913 C C . GLN A 1 246 ? -5.117 3.242 2.68 1 98.69 246 GLN A C 1
ATOM 1915 O O . GLN A 1 246 ? -5.215 2.482 1.713 1 98.69 246 GLN A O 1
ATOM 1920 N N . THR A 1 247 ? -4 3.686 3.15 1 98.81 247 THR A N 1
ATOM 1921 C CA . THR A 1 247 ? -2.725 3.369 2.516 1 98.81 247 THR A CA 1
ATOM 1922 C C . THR A 1 247 ? -1.646 3.119 3.564 1 98.81 247 THR A C 1
ATOM 1924 O O . THR A 1 247 ? -1.575 3.83 4.57 1 98.81 247 THR A O 1
ATOM 1927 N N . ARG A 1 248 ? -0.864 2.053 3.318 1 98.88 248 ARG A N 1
ATOM 1928 C CA . ARG A 1 248 ? 0.325 1.896 4.148 1 98.88 248 ARG A CA 1
ATOM 1929 C C . ARG A 1 248 ? 1.37 2.955 3.816 1 98.88 248 ARG A C 1
ATOM 1931 O O . ARG A 1 248 ? 1.886 2.994 2.697 1 98.88 248 ARG A O 1
ATOM 1938 N N . ILE A 1 249 ? 1.644 3.807 4.73 1 98.94 249 ILE A N 1
ATOM 1939 C CA . ILE A 1 249 ? 2.68 4.828 4.598 1 98.94 249 ILE A CA 1
ATOM 1940 C C . ILE A 1 249 ? 3.883 4.453 5.461 1 98.94 249 ILE A C 1
ATOM 1942 O O . ILE A 1 249 ? 3.723 4.031 6.609 1 98.94 249 ILE A O 1
ATOM 1946 N N . TYR A 1 250 ? 5.098 4.523 4.922 1 98.88 250 TYR A N 1
ATOM 1947 C CA . TYR A 1 250 ? 6.316 4.211 5.652 1 98.88 250 TYR A CA 1
ATOM 1948 C C . TYR A 1 250 ? 7.508 4.973 5.082 1 98.88 250 TYR A C 1
ATOM 1950 O O . TYR A 1 250 ? 7.434 5.512 3.975 1 98.88 250 TYR A O 1
ATOM 1958 N N . ALA A 1 251 ? 8.516 5.047 5.867 1 98.62 251 ALA A N 1
ATOM 1959 C CA . ALA A 1 251 ? 9.773 5.691 5.484 1 98.62 251 ALA A CA 1
ATOM 1960 C C . ALA A 1 251 ? 10.914 4.684 5.441 1 98.62 251 ALA A C 1
ATOM 1962 O O . ALA A 1 251 ? 11.008 3.809 6.305 1 98.62 251 ALA A O 1
ATOM 1963 N N . ILE A 1 252 ? 11.688 4.762 4.418 1 97.25 252 ILE A N 1
ATOM 1964 C CA . ILE A 1 252 ? 12.953 4.035 4.371 1 97.25 252 ILE A CA 1
ATOM 1965 C C . ILE A 1 252 ? 14.117 5.008 4.578 1 97.25 252 ILE A C 1
ATOM 1967 O O . ILE A 1 252 ? 14.266 5.973 3.82 1 97.25 252 ILE A O 1
ATOM 1971 N N . LEU A 1 253 ? 14.906 4.762 5.586 1 96.31 253 LEU A N 1
ATOM 1972 C CA . LEU A 1 253 ? 16.031 5.637 5.906 1 96.31 253 LEU A CA 1
ATOM 1973 C C . LEU A 1 253 ? 17.172 5.441 4.918 1 96.31 253 LEU A C 1
ATOM 1975 O O . LEU A 1 253 ? 17.453 4.312 4.512 1 96.31 253 LEU A O 1
ATOM 1979 N N . ASN A 1 254 ? 17.75 6.508 4.52 1 88.06 254 ASN A N 1
ATOM 1980 C CA . ASN A 1 254 ? 18.922 6.426 3.666 1 88.06 254 ASN A CA 1
ATOM 1981 C C . ASN A 1 254 ? 20.125 5.84 4.41 1 88.06 254 ASN A C 1
ATOM 1983 O O . ASN A 1 254 ? 20.266 6.051 5.617 1 88.06 254 ASN A O 1
ATOM 1987 N N . ASP A 1 255 ? 20.719 4.828 3.75 1 68.94 255 ASP A N 1
ATOM 1988 C CA . ASP A 1 255 ? 21.938 4.297 4.375 1 68.94 255 ASP A CA 1
ATOM 1989 C C . ASP A 1 255 ? 22.922 5.414 4.703 1 68.94 255 ASP A C 1
ATOM 1991 O O . ASP A 1 255 ? 23.094 6.34 3.912 1 68.94 255 ASP A O 1
ATOM 1995 N N . VAL A 1 256 ? 22.906 5.906 5.891 1 50.62 256 VAL A N 1
ATOM 1996 C CA . VAL A 1 256 ? 24 6.809 6.242 1 50.62 256 VAL A CA 1
ATOM 1997 C C . VAL A 1 256 ? 25.344 6.16 5.902 1 50.62 256 VAL A C 1
ATOM 1999 O O . VAL A 1 256 ? 25.672 5.09 6.426 1 50.62 256 VAL A O 1
ATOM 2002 N N . ILE A 1 257 ? 25.688 6.137 4.637 1 42.22 257 ILE A N 1
ATOM 2003 C CA . ILE A 1 257 ? 27.094 5.762 4.516 1 42.22 257 ILE A CA 1
ATOM 2004 C C . ILE A 1 257 ? 27.891 6.41 5.637 1 42.22 257 ILE A C 1
ATOM 2006 O O . ILE A 1 257 ? 28 7.637 5.707 1 42.22 257 ILE A O 1
ATOM 2010 N N . ASN A 1 258 ? 27.812 6.023 6.711 1 35.94 258 ASN A N 1
ATOM 2011 C CA . ASN A 1 258 ? 28.875 6.48 7.609 1 35.94 258 ASN A CA 1
ATOM 2012 C C . ASN A 1 258 ? 30.219 6.574 6.891 1 35.94 258 ASN A C 1
ATOM 2014 O O . ASN A 1 258 ? 30.797 5.551 6.523 1 35.94 258 ASN A O 1
ATOM 2018 N N . GLY A 1 259 ? 30.312 7.375 6.062 1 35.16 259 GLY A N 1
ATOM 2019 C CA . GLY A 1 259 ? 31.531 7.773 5.383 1 35.16 259 GLY A CA 1
ATOM 2020 C C . GLY A 1 259 ? 32.781 7.59 6.234 1 35.16 259 GLY A C 1
ATOM 2021 O O . GLY A 1 259 ? 33.875 7.496 5.707 1 35.16 259 GLY A O 1
ATOM 2022 N N . ALA A 1 260 ? 32.75 7.852 7.484 1 36.44 260 ALA A N 1
ATOM 2023 C CA . ALA A 1 260 ? 34 7.801 8.25 1 36.44 260 ALA A CA 1
ATOM 2024 C C . ALA A 1 260 ? 34.562 6.383 8.273 1 36.44 260 ALA A C 1
ATOM 2026 O O . ALA A 1 260 ? 35.781 6.195 8.188 1 36.44 260 ALA A O 1
ATOM 2027 N N . GLU A 1 261 ? 33.75 5.426 8.258 1 37.47 261 GLU A N 1
ATOM 2028 C CA . GLU A 1 261 ? 34.281 4.082 8.414 1 37.47 261 GLU A CA 1
ATOM 2029 C C . GLU A 1 261 ? 34.625 3.471 7.059 1 37.47 261 GLU A C 1
ATOM 2031 O O . GLU A 1 261 ? 35.625 2.748 6.934 1 37.47 261 GLU A O 1
ATOM 2036 N N . GLU A 1 262 ? 33.875 3.787 6.035 1 40.91 262 GLU A N 1
ATOM 2037 C CA . GLU A 1 262 ? 34.219 3.229 4.73 1 40.91 262 GLU A CA 1
ATOM 2038 C C . GLU A 1 262 ? 35.344 4.031 4.059 1 40.91 262 GLU A C 1
ATOM 2040 O O . GLU A 1 262 ? 36.188 3.465 3.373 1 40.91 262 GLU A O 1
ATOM 2045 N N . MET A 1 263 ? 35.25 5.281 4.219 1 38.09 263 MET A N 1
ATOM 2046 C CA . MET A 1 263 ? 36.438 6.043 3.809 1 38.09 263 MET A CA 1
ATOM 2047 C C . MET A 1 263 ? 37.688 5.539 4.52 1 38.09 263 MET A C 1
ATOM 2049 O O . MET A 1 263 ? 38.781 5.512 3.932 1 38.09 263 MET A O 1
ATOM 2053 N N . ARG A 1 264 ? 37.469 5.121 5.727 1 39.28 264 ARG A N 1
ATOM 2054 C CA . ARG A 1 264 ? 38.562 4.496 6.438 1 39.28 264 ARG A CA 1
ATOM 2055 C C . ARG A 1 264 ? 38.906 3.141 5.836 1 39.28 264 ARG A C 1
ATOM 2057 O O . ARG A 1 264 ? 40.094 2.777 5.738 1 39.28 264 ARG A O 1
ATOM 2064 N N . SER A 1 265 ? 37.875 2.518 5.387 1 39.59 265 SER A N 1
ATOM 2065 C CA . SER A 1 265 ? 38.094 1.197 4.812 1 39.59 265 SER A CA 1
ATOM 2066 C C . SER A 1 265 ? 38.625 1.303 3.389 1 39.59 265 SER A C 1
ATOM 2068 O O . SER A 1 265 ? 39.531 0.557 3 1 39.59 265 SER A O 1
ATOM 2070 N N . VAL A 1 266 ? 38.125 2.254 2.678 1 44.66 266 VAL A N 1
ATOM 2071 C CA . VAL A 1 266 ? 38.656 2.475 1.339 1 44.66 266 VAL A CA 1
ATOM 2072 C C . VAL A 1 266 ? 40.031 3.113 1.435 1 44.66 266 VAL A C 1
ATOM 2074 O O . VAL A 1 266 ? 40.938 2.785 0.655 1 44.66 266 VAL A O 1
ATOM 2077 N N . SER A 1 267 ? 40.094 4.039 2.416 1 41.47 267 SER A N 1
ATOM 2078 C CA . SER A 1 267 ? 41.406 4.617 2.672 1 41.47 267 SER A CA 1
ATOM 2079 C C . SER A 1 267 ? 42.406 3.547 3.092 1 41.47 267 SER A C 1
ATOM 2081 O O . SER A 1 267 ? 43.562 3.551 2.643 1 41.47 267 SER A O 1
ATOM 2083 N N . LEU A 1 268 ? 41.812 2.584 3.709 1 42.91 268 LEU A N 1
ATOM 2084 C CA . LEU A 1 268 ? 42.688 1.5 4.133 1 42.91 268 LEU A CA 1
ATOM 2085 C C . LEU A 1 268 ? 43.031 0.575 2.967 1 42.91 268 LEU A C 1
ATOM 2087 O O . LEU A 1 268 ? 44.156 0.134 2.818 1 42.91 268 LEU A O 1
ATOM 2091 N N . ILE A 1 269 ? 42.062 0.439 2.139 1 44.34 269 ILE A N 1
ATOM 2092 C CA . ILE A 1 269 ? 42.281 -0.417 0.981 1 44.34 269 ILE A CA 1
ATOM 2093 C C . ILE A 1 269 ? 43.156 0.313 -0.034 1 44.34 269 ILE A C 1
ATOM 2095 O O . ILE A 1 269 ? 44.094 -0.267 -0.585 1 44.34 269 ILE A O 1
ATOM 2099 N N . THR A 1 270 ? 42.812 1.595 -0.166 1 44.28 270 THR A N 1
ATOM 2100 C CA . THR A 1 270 ? 43.688 2.381 -1.05 1 44.28 270 THR A CA 1
ATOM 2101 C C . THR A 1 270 ? 45.094 2.5 -0.476 1 44.28 270 THR A C 1
ATOM 2103 O O . THR A 1 270 ? 46.062 2.408 -1.212 1 44.28 270 THR A O 1
ATOM 2106 N N . CYS A 1 271 ? 45.062 2.537 0.823 1 42.97 271 CYS A N 1
ATOM 2107 C CA . CYS A 1 271 ? 46.375 2.59 1.456 1 42.97 271 CYS A CA 1
ATOM 2108 C C . CYS A 1 271 ? 47.094 1.247 1.351 1 42.97 271 CYS A C 1
ATOM 2110 O O . CYS A 1 271 ? 48.312 1.196 1.136 1 42.97 271 CYS A O 1
ATOM 2112 N N . VAL A 1 272 ? 46.312 0.216 1.359 1 45.28 272 VAL A N 1
ATOM 2113 C CA . VAL A 1 272 ? 46.938 -1.101 1.246 1 45.28 272 VAL A CA 1
ATOM 2114 C C . VAL A 1 272 ? 47.344 -1.36 -0.204 1 45.28 272 VAL A C 1
ATOM 2116 O O . VAL A 1 272 ? 48.406 -1.889 -0.47 1 45.28 272 VAL A O 1
ATOM 2119 N N . LEU A 1 273 ? 46.5 -0.836 -1.094 1 45.53 273 LEU A N 1
ATOM 2120 C CA . LEU A 1 273 ? 46.844 -1.023 -2.498 1 45.53 273 LEU A CA 1
ATOM 2121 C C . LEU A 1 273 ? 48.031 -0.156 -2.885 1 45.53 273 LEU A C 1
ATOM 2123 O O . LEU A 1 273 ? 48.938 -0.607 -3.602 1 45.53 273 LEU A O 1
ATOM 2127 N N . LEU A 1 274 ? 48.031 1.038 -2.299 1 48.31 274 LEU A N 1
ATOM 2128 C CA . LEU A 1 274 ? 49.156 1.906 -2.549 1 48.31 274 LEU A CA 1
ATOM 2129 C C . LEU A 1 274 ? 50.438 1.352 -1.888 1 48.31 274 LEU A C 1
ATOM 2131 O O . LEU A 1 274 ? 51.531 1.434 -2.455 1 48.31 274 LEU A O 1
ATOM 2135 N N . ALA A 1 275 ? 50.219 0.717 -0.805 1 46.06 275 ALA A N 1
ATOM 2136 C CA . ALA A 1 275 ? 51.375 0.109 -0.114 1 46.06 275 ALA A CA 1
ATOM 2137 C C . ALA A 1 275 ? 51.875 -1.127 -0.859 1 46.06 275 ALA A C 1
ATOM 2139 O O . ALA A 1 275 ? 53.062 -1.348 -0.97 1 46.06 275 ALA A O 1
ATOM 2140 N N . VAL A 1 276 ? 50.875 -1.828 -1.452 1 46.5 276 VAL A N 1
ATOM 2141 C CA . VAL A 1 276 ? 51.25 -3.006 -2.225 1 46.5 276 VAL A CA 1
ATOM 2142 C C . VAL A 1 276 ? 51.875 -2.576 -3.553 1 46.5 276 VAL A C 1
ATOM 2144 O O . VAL A 1 276 ? 52.875 -3.146 -3.988 1 46.5 276 VAL A O 1
ATOM 2147 N N . LEU A 1 277 ? 51.344 -1.497 -4.027 1 46.09 277 LEU A N 1
ATOM 2148 C CA . LEU A 1 277 ? 51.938 -0.986 -5.266 1 46.09 277 LEU A CA 1
ATOM 2149 C C . LEU A 1 277 ? 53.281 -0.371 -5.008 1 46.09 277 LEU A C 1
ATOM 2151 O O . LEU A 1 277 ? 54.219 -0.51 -5.828 1 46.09 277 LEU A O 1
ATOM 2155 N N . SER A 1 278 ? 53.344 0.294 -3.869 1 44.06 278 SER A N 1
ATOM 2156 C CA . SER A 1 278 ? 54.625 0.862 -3.5 1 44.06 278 SER A CA 1
ATOM 2157 C C . SER A 1 278 ? 55.688 -0.231 -3.27 1 44.06 278 SER A C 1
ATOM 2159 O O . SER A 1 278 ? 56.844 -0.061 -3.605 1 44.06 278 SER A O 1
ATOM 2161 N N . LYS A 1 279 ? 55.188 -1.26 -2.85 1 46.34 279 LYS A N 1
ATOM 2162 C CA . LYS A 1 279 ? 56.125 -2.363 -2.625 1 46.34 279 LYS A CA 1
ATOM 2163 C C . LYS A 1 279 ? 56.438 -3.082 -3.932 1 46.34 279 LYS A C 1
ATOM 2165 O O . LYS A 1 279 ? 57.562 -3.592 -4.105 1 46.34 279 LYS A O 1
ATOM 2170 N N . CYS A 1 280 ? 55.469 -3.207 -4.73 1 41.72 280 CYS A N 1
ATOM 2171 C CA . CYS A 1 280 ? 55.719 -3.854 -6.012 1 41.72 280 CYS A CA 1
ATOM 2172 C C . CYS A 1 280 ? 56.594 -2.99 -6.895 1 41.72 280 CYS A C 1
ATOM 2174 O O . CYS A 1 280 ? 57.344 -3.508 -7.742 1 41.72 280 CYS A O 1
ATOM 2176 N N . LEU A 1 281 ? 56.531 -1.685 -6.75 1 43.91 281 LEU A N 1
ATOM 2177 C CA . LEU A 1 281 ? 57.438 -0.837 -7.5 1 43.91 281 LEU A CA 1
ATOM 2178 C C . LEU A 1 281 ? 58.875 -1 -6.988 1 43.91 281 LEU A C 1
ATOM 2180 O O . LEU A 1 281 ? 59.812 -0.929 -7.766 1 43.91 281 LEU A O 1
ATOM 2184 N N . ASN A 1 282 ? 59 -1.276 -5.742 1 44.97 282 ASN A N 1
ATOM 2185 C CA . ASN A 1 282 ? 60.375 -1.478 -5.297 1 44.97 282 ASN A CA 1
ATOM 2186 C C . ASN A 1 282 ? 60.969 -2.771 -5.852 1 44.97 282 ASN A C 1
ATOM 2188 O O . ASN A 1 282 ? 62.188 -2.98 -5.801 1 44.97 282 ASN A O 1
ATOM 2192 N N . PHE A 1 283 ? 60.156 -3.717 -6.211 1 42.03 283 PHE A N 1
ATOM 2193 C CA . PHE A 1 283 ? 60.75 -4.945 -6.711 1 42.03 283 PHE A CA 1
ATOM 2194 C C . PHE A 1 283 ? 61.125 -4.797 -8.18 1 42.03 283 PHE A C 1
ATOM 2196 O O . PHE A 1 283 ? 61.844 -5.637 -8.727 1 42.03 283 PHE A O 1
ATOM 2203 N N . ILE A 1 284 ? 60.562 -3.865 -8.922 1 35.88 284 ILE A N 1
ATOM 2204 C CA . ILE A 1 284 ? 61 -3.766 -10.32 1 35.88 284 ILE A CA 1
ATOM 2205 C C . ILE A 1 284 ? 62.219 -2.871 -10.43 1 35.88 284 ILE A C 1
ATOM 2207 O O . ILE A 1 284 ? 63 -2.998 -11.367 1 35.88 284 ILE A O 1
ATOM 2211 N N . ILE A 1 285 ? 62.594 -2.127 -9.414 1 31.98 285 ILE A N 1
ATOM 2212 C CA . ILE A 1 285 ? 63.938 -1.556 -9.594 1 31.98 285 ILE A CA 1
ATOM 2213 C C . ILE A 1 285 ? 65 -2.49 -9 1 31.98 285 ILE A C 1
ATOM 2215 O O . ILE A 1 285 ? 64.812 -2.959 -7.867 1 31.98 285 ILE A O 1
ATOM 2219 N N . MET B 1 1 ? 40.625 29.953 3.141 1 33.44 1 MET B N 1
ATOM 2220 C CA . MET B 1 1 ? 39.719 30.188 2.047 1 33.44 1 MET B CA 1
ATOM 2221 C C . MET B 1 1 ? 39.406 28.906 1.295 1 33.44 1 MET B C 1
ATOM 2223 O O . MET B 1 1 ? 38.594 28.891 0.358 1 33.44 1 MET B O 1
ATOM 2227 N N . THR B 1 2 ? 40.312 27.922 1.432 1 43.78 2 THR B N 1
ATOM 2228 C CA . THR B 1 2 ? 40.25 26.703 0.616 1 43.78 2 THR B CA 1
ATOM 2229 C C . THR B 1 2 ? 39.219 25.734 1.167 1 43.78 2 THR B C 1
ATOM 2231 O O . THR B 1 2 ? 38.656 24.922 0.419 1 43.78 2 THR B O 1
ATOM 2234 N N . SER B 1 3 ? 39 25.828 2.473 1 46.94 3 SER B N 1
ATOM 2235 C CA . SER B 1 3 ? 38.125 24.828 3.061 1 46.94 3 SER B CA 1
ATOM 2236 C C . SER B 1 3 ? 36.656 25.125 2.713 1 46.94 3 SER B C 1
ATOM 2238 O O . SER B 1 3 ? 35.812 24.219 2.719 1 46.94 3 SER B O 1
ATOM 2240 N N . LEU B 1 4 ? 36.375 26.406 2.41 1 48.5 4 LEU B N 1
ATOM 2241 C CA . LEU B 1 4 ? 35 26.781 2.096 1 48.5 4 LEU B CA 1
ATOM 2242 C C . LEU B 1 4 ? 34.562 26.234 0.733 1 48.5 4 LEU B C 1
ATOM 2244 O O . LEU B 1 4 ? 33.406 25.906 0.52 1 48.5 4 LEU B O 1
ATOM 2248 N N . SER B 1 5 ? 35.625 25.984 -0.073 1 46.53 5 SER B N 1
ATOM 2249 C CA . SER B 1 5 ? 35.312 25.641 -1.452 1 46.53 5 SER B CA 1
ATOM 2250 C C . SER B 1 5 ? 34.906 24.172 -1.58 1 46.53 5 SER B C 1
ATOM 2252 O O . SER B 1 5 ? 34.031 23.812 -2.365 1 46.53 5 SER B O 1
ATOM 2254 N N . ILE B 1 6 ? 35.5 23.375 -0.743 1 46.25 6 ILE B N 1
ATOM 2255 C CA . ILE B 1 6 ? 35.219 21.938 -0.897 1 46.25 6 ILE B CA 1
ATOM 2256 C C . ILE B 1 6 ? 33.812 21.625 -0.336 1 46.25 6 ILE B C 1
ATOM 2258 O O . ILE B 1 6 ? 33.094 20.828 -0.911 1 46.25 6 ILE B O 1
ATOM 2262 N N . SER B 1 7 ? 33.469 22.375 0.706 1 44.91 7 SER B N 1
ATOM 2263 C CA . SER B 1 7 ? 32.156 22.125 1.291 1 44.91 7 SER B CA 1
ATOM 2264 C C . SER B 1 7 ? 31.047 22.562 0.35 1 44.91 7 SER B C 1
ATOM 2266 O O . SER B 1 7 ? 30 21.922 0.296 1 44.91 7 SER B O 1
ATOM 2268 N N . LEU B 1 8 ? 31.344 23.547 -0.432 1 45.25 8 LEU B N 1
ATOM 2269 C CA . LEU B 1 8 ? 30.344 24.031 -1.373 1 45.25 8 LEU B CA 1
ATOM 2270 C C . LEU B 1 8 ? 30.172 23.062 -2.531 1 45.25 8 LEU B C 1
ATOM 2272 O O . LEU B 1 8 ? 29.062 22.859 -3.025 1 45.25 8 LEU B O 1
ATOM 2276 N N . LEU B 1 9 ? 31.297 22.453 -2.932 1 41.44 9 LEU B N 1
ATOM 2277 C CA . LEU B 1 9 ? 31.219 21.516 -4.047 1 41.44 9 LEU B CA 1
ATOM 2278 C C . LEU B 1 9 ? 30.469 20.25 -3.646 1 41.44 9 LEU B C 1
ATOM 2280 O O . LEU B 1 9 ? 29.688 19.719 -4.43 1 41.44 9 LEU B O 1
ATOM 2284 N N . LEU B 1 10 ? 30.703 19.781 -2.471 1 40.66 10 LEU B N 1
ATOM 2285 C CA . LEU B 1 10 ? 30 18.578 -2.025 1 40.66 10 LEU B CA 1
ATOM 2286 C C . LEU B 1 10 ? 28.516 18.859 -1.81 1 40.66 10 LEU B C 1
ATOM 2288 O O . LEU B 1 10 ? 27.672 18 -2.076 1 40.66 10 LEU B O 1
ATOM 2292 N N . MET B 1 11 ? 28.234 20.078 -1.447 1 41.97 11 MET B N 1
ATOM 2293 C CA . MET B 1 11 ? 26.828 20.406 -1.266 1 41.97 11 MET B CA 1
ATOM 2294 C C . MET B 1 11 ? 26.125 20.531 -2.611 1 41.97 11 MET B C 1
ATOM 2296 O O . MET B 1 11 ? 24.938 20.219 -2.721 1 41.97 11 MET B O 1
ATOM 2300 N N . TRP B 1 12 ? 26.812 21.031 -3.631 1 41.53 12 TRP B N 1
ATOM 2301 C CA . TRP B 1 12 ? 26.188 21.172 -4.949 1 41.53 12 TRP B CA 1
ATOM 2302 C C . TRP B 1 12 ? 25.938 19.812 -5.578 1 41.53 12 TRP B C 1
ATOM 2304 O O . TRP B 1 12 ? 25 19.641 -6.355 1 41.53 12 TRP B O 1
ATOM 2314 N N . TYR B 1 13 ? 26.766 18.875 -5.316 1 39.34 13 TYR B N 1
ATOM 2315 C CA . TYR B 1 13 ? 26.578 17.562 -5.926 1 39.34 13 TYR B CA 1
ATOM 2316 C C . TYR B 1 13 ? 25.359 16.859 -5.344 1 39.34 13 TYR B C 1
ATOM 2318 O O . TYR B 1 13 ? 24.75 16.016 -6.004 1 39.34 13 TYR B O 1
ATOM 2326 N N . SER B 1 14 ? 25.109 17.078 -4.148 1 41.94 14 SER B N 1
ATOM 2327 C CA . SER B 1 14 ? 23.938 16.422 -3.6 1 41.94 14 SER B CA 1
ATOM 2328 C C . SER B 1 14 ? 22.656 16.938 -4.246 1 41.94 14 SER B C 1
ATOM 2330 O O . SER B 1 14 ? 21.625 16.266 -4.199 1 41.94 14 SER B O 1
ATOM 2332 N N . SER B 1 15 ? 22.703 18.156 -4.73 1 41.12 15 SER B N 1
ATOM 2333 C CA . SER B 1 15 ? 21.5 18.75 -5.305 1 41.12 15 SER B CA 1
ATOM 2334 C C . SER B 1 15 ? 21.188 18.141 -6.668 1 41.12 15 SER B C 1
ATOM 2336 O O . SER B 1 15 ? 20.062 18.234 -7.148 1 41.12 15 SER B O 1
ATOM 2338 N N . LEU B 1 16 ? 22.078 17.797 -7.516 1 40.09 16 LEU B N 1
ATOM 2339 C CA . LEU B 1 16 ? 21.859 17.562 -8.938 1 40.09 16 LEU B CA 1
ATOM 2340 C C . LEU B 1 16 ? 21.188 16.219 -9.156 1 40.09 16 LEU B C 1
ATOM 2342 O O . LEU B 1 16 ? 20.375 16.062 -10.078 1 40.09 16 LEU B O 1
ATOM 2346 N N . CYS B 1 17 ? 21.734 15.117 -8.688 1 42.75 17 CYS B N 1
ATOM 2347 C CA . CYS B 1 17 ? 21.203 13.891 -9.273 1 42.75 17 CYS B CA 1
ATOM 2348 C C . CYS B 1 17 ? 19.875 13.516 -8.633 1 42.75 17 CYS B C 1
ATOM 2350 O O . CYS B 1 17 ? 19.844 12.891 -7.574 1 42.75 17 CYS B O 1
ATOM 2352 N N . HIS B 1 18 ? 19.031 14.422 -8.469 1 50.34 18 HIS B N 1
ATOM 2353 C CA . HIS B 1 18 ? 17.672 13.922 -8.234 1 50.34 18 HIS B CA 1
ATOM 2354 C C . HIS B 1 18 ? 17.328 12.797 -9.203 1 50.34 18 HIS B C 1
ATOM 2356 O O . HIS B 1 18 ? 16.75 13.047 -10.266 1 50.34 18 HIS B O 1
ATOM 2362 N N . CYS B 1 19 ? 18.078 11.812 -9.266 1 56.22 19 CYS B N 1
ATOM 2363 C CA . CYS B 1 19 ? 17.797 10.688 -10.148 1 56.22 19 CYS B CA 1
ATOM 2364 C C . CYS B 1 19 ? 16.375 10.18 -9.961 1 56.22 19 CYS B C 1
ATOM 2366 O O . CYS B 1 19 ? 15.961 9.891 -8.836 1 56.22 19 CYS B O 1
ATOM 2368 N N . GLU B 1 20 ? 15.578 10.562 -10.867 1 71.81 20 GLU B N 1
ATOM 2369 C CA . GLU B 1 20 ? 14.203 10.094 -10.938 1 71.81 20 GLU B CA 1
ATOM 2370 C C . GLU B 1 20 ? 14.117 8.586 -10.719 1 71.81 20 GLU B C 1
ATOM 2372 O O . GLU B 1 20 ? 14.914 7.828 -11.266 1 71.81 20 GLU B O 1
ATOM 2377 N N . LEU B 1 21 ? 13.344 8.211 -9.664 1 83.81 21 LEU B N 1
ATOM 2378 C CA . LEU B 1 21 ? 13.094 6.801 -9.391 1 83.81 21 LEU B CA 1
ATOM 2379 C C . LEU B 1 21 ? 12.531 6.098 -10.625 1 83.81 21 LEU B C 1
ATOM 2381 O O . LEU B 1 21 ? 11.672 6.648 -11.312 1 83.81 21 LEU B O 1
ATOM 2385 N N . SER B 1 22 ? 13.195 5 -11.055 1 93.44 22 SER B N 1
ATOM 2386 C CA . SER B 1 22 ? 12.562 4.117 -12.031 1 93.44 22 SER B CA 1
ATOM 2387 C C . SER B 1 22 ? 11.648 3.104 -11.344 1 93.44 22 SER B C 1
ATOM 2389 O O . SER B 1 22 ? 12.125 2.199 -10.656 1 93.44 22 SER B O 1
ATOM 2391 N N . ILE B 1 23 ? 10.344 3.34 -11.484 1 97.38 23 ILE B N 1
ATOM 2392 C CA . ILE B 1 23 ? 9.344 2.525 -10.797 1 97.38 23 ILE B CA 1
ATOM 2393 C C . ILE B 1 23 ? 8.523 1.738 -11.82 1 97.38 23 ILE B C 1
ATOM 2395 O O . ILE B 1 23 ? 8.148 2.273 -12.867 1 97.38 23 ILE B O 1
ATOM 2399 N N . ILE B 1 24 ? 8.312 0.482 -11.562 1 98.19 24 ILE B N 1
ATOM 2400 C CA . ILE B 1 24 ? 7.457 -0.363 -12.391 1 98.19 24 ILE B CA 1
ATOM 2401 C C . ILE B 1 24 ? 6.246 -0.82 -11.578 1 98.19 24 ILE B C 1
ATOM 2403 O O . ILE B 1 24 ? 6.395 -1.461 -10.539 1 98.19 24 ILE B O 1
ATOM 2407 N N . ASP B 1 25 ? 5.082 -0.445 -12.078 1 98.56 25 ASP B N 1
ATOM 2408 C CA . ASP B 1 25 ? 3.832 -0.843 -11.438 1 98.56 25 ASP B CA 1
ATOM 2409 C C . ASP B 1 25 ? 3.549 -2.328 -11.656 1 98.56 25 ASP B C 1
ATOM 2411 O O . ASP B 1 25 ? 3.625 -2.816 -12.789 1 98.56 25 ASP B O 1
ATOM 2415 N N . MET B 1 26 ? 3.229 -3.035 -10.578 1 98.94 26 MET B N 1
ATOM 2416 C CA . MET B 1 26 ? 2.984 -4.473 -10.641 1 98.94 26 MET B CA 1
ATOM 2417 C C . MET B 1 26 ? 1.596 -4.812 -10.102 1 98.94 26 MET B C 1
ATOM 2419 O O . MET B 1 26 ? 1.392 -5.879 -9.523 1 98.94 26 MET B O 1
ATOM 2423 N N . SER B 1 27 ? 0.642 -3.92 -10.234 1 98.81 27 SER B N 1
ATOM 2424 C CA . SER B 1 27 ? -0.7 -4.105 -9.688 1 98.81 27 SER B CA 1
ATOM 2425 C C . SER B 1 27 ? -1.765 -3.893 -10.766 1 98.81 27 SER B C 1
ATOM 2427 O O . SER B 1 27 ? -1.692 -2.936 -11.539 1 98.81 27 SER B O 1
ATOM 2429 N N . HIS B 1 28 ? -2.721 -4.766 -10.781 1 98.75 28 HIS B N 1
ATOM 2430 C CA . HIS B 1 28 ? -3.92 -4.547 -11.586 1 98.75 28 HIS B CA 1
ATOM 2431 C C . HIS B 1 28 ? -4.836 -3.514 -10.938 1 98.75 28 HIS B C 1
ATOM 2433 O O . HIS B 1 28 ? -4.855 -3.381 -9.711 1 98.75 28 HIS B O 1
ATOM 2439 N N . PRO B 1 29 ? -5.609 -2.816 -11.766 1 98 29 PRO B N 1
ATOM 2440 C CA . PRO B 1 29 ? -6.598 -1.913 -11.172 1 98 29 PRO B CA 1
ATOM 2441 C C . PRO B 1 29 ? -7.676 -2.654 -10.383 1 98 29 PRO B C 1
ATOM 2443 O O . PRO B 1 29 ? -8.008 -3.795 -10.711 1 98 29 PRO B O 1
ATOM 2446 N N . LEU B 1 30 ? -8.125 -1.979 -9.367 1 98.19 30 LEU B N 1
ATOM 2447 C CA . LEU B 1 30 ? -9.266 -2.463 -8.602 1 98.19 30 LEU B CA 1
ATOM 2448 C C . LEU B 1 30 ? -10.562 -1.826 -9.102 1 98.19 30 LEU B C 1
ATOM 2450 O O . LEU B 1 30 ? -10.672 -0.6 -9.148 1 98.19 30 LEU B O 1
ATOM 2454 N N . SER B 1 31 ? -11.508 -2.602 -9.5 1 97.81 31 SER B N 1
ATOM 2455 C CA . SER B 1 31 ? -12.805 -2.178 -10.008 1 97.81 31 SER B CA 1
ATOM 2456 C C . SER B 1 31 ? -13.82 -3.316 -9.953 1 97.81 31 SER B C 1
ATOM 2458 O O . SER B 1 31 ? -13.539 -4.379 -9.398 1 97.81 31 SER B O 1
ATOM 2460 N N . GLY B 1 32 ? -14.992 -3.004 -10.453 1 96.75 32 GLY B N 1
ATOM 2461 C CA . GLY B 1 32 ? -16 -4.039 -10.57 1 96.75 32 GLY B CA 1
ATOM 2462 C C . GLY B 1 32 ? -15.578 -5.191 -11.461 1 96.75 32 GLY B C 1
ATOM 2463 O O . GLY B 1 32 ? -16.188 -6.266 -11.43 1 96.75 32 GLY B O 1
ATOM 2464 N N . ALA B 1 33 ? -14.516 -5.039 -12.234 1 97 33 ALA B N 1
ATOM 2465 C CA . ALA B 1 33 ? -14.039 -6.062 -13.156 1 97 33 ALA B CA 1
ATOM 2466 C C . ALA B 1 33 ? -12.945 -6.914 -12.508 1 97 33 ALA B C 1
ATOM 2468 O O . ALA B 1 33 ? -12.453 -7.867 -13.117 1 97 33 ALA B O 1
ATOM 2469 N N . THR B 1 34 ? -12.586 -6.586 -11.305 1 98.25 34 THR B N 1
ATOM 2470 C CA . THR B 1 34 ? -11.523 -7.309 -10.617 1 98.25 34 THR B CA 1
ATOM 2471 C C . THR B 1 34 ? -11.883 -8.781 -10.469 1 98.25 34 THR B C 1
ATOM 2473 O O . THR B 1 34 ? -13.023 -9.125 -10.148 1 98.25 34 THR B O 1
ATOM 2476 N N . VAL B 1 35 ? -10.922 -9.703 -10.695 1 96.94 35 VAL B N 1
ATOM 2477 C CA . VAL B 1 35 ? -11.141 -11.141 -10.641 1 96.94 35 VAL B CA 1
ATOM 2478 C C . VAL B 1 35 ? -10.945 -11.633 -9.203 1 96.94 35 VAL B C 1
ATOM 2480 O O . VAL B 1 35 ? -9.977 -11.266 -8.539 1 96.94 35 VAL B O 1
ATOM 2483 N N . TYR B 1 36 ? -11.891 -12.391 -8.766 1 95.69 36 TYR B N 1
ATOM 2484 C CA . TYR B 1 36 ? -11.859 -13.008 -7.441 1 95.69 36 TYR B CA 1
ATOM 2485 C C . TYR B 1 36 ? -12.016 -14.523 -7.543 1 95.69 36 TYR B C 1
ATOM 2487 O O . TYR B 1 36 ? -12.547 -15.031 -8.531 1 95.69 36 TYR B O 1
ATOM 2495 N N . TRP B 1 37 ? -11.438 -15.18 -6.523 1 93.44 37 TRP B N 1
ATOM 2496 C CA . TRP B 1 37 ? -11.773 -16.594 -6.324 1 93.44 37 TRP B CA 1
ATOM 2497 C C . TRP B 1 37 ? -13.258 -16.75 -6.016 1 93.44 37 TRP B C 1
ATOM 2499 O O . TRP B 1 37 ? -13.852 -15.914 -5.344 1 93.44 37 TRP B O 1
ATOM 2509 N N . PRO B 1 38 ? -13.836 -17.844 -6.488 1 92 38 PRO B N 1
ATOM 2510 C CA . PRO B 1 38 ? -15.258 -18.047 -6.203 1 92 38 PRO B CA 1
ATOM 2511 C C . PRO B 1 38 ? -15.57 -17.984 -4.711 1 92 38 PRO B C 1
ATOM 2513 O O . PRO B 1 38 ? -14.805 -18.484 -3.887 1 92 38 PRO B O 1
ATOM 2516 N N . GLY B 1 39 ? -16.719 -17.328 -4.426 1 90.94 39 GLY B N 1
ATOM 2517 C CA . GLY B 1 39 ? -17.156 -17.25 -3.039 1 90.94 39 GLY B CA 1
ATOM 2518 C C . GLY B 1 39 ? -16.734 -15.953 -2.359 1 90.94 39 GLY B C 1
ATOM 2519 O O . GLY B 1 39 ? -17.266 -15.602 -1.301 1 90.94 39 GLY B O 1
ATOM 2520 N N . GLN B 1 40 ? -15.828 -15.242 -2.92 1 94.62 40 GLN B N 1
ATOM 2521 C CA . GLN B 1 40 ? -15.406 -13.953 -2.373 1 94.62 40 GLN B CA 1
ATOM 2522 C C . GLN B 1 40 ? -16.281 -12.82 -2.91 1 94.62 40 GLN B C 1
ATOM 2524 O O . GLN B 1 40 ? -16.609 -12.797 -4.098 1 94.62 40 GLN B O 1
ATOM 2529 N N . PRO B 1 41 ? -16.703 -11.891 -1.983 1 96.56 41 PRO B N 1
ATOM 2530 C CA . PRO B 1 41 ? -17.391 -10.711 -2.518 1 96.56 41 PRO B CA 1
ATOM 2531 C C . PRO B 1 41 ? -16.5 -9.883 -3.441 1 96.56 41 PRO B C 1
ATOM 2533 O O . PRO B 1 41 ? -15.305 -9.734 -3.184 1 96.56 41 PRO B O 1
ATOM 2536 N N . ASN B 1 42 ? -17.062 -9.352 -4.5 1 97 42 ASN B N 1
ATOM 2537 C CA . ASN B 1 42 ? -16.344 -8.508 -5.449 1 97 42 ASN B CA 1
ATOM 2538 C C . ASN B 1 42 ? -16.016 -7.141 -4.855 1 97 42 ASN B C 1
ATOM 2540 O O . ASN B 1 42 ? -16.609 -6.742 -3.846 1 97 42 ASN B O 1
ATOM 2544 N N . TYR B 1 43 ? -15.078 -6.516 -5.441 1 98.19 43 TYR B N 1
ATOM 2545 C CA . TYR B 1 43 ? -14.836 -5.117 -5.105 1 98.19 43 TYR B CA 1
ATOM 2546 C C . TYR B 1 43 ? -16 -4.242 -5.559 1 98.19 43 TYR B C 1
ATOM 2548 O O . TYR B 1 43 ? -16.469 -4.363 -6.691 1 98.19 43 TYR B O 1
ATOM 2556 N N . ASN B 1 44 ? -16.406 -3.406 -4.664 1 97.88 44 ASN B N 1
ATOM 2557 C CA . ASN B 1 44 ? -17.453 -2.445 -4.977 1 97.88 44 ASN B CA 1
ATOM 2558 C C . ASN B 1 44 ? -17.156 -1.07 -4.387 1 97.88 44 ASN B C 1
ATOM 2560 O O . ASN B 1 44 ? -16.75 -0.96 -3.225 1 97.88 44 ASN B O 1
ATOM 2564 N N . ARG B 1 45 ? -17.266 -0.106 -5.223 1 98.19 45 ARG B N 1
ATOM 2565 C CA . ARG B 1 45 ? -17.203 1.275 -4.754 1 98.19 45 ARG B CA 1
ATOM 2566 C C . ARG B 1 45 ? -18.547 1.967 -4.902 1 98.19 45 ARG B C 1
ATOM 2568 O O . ARG B 1 45 ? -19.219 1.837 -5.934 1 98.19 45 ARG B O 1
ATOM 2575 N N . THR B 1 46 ? -18.953 2.713 -3.873 1 97.94 46 THR B N 1
ATOM 2576 C CA . THR B 1 46 ? -20.156 3.525 -3.865 1 97.94 46 THR B CA 1
ATOM 2577 C C . THR B 1 46 ? -19.828 4.996 -3.637 1 97.94 46 THR B C 1
ATOM 2579 O O . THR B 1 46 ? -19.031 5.328 -2.756 1 97.94 46 THR B O 1
ATOM 2582 N N . VAL B 1 47 ? -20.391 5.863 -4.469 1 97.69 47 VAL B N 1
ATOM 2583 C CA . VAL B 1 47 ? -20.234 7.297 -4.25 1 97.69 47 VAL B CA 1
ATOM 2584 C C . VAL B 1 47 ? -21.172 7.758 -3.137 1 97.69 47 VAL B C 1
ATOM 2586 O O . VAL B 1 47 ? -22.391 7.566 -3.223 1 97.69 47 VAL B O 1
ATOM 2589 N N . LEU B 1 48 ? -20.625 8.305 -2.121 1 96.94 48 LEU B N 1
ATOM 2590 C CA . LEU B 1 48 ? -21.438 8.789 -1.001 1 96.94 48 LEU B CA 1
ATOM 2591 C C . LEU B 1 48 ? -21.859 10.234 -1.221 1 96.94 48 LEU B C 1
ATOM 2593 O O . LEU B 1 48 ? -22.984 10.609 -0.873 1 96.94 48 LEU B O 1
ATOM 2597 N N . GLN B 1 49 ? -20.922 10.992 -1.621 1 94.44 49 GLN B N 1
ATOM 2598 C CA . GLN B 1 49 ? -21.172 12.406 -1.897 1 94.44 49 GLN B CA 1
ATOM 2599 C C . GLN B 1 49 ? -20.484 12.836 -3.197 1 94.44 49 GLN B C 1
ATOM 2601 O O . GLN B 1 49 ? -19.359 12.438 -3.471 1 94.44 49 GLN B O 1
ATOM 2606 N N . ARG B 1 50 ? -21.156 13.469 -4.027 1 94.69 50 ARG B N 1
ATOM 2607 C CA . ARG B 1 50 ? -20.688 14.133 -5.238 1 94.69 50 ARG B CA 1
ATOM 2608 C C . ARG B 1 50 ? -21.453 15.422 -5.484 1 94.69 50 ARG B C 1
ATOM 2610 O O . ARG B 1 50 ? -22.578 15.391 -6 1 94.69 50 ARG B O 1
ATOM 2617 N N . VAL B 1 51 ? -20.766 16.516 -5.066 1 90.25 51 VAL B N 1
ATOM 2618 C CA . VAL B 1 51 ? -21.594 17.734 -5.035 1 90.25 51 VAL B CA 1
ATOM 2619 C C . VAL B 1 51 ? -20.719 18.953 -5.293 1 90.25 51 VAL B C 1
ATOM 2621 O O . VAL B 1 51 ? -19.516 18.953 -4.973 1 90.25 51 VAL B O 1
ATOM 2624 N N . ALA B 1 52 ? -21.281 19.844 -5.922 1 88.06 52 ALA B N 1
ATOM 2625 C CA . ALA B 1 52 ? -20.719 21.188 -5.988 1 88.06 52 ALA B CA 1
ATOM 2626 C C . ALA B 1 52 ? -21.266 22.062 -4.863 1 88.06 52 ALA B C 1
ATOM 2628 O O . ALA B 1 52 ? -22.484 22.125 -4.648 1 88.06 52 ALA B O 1
ATOM 2629 N N . ILE B 1 53 ? -20.344 22.484 -4.086 1 82.44 53 ILE B N 1
ATOM 2630 C CA . ILE B 1 53 ? -20.719 23.391 -3.02 1 82.44 53 ILE B CA 1
ATOM 2631 C C . ILE B 1 53 ? -20.453 24.828 -3.447 1 82.44 53 ILE B C 1
ATOM 2633 O O . ILE B 1 53 ? -19.297 25.234 -3.607 1 82.44 53 ILE B O 1
ATOM 2637 N N . GLY B 1 54 ? -21.5 25.547 -3.506 1 79.38 54 GLY B N 1
ATOM 2638 C CA . GLY B 1 54 ? -21.344 26.891 -4.023 1 79.38 54 GLY B CA 1
ATOM 2639 C C . GLY B 1 54 ? -20.781 26.922 -5.43 1 79.38 54 GLY B C 1
ATOM 2640 O O . GLY B 1 54 ? -21.031 26.031 -6.23 1 79.38 54 GLY B O 1
ATOM 2641 N N . ASP B 1 55 ? -20.156 28.031 -5.746 1 72.75 55 ASP B N 1
ATOM 2642 C CA . ASP B 1 55 ? -19.719 28.219 -7.121 1 72.75 55 ASP B CA 1
ATOM 2643 C C . ASP B 1 55 ? -18.328 27.641 -7.336 1 72.75 55 ASP B C 1
ATOM 2645 O O . ASP B 1 55 ? -17.922 27.375 -8.469 1 72.75 55 ASP B O 1
ATOM 2649 N N . ASP B 1 56 ? -17.734 27.188 -6.215 1 81.38 56 ASP B N 1
ATOM 2650 C CA . ASP B 1 56 ? -16.328 26.984 -6.504 1 81.38 56 ASP B CA 1
ATOM 2651 C C . ASP B 1 56 ? -15.797 25.719 -5.855 1 81.38 56 ASP B C 1
ATOM 2653 O O . ASP B 1 56 ? -14.633 25.359 -6.035 1 81.38 56 ASP B O 1
ATOM 2657 N N . VAL B 1 57 ? -16.656 25.062 -5.102 1 91.06 57 VAL B N 1
ATOM 2658 C CA . VAL B 1 57 ? -16.094 23.922 -4.395 1 91.06 57 VAL B CA 1
ATOM 2659 C C . VAL B 1 57 ? -16.781 22.641 -4.84 1 91.06 57 VAL B C 1
ATOM 2661 O O . VAL B 1 57 ? -18.016 22.562 -4.863 1 91.06 57 VAL B O 1
ATOM 2664 N N . TRP B 1 58 ? -16.078 21.75 -5.359 1 94.81 58 TRP B N 1
ATOM 2665 C CA . TRP B 1 58 ? -16.547 20.422 -5.715 1 94.81 58 TRP B CA 1
ATOM 2666 C C . TRP B 1 58 ? -15.914 19.359 -4.816 1 94.81 58 TRP B C 1
ATOM 2668 O O . TRP B 1 58 ? -14.727 19.453 -4.492 1 94.81 58 TRP B O 1
ATOM 2678 N N . ILE B 1 59 ? -16.766 18.406 -4.34 1 96 59 ILE B N 1
ATOM 2679 C CA . ILE B 1 59 ? -16.266 17.359 -3.465 1 96 59 ILE B CA 1
ATOM 2680 C C . ILE B 1 59 ? -16.828 16 -3.891 1 96 59 ILE B C 1
ATOM 2682 O O . ILE B 1 59 ? -18.016 15.906 -4.215 1 96 59 ILE B O 1
ATOM 2686 N N . GLU B 1 60 ? -16.031 15.062 -3.977 1 97.56 60 GLU B N 1
ATOM 2687 C CA . GLU B 1 60 ? -16.453 13.68 -4.141 1 97.56 60 GLU B CA 1
ATOM 2688 C C . GLU B 1 60 ? -15.844 12.781 -3.072 1 97.56 60 GLU B C 1
ATOM 2690 O O . GLU B 1 60 ? -14.648 12.875 -2.789 1 97.56 60 GLU B O 1
ATOM 2695 N N . VAL B 1 61 ? -16.641 11.977 -2.404 1 97.25 61 VAL B N 1
ATOM 2696 C CA . VAL B 1 61 ? -16.219 10.961 -1.444 1 97.25 61 VAL B CA 1
ATOM 2697 C C . VAL B 1 61 ? -17 9.664 -1.681 1 97.25 61 VAL B C 1
ATOM 2699 O O . VAL B 1 61 ? -18.141 9.695 -2.15 1 97.25 61 VAL B O 1
ATOM 2702 N N . GLY B 1 62 ? -16.344 8.594 -1.433 1 98.06 62 GLY B N 1
ATOM 2703 C CA . GLY B 1 62 ? -17 7.305 -1.581 1 98.06 62 GLY B CA 1
ATOM 2704 C C . GLY B 1 62 ? -16.703 6.352 -0.441 1 98.06 62 GLY B C 1
ATOM 2705 O O . GLY B 1 62 ? -16.109 6.742 0.565 1 98.06 62 GLY B O 1
ATOM 2706 N N . ALA B 1 63 ? -17.219 5.219 -0.562 1 98.56 63 ALA B N 1
ATOM 2707 C CA . ALA B 1 63 ? -16.938 4.039 0.253 1 98.56 63 ALA B CA 1
ATOM 2708 C C . ALA B 1 63 ? -16.688 2.814 -0.622 1 98.56 63 ALA B C 1
ATOM 2710 O O . ALA B 1 63 ? -16.969 2.836 -1.824 1 98.56 63 ALA B O 1
ATOM 2711 N N . TYR B 1 64 ? -16.047 1.825 0.016 1 98.5 64 TYR B N 1
ATOM 2712 C CA . TYR B 1 64 ? -15.781 0.625 -0.767 1 98.5 64 TYR B CA 1
ATOM 2713 C C . TYR B 1 64 ? -15.852 -0.623 0.104 1 98.5 64 TYR B C 1
ATOM 2715 O O . TYR B 1 64 ? -15.859 -0.53 1.334 1 98.5 64 TYR B O 1
ATOM 2723 N N . SER B 1 65 ? -16.047 -1.756 -0.574 1 98.5 65 SER B N 1
ATOM 2724 C CA . SER B 1 65 ? -16.031 -3.076 0.048 1 98.5 65 SER B CA 1
ATOM 2725 C C . SER B 1 65 ? -15.336 -4.098 -0.852 1 98.5 65 SER B C 1
ATOM 2727 O O . SER B 1 65 ? -15.281 -3.924 -2.07 1 98.5 65 SER B O 1
ATOM 2729 N N . SER B 1 66 ? -14.828 -5.133 -0.216 1 98.56 66 SER B N 1
ATOM 2730 C CA . SER B 1 66 ? -14.102 -6.148 -0.968 1 98.56 66 SER B CA 1
ATOM 2731 C C . SER B 1 66 ? -13.883 -7.402 -0.129 1 98.56 66 SER B C 1
ATOM 2733 O O . SER B 1 66 ? -13.727 -7.32 1.092 1 98.56 66 SER B O 1
ATOM 2735 N N . GLY B 1 67 ? -13.883 -8.555 -0.841 1 98.44 67 GLY B N 1
ATOM 2736 C CA . GLY B 1 67 ? -13.219 -9.68 -0.211 1 98.44 67 GLY B CA 1
ATOM 2737 C C . GLY B 1 67 ? -11.734 -9.453 0.011 1 98.44 67 GLY B C 1
ATOM 2738 O O . GLY B 1 67 ? -11.109 -8.664 -0.696 1 98.44 67 GLY B O 1
ATOM 2739 N N . GLU B 1 68 ? -11.172 -10.133 0.948 1 98.25 68 GLU B N 1
ATOM 2740 C CA . GLU B 1 68 ? -9.758 -9.961 1.28 1 98.25 68 GLU B CA 1
ATOM 2741 C C . GLU B 1 68 ? -8.859 -10.539 0.19 1 98.25 68 GLU B C 1
ATOM 2743 O O . GLU B 1 68 ? -7.766 -10.031 -0.049 1 98.25 68 GLU B O 1
ATOM 2748 N N . HIS B 1 69 ? -9.32 -11.578 -0.345 1 97.19 69 HIS B N 1
ATOM 2749 C CA . HIS B 1 69 ? -8.477 -12.328 -1.276 1 97.19 69 HIS B CA 1
ATOM 2750 C C . HIS B 1 69 ? -9 -12.211 -2.703 1 97.19 69 HIS B C 1
ATOM 2752 O O . HIS B 1 69 ? -9.664 -13.125 -3.201 1 97.19 69 HIS B O 1
ATOM 2758 N N . GLY B 1 70 ? -8.727 -11.188 -3.326 1 95.81 70 GLY B N 1
ATOM 2759 C CA . GLY B 1 70 ? -9.047 -10.852 -4.703 1 95.81 70 GLY B CA 1
ATOM 2760 C C . GLY B 1 70 ? -8.188 -9.742 -5.27 1 95.81 70 GLY B C 1
ATOM 2761 O O . GLY B 1 70 ? -7.59 -8.969 -4.516 1 95.81 70 GLY B O 1
ATOM 2762 N N . GLY B 1 71 ? -8.086 -9.727 -6.641 1 98.06 71 GLY B N 1
ATOM 2763 C CA . GLY B 1 71 ? -7.164 -8.75 -7.211 1 98.06 71 GLY B CA 1
ATOM 2764 C C . GLY B 1 71 ? -5.727 -8.961 -6.773 1 98.06 71 GLY B C 1
ATOM 2765 O O . GLY B 1 71 ? -5.391 -10.008 -6.207 1 98.06 71 GLY B O 1
ATOM 2766 N N . THR B 1 72 ? -4.879 -8.062 -7.172 1 98.88 72 THR B N 1
ATOM 2767 C CA . THR B 1 72 ? -3.506 -8.086 -6.676 1 98.88 72 THR B CA 1
ATOM 2768 C C . THR B 1 72 ? -3.48 -7.926 -5.156 1 98.88 72 THR B C 1
ATOM 2770 O O . THR B 1 72 ? -3.961 -6.922 -4.625 1 98.88 72 THR B O 1
ATOM 2773 N N . HIS B 1 73 ? -2.994 -9 -4.449 1 98.81 73 HIS B N 1
ATOM 2774 C CA . HIS B 1 73 ? -3.084 -8.914 -2.996 1 98.81 73 HIS B CA 1
ATOM 2775 C C . HIS B 1 73 ? -1.978 -9.719 -2.326 1 98.81 73 HIS B C 1
ATOM 2777 O O . HIS B 1 73 ? -1.249 -10.453 -2.996 1 98.81 73 HIS B O 1
ATOM 2783 N N . VAL B 1 74 ? -1.876 -9.531 -0.989 1 98.88 74 VAL B N 1
ATOM 2784 C CA . VAL B 1 74 ? -0.938 -10.234 -0.119 1 98.88 74 VAL B CA 1
ATOM 2785 C C . VAL B 1 74 ? -1.691 -11.234 0.754 1 98.88 74 VAL B C 1
ATOM 2787 O O . VAL B 1 74 ? -2.779 -10.938 1.254 1 98.88 74 VAL B O 1
ATOM 2790 N N . ASP B 1 75 ? -1.13 -12.383 0.92 1 98.88 75 ASP B N 1
ATOM 2791 C CA . ASP B 1 75 ? -1.583 -13.352 1.915 1 98.88 75 ASP B CA 1
ATOM 2792 C C . ASP B 1 75 ? -0.712 -13.297 3.168 1 98.88 75 ASP B C 1
ATOM 2794 O O . ASP B 1 75 ? 0.511 -13.422 3.086 1 98.88 75 ASP B O 1
ATOM 2798 N N . ALA B 1 76 ? -1.353 -13.125 4.301 1 98.88 76 ALA B N 1
ATOM 2799 C CA . ALA B 1 76 ? -0.665 -13.164 5.59 1 98.88 76 ALA B CA 1
ATOM 2800 C C . ALA B 1 76 ? -0.752 -14.547 6.219 1 98.88 76 ALA B C 1
ATOM 2802 O O . ALA B 1 76 ? -1.627 -15.344 5.863 1 98.88 76 ALA B O 1
ATOM 2803 N N . PRO B 1 77 ? 0.118 -14.859 7.172 1 98.81 77 PRO B N 1
ATOM 2804 C CA . PRO B 1 77 ? 0.135 -16.172 7.828 1 98.81 77 PRO B CA 1
ATOM 2805 C C . PRO B 1 77 ? -1.2 -16.516 8.484 1 98.81 77 PRO B C 1
ATOM 2807 O O . PRO B 1 77 ? -1.603 -17.688 8.484 1 98.81 77 PRO B O 1
ATOM 2810 N N . ARG B 1 78 ? -1.944 -15.578 8.945 1 98.62 78 ARG B N 1
ATOM 2811 C CA . ARG B 1 78 ? -3.238 -15.797 9.578 1 98.62 78 ARG B CA 1
ATOM 2812 C C . ARG B 1 78 ? -4.207 -16.484 8.617 1 98.62 78 ARG B C 1
ATOM 2814 O O . ARG B 1 78 ? -5.164 -17.125 9.047 1 98.62 78 ARG B O 1
ATOM 2821 N N . HIS B 1 79 ? -4.02 -16.375 7.375 1 98.5 79 HIS B N 1
ATOM 2822 C CA . HIS B 1 79 ? -4.863 -16.969 6.34 1 98.5 79 HIS B CA 1
ATOM 2823 C C . HIS B 1 79 ? -4.949 -18.484 6.508 1 98.5 79 HIS B C 1
ATOM 2825 O O . HIS B 1 79 ? -6.012 -19.078 6.301 1 98.5 79 HIS B O 1
ATOM 2831 N N . PHE B 1 80 ? -3.814 -19.125 7.012 1 98.19 80 PHE B N 1
ATOM 2832 C CA . PHE B 1 80 ? -3.799 -20.578 7.09 1 98.19 80 PHE B CA 1
ATOM 2833 C C . PHE B 1 80 ? -3.357 -21.047 8.469 1 98.19 80 PHE B C 1
ATOM 2835 O O . PHE B 1 80 ? -3.27 -22.234 8.734 1 98.19 80 PHE B O 1
ATOM 2842 N N . PHE B 1 81 ? -3.098 -20.094 9.344 1 97.44 81 PHE B N 1
ATOM 2843 C CA . PHE B 1 81 ? -2.689 -20.438 10.703 1 97.44 81 PHE B CA 1
ATOM 2844 C C . PHE B 1 81 ? -3.42 -19.562 11.719 1 97.44 81 PHE B C 1
ATOM 2846 O O . PHE B 1 81 ? -3.266 -18.344 11.727 1 97.44 81 PHE B O 1
ATOM 2853 N N . PRO B 1 82 ? -4.18 -20.172 12.594 1 95.12 82 PRO B N 1
ATOM 2854 C CA . PRO B 1 82 ? -5.004 -19.391 13.523 1 95.12 82 PRO B CA 1
ATOM 2855 C C . PRO B 1 82 ? -4.18 -18.469 14.414 1 95.12 82 PRO B C 1
ATOM 2857 O O . PRO B 1 82 ? -4.66 -17.406 14.812 1 95.12 82 PRO B O 1
ATOM 2860 N N . ASN B 1 83 ? -2.945 -18.844 14.68 1 96.12 83 ASN B N 1
ATOM 2861 C CA . ASN B 1 83 ? -2.08 -18.016 15.508 1 96.12 83 ASN B CA 1
ATOM 2862 C C . ASN B 1 83 ? -1 -17.328 14.672 1 96.12 83 ASN B C 1
ATOM 2864 O O . ASN B 1 83 ? -0.014 -16.828 15.219 1 96.12 83 ASN B O 1
ATOM 2868 N N . GLY B 1 84 ? -1.158 -17.422 13.383 1 98.25 84 GLY B N 1
ATOM 2869 C CA . GLY B 1 84 ? -0.22 -16.75 12.5 1 98.25 84 GLY B CA 1
ATOM 2870 C C . GLY B 1 84 ? -0.346 -15.234 12.531 1 98.25 84 GLY B C 1
ATOM 2871 O O . GLY B 1 84 ? -1.363 -14.703 12.984 1 98.25 84 GLY B O 1
ATOM 2872 N N . LEU B 1 85 ? 0.626 -14.555 12.031 1 98.75 85 LEU B N 1
ATOM 2873 C CA . LEU B 1 85 ? 0.629 -13.094 11.977 1 98.75 85 LEU B CA 1
ATOM 2874 C C . LEU B 1 85 ? -0.489 -12.586 11.07 1 98.75 85 LEU B C 1
ATOM 2876 O O . LEU B 1 85 ? -0.638 -13.047 9.938 1 98.75 85 LEU B O 1
ATOM 2880 N N . ASP B 1 86 ? -1.331 -11.695 11.625 1 98.69 86 ASP B N 1
ATOM 2881 C CA . ASP B 1 86 ? -2.258 -10.961 10.773 1 98.69 86 ASP B CA 1
ATOM 2882 C C . ASP B 1 86 ? -1.587 -9.727 10.172 1 98.69 86 ASP B C 1
ATOM 2884 O O . ASP B 1 86 ? -0.389 -9.508 10.359 1 98.69 86 ASP B O 1
ATOM 2888 N N . LEU B 1 87 ? -2.326 -8.969 9.406 1 98.81 87 LEU B N 1
ATOM 2889 C CA . LEU B 1 87 ? -1.75 -7.852 8.664 1 98.81 87 LEU B CA 1
ATOM 2890 C C . LEU B 1 87 ? -1.324 -6.73 9.609 1 98.81 87 LEU B C 1
ATOM 2892 O O . LEU B 1 87 ? -0.447 -5.93 9.273 1 98.81 87 LEU B O 1
ATOM 2896 N N . LYS B 1 88 ? -1.917 -6.574 10.734 1 98.69 88 LYS B N 1
ATOM 2897 C CA . LYS B 1 88 ? -1.496 -5.574 11.711 1 98.69 88 LYS B CA 1
ATOM 2898 C C . LYS B 1 88 ? -0.111 -5.898 12.266 1 98.69 88 LYS B C 1
ATOM 2900 O O . LYS B 1 88 ? 0.707 -4.996 12.469 1 98.69 88 LYS B O 1
ATOM 2905 N N . ASP B 1 89 ? 0.141 -7.137 12.461 1 98.25 89 ASP B N 1
ATOM 2906 C CA . ASP B 1 89 ? 1.345 -7.551 13.172 1 98.25 89 ASP B CA 1
ATOM 2907 C C . ASP B 1 89 ? 2.443 -7.973 12.203 1 98.25 89 ASP B C 1
ATOM 2909 O O . ASP B 1 89 ? 3.58 -8.219 12.617 1 98.25 89 ASP B O 1
ATOM 2913 N N . LEU B 1 90 ? 2.135 -8.117 10.93 1 98.44 90 LEU B N 1
ATOM 2914 C CA . LEU B 1 90 ? 3.135 -8.453 9.922 1 98.44 90 LEU B CA 1
ATOM 2915 C C . LEU B 1 90 ? 4.195 -7.367 9.828 1 98.44 90 LEU B C 1
ATOM 2917 O O . LEU B 1 90 ? 3.891 -6.227 9.469 1 98.44 90 LEU B O 1
ATOM 2921 N N . PRO B 1 91 ? 5.461 -7.723 10.133 1 97.25 91 PRO B N 1
ATOM 2922 C CA . PRO B 1 91 ? 6.5 -6.691 10.031 1 97.25 91 PRO B CA 1
ATOM 2923 C C . PRO B 1 91 ? 6.656 -6.148 8.617 1 97.25 91 PRO B C 1
ATOM 2925 O O . PRO B 1 91 ? 6.645 -6.914 7.652 1 97.25 91 PRO B O 1
ATOM 2928 N N . LEU B 1 92 ? 6.801 -4.855 8.547 1 97.38 92 LEU B N 1
ATOM 2929 C CA . LEU B 1 92 ? 6.945 -4.191 7.254 1 97.38 92 LEU B CA 1
ATOM 2930 C C . LEU B 1 92 ? 8.148 -4.734 6.492 1 97.38 92 LEU B C 1
ATOM 2932 O O . LEU B 1 92 ? 8.117 -4.848 5.266 1 97.38 92 LEU B O 1
ATOM 2936 N N . GLU B 1 93 ? 9.188 -5.066 7.145 1 96.19 93 GLU B N 1
ATOM 2937 C CA . GLU B 1 93 ? 10.422 -5.559 6.535 1 96.19 93 GLU B CA 1
ATOM 2938 C C . GLU B 1 93 ? 10.172 -6.832 5.734 1 96.19 93 GLU B C 1
ATOM 2940 O O . GLU B 1 93 ? 10.922 -7.141 4.805 1 96.19 93 GLU B O 1
ATOM 2945 N N . ARG B 1 94 ? 9.156 -7.508 6.066 1 97.25 94 ARG B N 1
ATOM 2946 C CA . ARG B 1 94 ? 8.852 -8.766 5.387 1 97.25 94 ARG B CA 1
ATOM 2947 C C . ARG B 1 94 ? 8.172 -8.508 4.043 1 97.25 94 ARG B C 1
ATOM 2949 O O . ARG B 1 94 ? 8.047 -9.422 3.221 1 97.25 94 ARG B O 1
ATOM 2956 N N . THR B 1 95 ? 7.75 -7.297 3.83 1 98.56 95 THR B N 1
ATOM 2957 C CA . THR B 1 95 ? 6.934 -7 2.658 1 98.56 95 THR B CA 1
ATOM 2958 C C . THR B 1 95 ? 7.738 -6.234 1.614 1 98.56 95 THR B C 1
ATOM 2960 O O . THR B 1 95 ? 7.195 -5.793 0.6 1 98.56 95 THR B O 1
ATOM 2963 N N . ILE B 1 96 ? 8.992 -5.992 1.894 1 98.44 96 ILE B N 1
ATOM 2964 C CA . ILE B 1 96 ? 9.914 -5.293 1.004 1 98.44 96 ILE B CA 1
ATOM 2965 C C . ILE B 1 96 ? 11.18 -6.121 0.823 1 98.44 96 ILE B C 1
ATOM 2967 O O . ILE B 1 96 ? 11.828 -6.5 1.804 1 98.44 96 ILE B O 1
ATOM 2971 N N . ALA B 1 97 ? 11.562 -6.398 -0.448 1 97.81 97 ALA B N 1
ATOM 2972 C CA . ALA B 1 97 ? 12.711 -7.273 -0.669 1 97.81 97 ALA B CA 1
ATOM 2973 C C . ALA B 1 97 ? 13.305 -7.062 -2.062 1 97.81 97 ALA B C 1
ATOM 2975 O O . ALA B 1 97 ? 12.602 -6.629 -2.98 1 97.81 97 ALA B O 1
ATOM 2976 N N . ASP B 1 98 ? 14.578 -7.406 -2.146 1 97.25 98 ASP B N 1
ATOM 2977 C CA . ASP B 1 98 ? 15.156 -7.512 -3.482 1 97.25 98 ASP B CA 1
ATOM 2978 C C . ASP B 1 98 ? 14.484 -8.617 -4.289 1 97.25 98 ASP B C 1
ATOM 2980 O O . ASP B 1 98 ? 14.234 -9.711 -3.771 1 97.25 98 ASP B O 1
ATOM 2984 N N . GLY B 1 99 ? 14.18 -8.266 -5.562 1 98.38 99 GLY B N 1
ATOM 2985 C CA . GLY B 1 99 ? 13.352 -9.172 -6.344 1 98.38 99 GLY B CA 1
ATOM 2986 C C . GLY B 1 99 ? 14.125 -9.914 -7.418 1 98.38 99 GLY B C 1
ATOM 2987 O O . GLY B 1 99 ? 15.164 -9.43 -7.891 1 98.38 99 GLY B O 1
ATOM 2988 N N . VAL B 1 100 ? 13.688 -11.07 -7.758 1 98.88 100 VAL B N 1
ATOM 2989 C CA . VAL B 1 100 ? 14.07 -11.797 -8.969 1 98.88 100 VAL B CA 1
ATOM 2990 C C . VAL B 1 100 ? 12.82 -12.25 -9.711 1 98.88 100 VAL B C 1
ATOM 2992 O O . VAL B 1 100 ? 11.781 -12.516 -9.102 1 98.88 100 VAL B O 1
ATOM 2995 N N . VAL B 1 101 ? 12.914 -12.312 -11.039 1 98.94 101 VAL B N 1
ATOM 2996 C CA . VAL B 1 101 ? 11.812 -12.781 -11.875 1 98.94 101 VAL B CA 1
ATOM 2997 C C . VAL B 1 101 ? 12.18 -14.125 -12.5 1 98.94 101 VAL B C 1
ATOM 2999 O O . VAL B 1 101 ? 13.164 -14.234 -13.227 1 98.94 101 VAL B O 1
ATOM 3002 N N . ILE B 1 102 ? 11.453 -15.148 -12.117 1 98.94 102 ILE B N 1
ATOM 3003 C CA . ILE B 1 102 ? 11.562 -16.453 -12.773 1 98.94 102 ILE B CA 1
ATOM 3004 C C . ILE B 1 102 ? 10.609 -16.5 -13.961 1 98.94 102 ILE B C 1
ATOM 3006 O O . ILE B 1 102 ? 9.398 -16.656 -13.781 1 98.94 102 ILE B O 1
ATOM 3010 N N . ASP B 1 103 ? 11.164 -16.375 -15.125 1 98.75 103 ASP B N 1
ATOM 3011 C CA . ASP B 1 103 ? 10.336 -16.344 -16.328 1 98.75 103 ASP B CA 1
ATOM 3012 C C . ASP B 1 103 ? 10.031 -17.766 -16.812 1 98.75 103 ASP B C 1
ATOM 3014 O O . ASP B 1 103 ? 10.938 -18.5 -17.219 1 98.75 103 ASP B O 1
ATOM 3018 N N . VAL B 1 104 ? 8.773 -18.156 -16.797 1 98.81 104 VAL B N 1
ATOM 3019 C CA . VAL B 1 104 ? 8.367 -19.469 -17.266 1 98.81 104 VAL B CA 1
ATOM 3020 C C . VAL B 1 104 ? 7.203 -19.328 -18.25 1 98.81 104 VAL B C 1
ATOM 3022 O O . VAL B 1 104 ? 6.305 -20.172 -18.297 1 98.81 104 VAL B O 1
ATOM 3025 N N . LYS B 1 105 ? 7.125 -18.281 -18.969 1 98.69 105 LYS B N 1
ATOM 3026 C CA . LYS B 1 105 ? 6.07 -18.016 -19.938 1 98.69 105 LYS B CA 1
ATOM 3027 C C . LYS B 1 105 ? 5.973 -19.125 -20.969 1 98.69 105 LYS B C 1
ATOM 3029 O O . LYS B 1 105 ? 4.871 -19.562 -21.312 1 98.69 105 LYS B O 1
ATOM 3034 N N . ALA B 1 106 ? 7.129 -19.547 -21.438 1 98.5 106 ALA B N 1
ATOM 3035 C CA . ALA B 1 106 ? 7.148 -20.562 -22.484 1 98.5 106 ALA B CA 1
ATOM 3036 C C . ALA B 1 106 ? 6.57 -21.875 -21.969 1 98.5 106 ALA B C 1
ATOM 3038 O O . ALA B 1 106 ? 5.777 -22.531 -22.656 1 98.5 106 ALA B O 1
ATOM 3039 N N . GLU B 1 107 ? 6.988 -22.281 -20.75 1 98.75 107 GLU B N 1
ATOM 3040 C CA . GLU B 1 107 ? 6.48 -23.5 -20.141 1 98.75 107 GLU B CA 1
ATOM 3041 C C . GLU B 1 107 ? 4.973 -23.438 -19.922 1 98.75 107 GLU B C 1
ATOM 3043 O O . GLU B 1 107 ? 4.246 -24.375 -20.25 1 98.75 107 GLU B O 1
ATOM 3048 N N . SER B 1 108 ? 4.5 -22.281 -19.422 1 98.62 108 SER B N 1
ATOM 3049 C CA . SER B 1 108 ? 3.086 -22.094 -19.109 1 98.62 108 SER B CA 1
ATOM 3050 C C . SER B 1 108 ? 2.246 -22.031 -20.391 1 98.62 108 SER B C 1
ATOM 3052 O O . SER B 1 108 ? 1.088 -22.469 -20.391 1 98.62 108 SER B O 1
ATOM 3054 N N . ALA B 1 109 ? 2.797 -21.484 -21.484 1 98.38 109 ALA B N 1
ATOM 3055 C CA . ALA B 1 109 ? 2.098 -21.438 -22.766 1 98.38 109 ALA B CA 1
ATOM 3056 C C . ALA B 1 109 ? 1.878 -22.844 -23.312 1 98.38 109 ALA B C 1
ATOM 3058 O O . ALA B 1 109 ? 0.856 -23.109 -23.953 1 98.38 109 ALA B O 1
ATOM 3059 N N . ARG B 1 110 ? 2.83 -23.703 -23.016 1 98.38 110 ARG B N 1
ATOM 3060 C CA . ARG B 1 110 ? 2.744 -25.078 -23.516 1 98.38 110 ARG B CA 1
ATOM 3061 C C . ARG B 1 110 ? 1.81 -25.906 -22.656 1 98.38 110 ARG B C 1
ATOM 3063 O O . ARG B 1 110 ? 1.216 -26.875 -23.125 1 98.38 110 ARG B O 1
ATOM 3070 N N . ASN B 1 111 ? 1.742 -25.594 -21.422 1 98.44 111 ASN B N 1
ATOM 3071 C CA . ASN B 1 111 ? 0.948 -26.312 -20.422 1 98.44 111 ASN B CA 1
ATOM 3072 C C . ASN B 1 111 ? 0.33 -25.375 -19.406 1 98.44 111 ASN B C 1
ATOM 3074 O O . ASN B 1 111 ? 1.021 -24.875 -18.516 1 98.44 111 ASN B O 1
ATOM 3078 N N . SER B 1 112 ? -0.954 -25.188 -19.453 1 97.62 112 SER B N 1
ATOM 3079 C CA . SER B 1 112 ? -1.644 -24.25 -18.562 1 97.62 112 SER B CA 1
ATOM 3080 C C . SER B 1 112 ? -1.611 -24.734 -17.125 1 97.62 112 SER B C 1
ATOM 3082 O O . SER B 1 112 ? -1.915 -23.969 -16.203 1 97.62 112 SER B O 1
ATOM 3084 N N . ASP B 1 113 ? -1.237 -26 -16.938 1 98.44 113 ASP B N 1
ATOM 3085 C CA . ASP B 1 113 ? -1.145 -26.547 -15.594 1 98.44 113 ASP B CA 1
ATOM 3086 C C . ASP B 1 113 ? 0.313 -26.719 -15.172 1 98.44 113 ASP B C 1
ATOM 3088 O O . ASP B 1 113 ? 0.62 -27.547 -14.305 1 98.44 113 ASP B O 1
ATOM 3092 N N . TYR B 1 114 ? 1.191 -26 -15.859 1 98.75 114 TYR B N 1
ATOM 3093 C CA . TYR B 1 114 ? 2.615 -26.094 -15.555 1 98.75 114 TYR B CA 1
ATOM 3094 C C . TYR B 1 114 ? 2.871 -25.859 -14.07 1 98.75 114 TYR B C 1
ATOM 3096 O O . TYR B 1 114 ? 2.25 -24.969 -13.461 1 98.75 114 TYR B O 1
ATOM 3104 N N . ALA B 1 115 ? 3.729 -26.656 -13.453 1 98.88 115 ALA B N 1
ATOM 3105 C CA . ALA B 1 115 ? 4.207 -26.453 -12.086 1 98.88 115 ALA B CA 1
ATOM 3106 C C . ALA B 1 115 ? 5.699 -26.141 -12.062 1 98.88 115 ALA B C 1
ATOM 3108 O O . ALA B 1 115 ? 6.512 -26.922 -12.555 1 98.88 115 ALA B O 1
ATOM 3109 N N . LEU B 1 116 ? 6.066 -24.938 -11.586 1 98.94 116 LEU B N 1
ATOM 3110 C CA . LEU B 1 116 ? 7.465 -24.547 -11.461 1 98.94 116 LEU B CA 1
ATOM 3111 C C . LEU B 1 116 ? 8.266 -25.625 -10.734 1 98.94 116 LEU B C 1
ATOM 3113 O O . LEU B 1 116 ? 7.848 -26.109 -9.688 1 98.94 116 LEU B O 1
ATOM 3117 N N . THR B 1 117 ? 9.414 -26 -11.281 1 98.88 117 THR B N 1
ATOM 3118 C CA . THR B 1 117 ? 10.211 -27.094 -10.727 1 98.88 117 THR B CA 1
ATOM 3119 C C . THR B 1 117 ? 11.516 -26.562 -10.141 1 98.88 117 THR B C 1
ATOM 3121 O O . THR B 1 117 ? 11.914 -25.422 -10.43 1 98.88 117 THR B O 1
ATOM 3124 N N . VAL B 1 118 ? 12.141 -27.406 -9.289 1 98.94 118 VAL B N 1
ATOM 3125 C CA . VAL B 1 118 ? 13.453 -27.094 -8.75 1 98.94 118 VAL B CA 1
ATOM 3126 C C . VAL B 1 118 ? 14.453 -26.938 -9.891 1 98.94 118 VAL B C 1
ATOM 3128 O O . VAL B 1 118 ? 15.305 -26.047 -9.867 1 98.94 118 VAL B O 1
ATOM 3131 N N . GLU B 1 119 ? 14.359 -27.781 -10.898 1 98.81 119 GLU B N 1
ATOM 3132 C CA . GLU B 1 119 ? 15.266 -27.75 -12.047 1 98.81 119 GLU B CA 1
ATOM 3133 C C . GLU B 1 119 ? 15.203 -26.406 -12.766 1 98.81 119 GLU B C 1
ATOM 3135 O O . GLU B 1 119 ? 16.234 -25.859 -13.164 1 98.81 119 GLU B O 1
ATOM 3140 N N . LYS B 1 120 ? 13.984 -25.906 -12.969 1 98.88 120 LYS B N 1
ATOM 3141 C CA . LYS B 1 120 ? 13.828 -24.609 -13.633 1 98.88 120 LYS B CA 1
ATOM 3142 C C . LYS B 1 120 ? 14.469 -23.5 -12.82 1 98.88 120 LYS B C 1
ATOM 3144 O O . LYS B 1 120 ? 15.047 -22.562 -13.383 1 98.88 120 LYS B O 1
ATOM 3149 N N . LEU B 1 121 ? 14.32 -23.562 -11.5 1 98.94 121 LEU B N 1
ATOM 3150 C CA . LEU B 1 121 ? 14.953 -22.594 -10.625 1 98.94 121 LEU B CA 1
ATOM 3151 C C . LEU B 1 121 ? 16.469 -22.672 -10.742 1 98.94 121 LEU B C 1
ATOM 3153 O O . LEU B 1 121 ? 17.141 -21.641 -10.812 1 98.94 121 LEU B O 1
ATOM 3157 N N . GLN B 1 122 ? 16.969 -23.859 -10.766 1 98.88 122 GLN B N 1
ATOM 3158 C CA . GLN B 1 122 ? 18.406 -24.047 -10.906 1 98.88 122 GLN B CA 1
ATOM 3159 C C . GLN B 1 122 ? 18.906 -23.547 -12.258 1 98.88 122 GLN B C 1
ATOM 3161 O O . GLN B 1 122 ? 19.953 -22.922 -12.336 1 98.88 122 GLN B O 1
ATOM 3166 N N . GLU B 1 123 ? 18.188 -23.828 -13.281 1 98.75 123 GLU B N 1
ATOM 3167 C CA . GLU B 1 123 ? 18.5 -23.312 -14.609 1 98.75 123 GLU B CA 1
ATOM 3168 C C . GLU B 1 123 ? 18.547 -21.781 -14.594 1 98.75 123 GLU B C 1
ATOM 3170 O O . GLU B 1 123 ? 19.453 -21.172 -15.18 1 98.75 123 GLU B O 1
ATOM 3175 N N . TRP B 1 124 ? 17.578 -21.156 -13.977 1 98.81 124 TRP B N 1
ATOM 3176 C CA . TRP B 1 124 ? 17.547 -19.703 -13.867 1 98.81 124 TRP B CA 1
ATOM 3177 C C . TRP B 1 124 ? 18.812 -19.188 -13.195 1 98.81 124 TRP B C 1
ATOM 3179 O O . TRP B 1 124 ? 19.406 -18.203 -13.648 1 98.81 124 TRP B O 1
ATOM 3189 N N . GLU B 1 125 ? 19.188 -19.828 -12.078 1 98.81 125 GLU B N 1
ATOM 3190 C CA . GLU B 1 125 ? 20.344 -19.375 -11.328 1 98.81 125 GLU B CA 1
ATOM 3191 C C . GLU B 1 125 ? 21.625 -19.5 -12.164 1 98.81 125 GLU B C 1
ATOM 3193 O O . GLU B 1 125 ? 22.547 -18.703 -12.008 1 98.81 125 GLU B O 1
ATOM 3198 N N . LEU B 1 126 ? 21.719 -20.5 -13.047 1 98.38 126 LEU B N 1
ATOM 3199 C CA . LEU B 1 126 ? 22.859 -20.641 -13.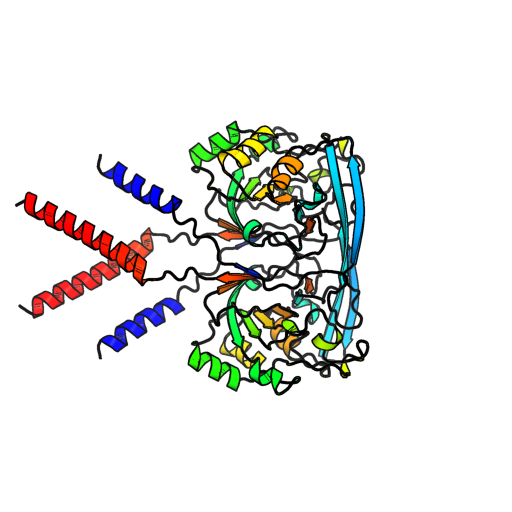922 1 98.38 126 LEU B CA 1
ATOM 3200 C C . LEU B 1 126 ? 23.031 -19.406 -14.805 1 98.38 126 LEU B C 1
ATOM 3202 O O . LEU B 1 126 ? 24.156 -19 -15.086 1 98.38 126 LEU B O 1
ATOM 3206 N N . SER B 1 127 ? 21.953 -18.828 -15.18 1 97.69 127 SER B N 1
ATOM 3207 C CA . SER B 1 127 ? 21.969 -17.703 -16.109 1 97.69 127 SER B CA 1
ATOM 3208 C C . SER B 1 127 ? 22 -16.375 -15.383 1 97.69 127 SER B C 1
ATOM 3210 O O . SER B 1 127 ? 22.5 -15.375 -15.914 1 97.69 127 SER B O 1
ATOM 3212 N N . ASN B 1 128 ? 21.484 -16.328 -14.172 1 98.25 128 ASN B N 1
ATOM 3213 C CA . ASN B 1 128 ? 21.219 -15.039 -13.531 1 98.25 128 ASN B CA 1
ATOM 3214 C C . ASN B 1 128 ? 21.938 -14.922 -12.188 1 98.25 128 ASN B C 1
ATOM 3216 O O . ASN B 1 128 ? 21.891 -13.875 -11.547 1 98.25 128 ASN B O 1
ATOM 3220 N N . GLY B 1 129 ? 22.609 -15.977 -11.734 1 98.31 129 GLY B N 1
ATOM 3221 C CA . GLY B 1 129 ? 23.234 -16 -10.414 1 98.31 129 GLY B CA 1
ATOM 3222 C C . GLY B 1 129 ? 22.312 -16.531 -9.336 1 98.31 129 GLY B C 1
ATOM 3223 O O . GLY B 1 129 ? 21.109 -16.703 -9.562 1 98.31 129 GLY B O 1
ATOM 3224 N N . ARG B 1 130 ? 22.875 -16.766 -8.219 1 98.5 130 ARG B N 1
ATOM 3225 C CA . ARG B 1 130 ? 22.141 -17.344 -7.09 1 98.5 130 ARG B CA 1
ATOM 3226 C C . ARG B 1 130 ? 21.047 -16.406 -6.613 1 98.5 130 ARG B C 1
ATOM 3228 O O . ARG B 1 130 ? 21.25 -15.188 -6.516 1 98.5 130 ARG B O 1
ATOM 3235 N N . ILE B 1 131 ? 19.891 -16.859 -6.363 1 98.75 131 ILE B N 1
ATOM 3236 C CA . ILE B 1 131 ? 18.828 -16.109 -5.711 1 98.75 131 ILE B CA 1
ATOM 3237 C C . ILE B 1 131 ? 19.297 -15.641 -4.332 1 98.75 131 ILE B C 1
ATOM 3239 O O . ILE B 1 131 ? 19.734 -16.453 -3.514 1 98.75 131 ILE B O 1
ATOM 3243 N N . PRO B 1 132 ? 19.281 -14.383 -4.047 1 96.94 132 PRO B N 1
ATOM 3244 C CA . PRO B 1 132 ? 19.781 -13.922 -2.75 1 96.94 132 PRO B CA 1
ATOM 3245 C C . PRO B 1 132 ? 18.875 -14.305 -1.588 1 96.94 132 PRO B C 1
ATOM 3247 O O . PRO B 1 132 ? 17.672 -14.523 -1.785 1 96.94 132 PRO B O 1
ATOM 3250 N N . PRO B 1 133 ? 19.438 -14.43 -0.402 1 97.5 133 PRO B N 1
ATOM 3251 C CA . PRO B 1 133 ? 18.578 -14.641 0.761 1 97.5 133 PRO B CA 1
ATOM 3252 C C . PRO B 1 133 ? 17.578 -13.5 0.981 1 97.5 133 PRO B C 1
ATOM 3254 O O . PRO B 1 133 ? 17.875 -12.359 0.619 1 97.5 133 PRO B O 1
ATOM 3257 N N . LYS B 1 134 ? 16.391 -13.844 1.527 1 97.88 134 LYS B N 1
ATOM 3258 C CA . LYS B 1 134 ? 15.344 -12.891 1.878 1 97.88 134 LYS B CA 1
ATOM 3259 C C . LYS B 1 134 ? 14.781 -12.211 0.634 1 97.88 134 LYS B C 1
ATOM 3261 O O . LYS B 1 134 ? 14.273 -11.086 0.708 1 97.88 134 LYS B O 1
ATOM 3266 N N . ALA B 1 135 ? 14.906 -12.867 -0.513 1 98.5 135 ALA B N 1
ATOM 3267 C CA . ALA B 1 135 ? 14.453 -12.312 -1.783 1 98.5 135 ALA B CA 1
ATOM 3268 C C . ALA B 1 135 ? 12.93 -12.414 -1.912 1 98.5 135 ALA B C 1
ATOM 3270 O O . ALA B 1 135 ? 12.297 -13.188 -1.194 1 98.5 135 ALA B O 1
ATOM 3271 N N . ALA B 1 136 ? 12.438 -11.555 -2.73 1 98.88 136 ALA B N 1
ATOM 3272 C CA . ALA B 1 136 ? 11.133 -11.758 -3.355 1 98.88 136 ALA B CA 1
ATOM 3273 C C . ALA B 1 136 ? 11.273 -12.508 -4.68 1 98.88 136 ALA B C 1
ATOM 3275 O O . ALA B 1 136 ? 11.852 -11.984 -5.637 1 98.88 136 ALA B O 1
ATOM 3276 N N . VAL B 1 137 ? 10.789 -13.672 -4.734 1 99 137 VAL B N 1
ATOM 3277 C CA . VAL B 1 137 ? 10.773 -14.43 -5.984 1 99 137 VAL B CA 1
ATOM 3278 C C . VAL B 1 137 ? 9.422 -14.25 -6.676 1 99 137 VAL B C 1
ATOM 3280 O O . VAL B 1 137 ? 8.383 -14.609 -6.125 1 99 137 VAL B O 1
ATOM 3283 N N . VAL B 1 138 ? 9.469 -13.68 -7.832 1 98.94 138 VAL B N 1
ATOM 3284 C CA . VAL B 1 138 ? 8.266 -13.43 -8.625 1 98.94 138 VAL B CA 1
ATOM 3285 C C . VAL B 1 138 ? 8.25 -14.344 -9.844 1 98.94 138 VAL B C 1
ATOM 3287 O O . VAL B 1 138 ? 9.148 -14.281 -10.688 1 98.94 138 VAL B O 1
ATOM 3290 N N . VAL B 1 139 ? 7.266 -15.188 -9.914 1 98.94 139 VAL B N 1
ATOM 3291 C CA . VAL B 1 139 ? 7.145 -16.125 -11.023 1 98.94 139 VAL B CA 1
ATOM 3292 C C . VAL B 1 139 ? 6.273 -15.531 -12.125 1 98.94 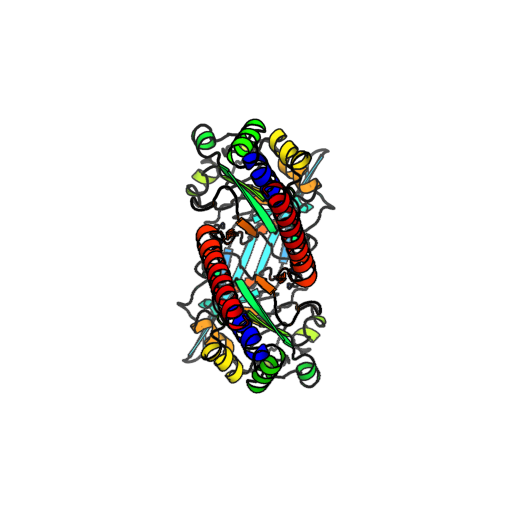139 VAL B C 1
ATOM 3294 O O . VAL B 1 139 ? 5.105 -15.219 -11.898 1 98.94 139 VAL B O 1
ATOM 3297 N N . ASN B 1 140 ? 6.855 -15.375 -13.289 1 98.94 140 ASN B N 1
ATOM 3298 C CA . ASN B 1 140 ? 6.164 -14.812 -14.445 1 98.94 140 ASN B CA 1
ATOM 3299 C C . ASN B 1 140 ? 5.691 -15.906 -15.398 1 98.94 140 ASN B C 1
ATOM 3301 O O . ASN B 1 140 ? 6.473 -16.422 -16.203 1 98.94 140 ASN B O 1
ATOM 3305 N N . ASN B 1 141 ? 4.449 -16.156 -15.344 1 98.88 141 ASN B N 1
ATOM 3306 C CA . ASN B 1 141 ? 3.857 -17.219 -16.156 1 98.88 141 ASN B CA 1
ATOM 3307 C C . ASN B 1 141 ? 3.311 -16.672 -17.469 1 98.88 141 ASN B C 1
ATOM 3309 O O . ASN B 1 141 ? 2.848 -17.438 -18.312 1 98.88 141 ASN B O 1
ATOM 3313 N N . GLY B 1 142 ? 3.359 -15.383 -17.656 1 98.69 142 GLY B N 1
ATOM 3314 C CA . GLY B 1 142 ? 2.734 -14.766 -18.812 1 98.69 142 GLY B CA 1
ATOM 3315 C C . GLY B 1 142 ? 1.23 -14.625 -18.688 1 98.69 142 GLY B C 1
ATOM 3316 O O . GLY B 1 142 ? 0.513 -14.594 -19.688 1 98.69 142 GLY B O 1
ATOM 3317 N N . TRP B 1 143 ? 0.767 -14.586 -17.531 1 98.75 143 TRP B N 1
ATOM 3318 C CA . TRP B 1 143 ? -0.666 -14.656 -17.266 1 98.75 143 TRP B CA 1
ATOM 3319 C C . TRP B 1 143 ? -1.276 -13.258 -17.219 1 98.75 143 TRP B C 1
ATOM 3321 O O . TRP B 1 143 ? -2.496 -13.102 -17.312 1 98.75 143 TRP B O 1
ATOM 3331 N N . THR B 1 144 ? -0.424 -12.195 -17.062 1 98.62 144 THR B N 1
ATOM 3332 C CA . THR B 1 144 ? -0.843 -10.805 -16.938 1 98.62 144 THR B CA 1
ATOM 3333 C C . THR B 1 144 ? -1.797 -10.414 -18.062 1 98.62 144 THR B C 1
ATOM 3335 O O . THR B 1 144 ? -2.773 -9.703 -17.828 1 98.62 144 THR B O 1
ATOM 3338 N N . VAL B 1 145 ? -1.616 -10.906 -19.234 1 97.94 145 VAL B N 1
ATOM 3339 C CA . VAL B 1 145 ? -2.348 -10.484 -20.422 1 97.94 145 VAL B CA 1
ATOM 3340 C C . VAL B 1 145 ? -3.779 -11.008 -20.359 1 97.94 145 VAL B C 1
ATOM 3342 O O . VAL B 1 145 ? -4.648 -10.555 -21.109 1 97.94 145 VAL B O 1
ATOM 3345 N N . ARG B 1 146 ? -4.051 -11.93 -19.562 1 98.38 146 ARG B N 1
ATOM 3346 C CA . ARG B 1 146 ? -5.371 -12.547 -19.453 1 98.38 146 ARG B CA 1
ATOM 3347 C C . ARG B 1 146 ? -6.297 -11.711 -18.578 1 98.38 146 ARG B C 1
ATOM 3349 O O . ARG B 1 146 ? -7.512 -11.914 -18.594 1 98.38 146 ARG B O 1
ATOM 3356 N N . TRP B 1 147 ? -5.766 -10.836 -17.734 1 97.69 147 TRP B N 1
ATOM 3357 C CA . TRP B 1 147 ? -6.543 -9.93 -16.891 1 97.69 147 TRP B CA 1
ATOM 3358 C C . TRP B 1 147 ? -7.23 -8.859 -17.734 1 97.69 147 TRP B C 1
ATOM 3360 O O . TRP B 1 147 ? -6.641 -8.336 -18.672 1 97.69 147 TRP B O 1
ATOM 3370 N N . PRO B 1 148 ? -8.453 -8.477 -17.531 1 97.38 148 PRO B N 1
ATOM 3371 C CA . PRO B 1 148 ? -9.258 -8.875 -16.375 1 97.38 148 PRO B CA 1
ATOM 3372 C C . PRO B 1 148 ? -10.367 -9.867 -16.734 1 97.38 148 PRO B C 1
ATOM 3374 O O . PRO B 1 148 ? -11.391 -9.922 -16.047 1 97.38 148 PRO B O 1
ATOM 3377 N N . ASP B 1 149 ? -10.25 -10.648 -17.828 1 98 149 ASP B N 1
ATOM 3378 C CA . ASP B 1 149 ? -11.242 -11.648 -18.188 1 98 149 ASP B CA 1
ATOM 3379 C C . ASP B 1 149 ? -11.195 -12.836 -17.234 1 98 149 ASP B C 1
ATOM 3381 O O . ASP B 1 149 ? -10.242 -13.617 -17.234 1 98 149 ASP B O 1
ATOM 3385 N N . PRO B 1 150 ? -12.273 -13.008 -16.469 1 97.75 150 PRO B N 1
ATOM 3386 C CA . PRO B 1 150 ? -12.219 -14.055 -15.453 1 97.75 150 PRO B CA 1
ATOM 3387 C C . PRO B 1 150 ? -12.055 -15.453 -16.062 1 97.75 150 PRO B C 1
ATOM 3389 O O . PRO B 1 150 ? -11.344 -16.297 -15.5 1 97.75 150 PRO B O 1
ATOM 3392 N N . SER B 1 151 ? -12.734 -15.727 -17.172 1 98.44 151 SER B N 1
ATOM 3393 C CA . SER B 1 151 ? -12.617 -17.047 -17.797 1 98.44 151 SER B CA 1
ATOM 3394 C C . SER B 1 151 ? -11.195 -17.297 -18.281 1 98.44 151 SER B C 1
ATOM 3396 O O . SER B 1 151 ? -10.648 -18.375 -18.047 1 98.44 151 SER B O 1
ATOM 3398 N N . ALA B 1 152 ? -10.617 -16.328 -18.906 1 98.44 152 ALA B N 1
ATOM 3399 C CA . ALA B 1 152 ? -9.234 -16.453 -19.375 1 98.44 152 ALA B CA 1
ATOM 3400 C C . ALA B 1 152 ? -8.266 -16.547 -18.203 1 98.44 152 ALA B C 1
ATOM 3402 O O . ALA B 1 152 ? -7.316 -17.328 -18.25 1 98.44 152 ALA B O 1
ATOM 3403 N N . PHE B 1 153 ? -8.5 -15.828 -17.203 1 98.62 153 PHE B N 1
ATOM 3404 C CA . PHE B 1 153 ? -7.57 -15.711 -16.078 1 98.62 153 PHE B CA 1
ATOM 3405 C C . PHE B 1 153 ? -7.641 -16.953 -15.188 1 98.62 153 PHE B C 1
ATOM 3407 O O . PHE B 1 153 ? -6.609 -17.453 -14.75 1 98.62 153 PHE B O 1
ATOM 3414 N N . LEU B 1 154 ? -8.828 -17.453 -14.961 1 98.44 154 LEU B N 1
ATOM 3415 C CA . LEU B 1 154 ? -9.016 -18.625 -14.094 1 98.44 154 LEU B CA 1
ATOM 3416 C C . LEU B 1 154 ? -8.938 -19.922 -14.898 1 98.44 154 LEU B C 1
ATOM 3418 O O . LEU B 1 154 ? -8.828 -21 -14.32 1 98.44 154 LEU B O 1
ATOM 3422 N N . GLY B 1 155 ? -8.992 -19.812 -16.203 1 98.12 155 GLY B N 1
ATOM 3423 C CA . GLY B 1 155 ? -8.828 -20.953 -17.078 1 98.12 155 GLY B CA 1
ATOM 3424 C C . GLY B 1 155 ? -10.039 -21.875 -17.094 1 98.12 155 GLY B C 1
ATOM 3425 O O . GLY B 1 155 ? -9.898 -23.094 -17.078 1 98.12 155 GLY B O 1
ATOM 3426 N N . SER B 1 156 ? -11.211 -21.281 -17.031 1 98.38 156 SER B N 1
ATOM 3427 C CA . SER B 1 156 ? -12.438 -22.062 -17.016 1 98.38 156 SER B CA 1
ATOM 3428 C C . SER B 1 156 ? -13.633 -21.219 -17.484 1 98.38 156 SER B C 1
ATOM 3430 O O . SER B 1 156 ? -13.648 -20 -17.297 1 98.38 156 SER B O 1
ATOM 3432 N N . ASN B 1 157 ? -14.617 -21.875 -18.047 1 97.56 157 ASN B N 1
ATOM 3433 C CA . ASN B 1 157 ? -15.883 -21.219 -18.359 1 97.56 157 ASN B CA 1
ATOM 3434 C C . ASN B 1 157 ? -16.906 -21.391 -17.234 1 97.56 157 ASN B C 1
ATOM 3436 O O . ASN B 1 157 ? -17.953 -20.766 -17.234 1 97.56 157 ASN B O 1
ATOM 3440 N N . ASP B 1 158 ? -16.625 -22.281 -16.312 1 98.06 158 ASP B N 1
ATOM 3441 C CA . ASP B 1 158 ? -17.422 -22.422 -15.102 1 98.06 158 ASP B CA 1
ATOM 3442 C C . ASP B 1 158 ? -16.766 -21.734 -13.906 1 98.06 158 ASP B C 1
ATOM 3444 O O . ASP B 1 158 ? -16.016 -22.344 -13.156 1 98.06 158 ASP B O 1
ATOM 3448 N N . L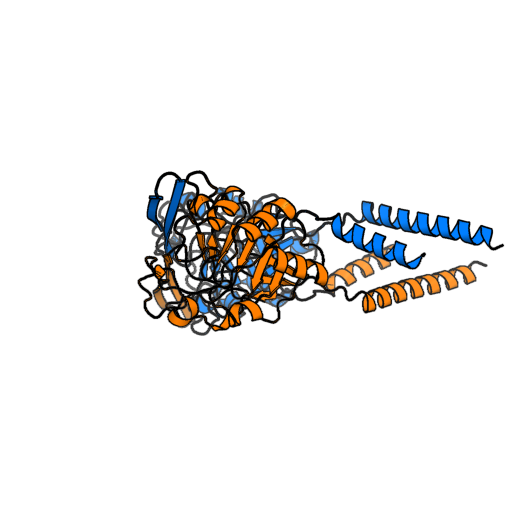EU B 1 159 ? -17.109 -20.547 -13.719 1 96.62 159 LEU B N 1
ATOM 3449 C CA . LEU B 1 159 ? -16.422 -19.688 -12.758 1 96.62 159 LEU B CA 1
ATOM 3450 C C . LEU B 1 159 ? -16.891 -20 -11.336 1 96.62 159 LEU B C 1
ATOM 3452 O O . LEU B 1 159 ? -16.297 -19.5 -10.367 1 96.62 159 LEU B O 1
ATOM 3456 N N . SER B 1 160 ? -17.922 -20.828 -11.195 1 95.75 160 SER B N 1
ATOM 3457 C CA . SER B 1 160 ? -18.422 -21.188 -9.875 1 95.75 160 SER B CA 1
ATOM 3458 C C . SER B 1 160 ? -17.781 -22.469 -9.352 1 95.75 160 SER B C 1
ATOM 3460 O O . SER B 1 160 ? -17.906 -22.797 -8.164 1 95.75 160 SER B O 1
ATOM 3462 N N . ASN B 1 161 ? -17.078 -23.156 -10.242 1 97.06 161 ASN B N 1
ATOM 3463 C CA . ASN B 1 161 ? -16.484 -24.453 -9.914 1 97.06 161 ASN B CA 1
ATOM 3464 C C . ASN B 1 161 ? -14.961 -24.438 -10.062 1 97.06 161 ASN B C 1
ATOM 3466 O O . ASN B 1 161 ? -14.438 -24.734 -11.141 1 97.06 161 ASN B O 1
ATOM 3470 N N . TYR B 1 162 ? -14.281 -24.203 -8.945 1 96.12 162 TYR B N 1
ATOM 3471 C CA . TYR B 1 162 ? -12.836 -24 -8.984 1 96.12 162 TYR B CA 1
ATOM 3472 C C . TYR B 1 162 ? -12.117 -25.266 -9.438 1 96.12 162 TYR B C 1
ATOM 3474 O O . TYR B 1 162 ? -10.953 -25.219 -9.828 1 96.12 162 TYR B O 1
ATOM 3482 N N . THR B 1 163 ? -12.727 -26.438 -9.328 1 96.12 163 THR B N 1
ATOM 3483 C CA . THR B 1 163 ? -12.102 -27.688 -9.742 1 96.12 163 THR B CA 1
ATOM 3484 C C . THR B 1 163 ? -11.883 -27.719 -11.25 1 96.12 163 THR B C 1
ATOM 3486 O O . THR B 1 163 ? -11.148 -28.562 -11.758 1 96.12 163 THR B O 1
ATOM 3489 N N . THR B 1 164 ? -12.523 -26.781 -11.945 1 98 164 THR B N 1
ATOM 3490 C CA . THR B 1 164 ? -12.406 -26.734 -13.398 1 98 164 THR B CA 1
ATOM 3491 C C . THR B 1 164 ? -11.32 -25.734 -13.812 1 98 164 THR B C 1
ATOM 3493 O O . THR B 1 164 ? -11.016 -25.609 -15 1 98 164 THR B O 1
ATOM 3496 N N . PHE B 1 165 ? -10.695 -25.047 -12.914 1 98.5 165 PHE B N 1
ATOM 3497 C CA . PHE B 1 165 ? -9.727 -24 -13.219 1 98.5 165 PHE B CA 1
ATOM 3498 C C . PHE B 1 165 ? -8.414 -24.594 -13.711 1 98.5 165 PHE B C 1
ATOM 3500 O O . PHE B 1 165 ? -8.031 -25.688 -13.289 1 98.5 165 PHE B O 1
ATOM 3507 N N . HIS B 1 166 ? -7.812 -23.891 -14.633 1 98.56 166 HIS B N 1
ATOM 3508 C CA . HIS B 1 166 ? -6.492 -24.234 -15.148 1 98.56 166 HIS B CA 1
ATOM 3509 C C . HIS B 1 166 ? -5.562 -23.031 -15.156 1 98.56 166 HIS B C 1
ATOM 3511 O O . HIS B 1 166 ? -5.77 -22.094 -15.922 1 98.56 166 HIS B O 1
ATOM 3517 N N . PHE B 1 167 ? -4.574 -23.047 -14.398 1 98.69 167 PHE B N 1
ATOM 3518 C CA . PHE B 1 167 ? -3.49 -22.062 -14.383 1 98.69 167 PHE B CA 1
ATOM 3519 C C . PHE B 1 167 ? -2.213 -22.688 -13.828 1 98.69 167 PHE B C 1
ATOM 3521 O O . PHE B 1 167 ? -2.26 -23.703 -13.125 1 98.69 167 PHE B O 1
ATOM 3528 N N . PRO B 1 168 ? -1.015 -22.141 -14.188 1 98.81 168 PRO B N 1
ATOM 3529 C CA . PRO B 1 168 ? 0.242 -22.672 -13.656 1 98.81 168 PRO B CA 1
ATOM 3530 C C . PRO B 1 168 ? 0.37 -22.469 -12.148 1 98.81 168 PRO B C 1
ATOM 3532 O O . PRO B 1 168 ? -0.364 -21.672 -11.555 1 98.81 168 PRO B O 1
ATOM 3535 N N . ILE B 1 169 ? 1.238 -23.281 -11.578 1 98.81 169 ILE B N 1
ATOM 3536 C CA . ILE B 1 169 ? 1.41 -23.25 -10.125 1 98.81 169 ILE B CA 1
ATOM 3537 C C . ILE B 1 169 ? 2.893 -23.375 -9.781 1 98.81 169 ILE B C 1
ATOM 3539 O O . ILE B 1 169 ? 3.748 -23.328 -10.664 1 98.81 169 ILE B O 1
ATOM 3543 N N . VAL B 1 170 ? 3.199 -23.328 -8.492 1 98.94 170 VAL B N 1
ATOM 3544 C CA . VAL B 1 170 ? 4.52 -23.625 -7.945 1 98.94 170 VAL B CA 1
ATOM 3545 C C . VAL B 1 170 ? 4.5 -25 -7.281 1 98.94 170 VAL B C 1
ATOM 3547 O O . VAL B 1 170 ? 3.676 -25.266 -6.402 1 98.94 170 VAL B O 1
ATOM 3550 N N . SER B 1 171 ? 5.352 -25.906 -7.766 1 98.88 171 SER B N 1
ATOM 3551 C CA . SER B 1 171 ? 5.387 -27.219 -7.121 1 98.88 171 SER B CA 1
ATOM 3552 C C . SER B 1 171 ? 5.824 -27.094 -5.664 1 98.88 171 SER B C 1
ATOM 3554 O O . SER B 1 171 ? 6.582 -26.203 -5.305 1 98.88 171 SER B O 1
ATOM 3556 N N . ILE B 1 172 ? 5.352 -28.016 -4.852 1 98.81 172 ILE B N 1
ATOM 3557 C CA . ILE B 1 172 ? 5.719 -28.031 -3.438 1 98.81 172 ILE B CA 1
ATOM 3558 C C . ILE B 1 172 ? 7.23 -28.188 -3.297 1 98.81 172 ILE B C 1
ATOM 3560 O O . ILE B 1 172 ? 7.844 -27.609 -2.398 1 98.81 172 ILE B O 1
ATOM 3564 N N . ASP B 1 173 ? 7.867 -28.938 -4.168 1 98.88 173 ASP B N 1
ATOM 3565 C CA . ASP B 1 173 ? 9.312 -29.125 -4.133 1 98.88 173 ASP B CA 1
ATOM 3566 C C . ASP B 1 173 ? 10.047 -27.828 -4.422 1 98.88 173 ASP B C 1
ATOM 3568 O O . ASP B 1 173 ? 11.039 -27.5 -3.762 1 98.88 173 ASP B O 1
ATOM 3572 N N . ALA B 1 174 ? 9.57 -27.094 -5.414 1 98.94 174 ALA B N 1
ATOM 3573 C CA . ALA B 1 174 ? 10.18 -25.812 -5.734 1 98.94 174 ALA B CA 1
ATOM 3574 C C . ALA B 1 174 ? 10.039 -24.828 -4.574 1 98.94 174 ALA B C 1
ATOM 3576 O O . ALA B 1 174 ? 10.992 -24.125 -4.223 1 98.94 174 ALA B O 1
ATOM 3577 N N . ALA B 1 175 ? 8.844 -24.781 -4.02 1 98.94 175 ALA B N 1
ATOM 3578 C CA . ALA B 1 175 ? 8.609 -23.891 -2.875 1 98.94 175 ALA B CA 1
ATOM 3579 C C . ALA B 1 175 ? 9.531 -24.25 -1.712 1 98.94 175 ALA B C 1
ATOM 3581 O O . ALA B 1 175 ? 10.125 -23.375 -1.086 1 98.94 175 ALA B O 1
ATOM 3582 N N . ARG B 1 176 ? 9.602 -25.516 -1.436 1 98.94 176 ARG B N 1
ATOM 3583 C CA . ARG B 1 176 ? 10.461 -25.984 -0.354 1 98.94 176 ARG B CA 1
ATOM 3584 C C . ARG B 1 176 ? 11.922 -25.641 -0.624 1 98.94 176 ARG B C 1
ATOM 3586 O O . ARG B 1 176 ? 12.641 -25.203 0.281 1 98.94 176 ARG B O 1
ATOM 3593 N N . TRP B 1 177 ? 12.352 -25.844 -1.814 1 98.94 177 TRP B N 1
ATOM 3594 C CA . TRP B 1 177 ? 13.719 -25.516 -2.199 1 98.94 177 TRP B CA 1
ATOM 3595 C C . TRP B 1 177 ? 13.992 -24.031 -2 1 98.94 177 TRP B C 1
ATOM 3597 O O . TRP B 1 177 ? 15.023 -23.641 -1.443 1 98.94 177 TRP B O 1
ATOM 3607 N N . LEU B 1 178 ? 13.062 -23.125 -2.436 1 98.94 178 LEU B N 1
ATOM 3608 C CA . LEU B 1 178 ? 13.203 -21.688 -2.273 1 98.94 178 LEU B CA 1
ATOM 3609 C C . LEU B 1 178 ? 13.281 -21.312 -0.798 1 98.94 178 LEU B C 1
ATOM 3611 O O . LEU B 1 178 ? 14.062 -20.438 -0.419 1 98.94 178 LEU B O 1
ATOM 3615 N N . LEU B 1 179 ? 12.469 -21.984 -0.019 1 98.88 179 LEU B N 1
ATOM 3616 C CA . LEU B 1 179 ? 12.422 -21.688 1.409 1 98.88 179 LEU B CA 1
ATOM 3617 C C . LEU B 1 179 ? 13.695 -22.172 2.104 1 98.88 179 LEU B C 1
ATOM 3619 O O . LEU B 1 179 ? 14.359 -21.391 2.787 1 98.88 179 LEU B O 1
ATOM 3623 N N . GLU B 1 180 ? 14.055 -23.406 1.915 1 98.81 180 GLU B N 1
ATOM 3624 C CA . GLU B 1 180 ? 15.102 -24.062 2.703 1 98.81 180 GLU B CA 1
ATOM 3625 C C . GLU B 1 180 ? 16.484 -23.719 2.172 1 98.81 180 GLU B C 1
ATOM 3627 O O . GLU B 1 180 ? 17.438 -23.578 2.947 1 98.81 180 GLU B O 1
ATOM 3632 N N . LYS B 1 181 ? 16.625 -23.609 0.899 1 98.75 181 LYS B N 1
ATOM 3633 C CA . LYS B 1 181 ? 17.953 -23.438 0.316 1 98.75 181 LYS B CA 1
ATOM 3634 C C . LYS B 1 181 ? 18.234 -21.969 0.014 1 98.75 181 LYS B C 1
ATOM 3636 O O . LYS B 1 181 ? 19.406 -21.562 -0.058 1 98.75 181 LYS B O 1
ATOM 3641 N N . ARG B 1 182 ? 17.156 -21.156 -0.148 1 98.75 182 ARG B N 1
ATOM 3642 C CA . ARG B 1 182 ? 17.422 -19.781 -0.54 1 98.75 182 ARG B CA 1
ATOM 3643 C C . ARG B 1 182 ? 16.859 -18.812 0.489 1 98.75 182 ARG B C 1
ATOM 3645 O O . ARG B 1 182 ? 17.141 -17.609 0.438 1 98.75 182 ARG B O 1
ATOM 3652 N N . ASP B 1 183 ? 16.031 -19.266 1.425 1 98.44 183 ASP B N 1
ATOM 3653 C CA . ASP B 1 183 ? 15.531 -18.453 2.523 1 98.44 183 ASP B CA 1
ATOM 3654 C C . ASP B 1 183 ? 14.805 -17.219 2.002 1 98.44 183 ASP B C 1
ATOM 3656 O O . ASP B 1 183 ? 15.102 -16.094 2.412 1 98.44 183 ASP B O 1
ATOM 3660 N N . ILE B 1 184 ? 13.836 -17.406 1.144 1 98.75 184 ILE B N 1
ATOM 3661 C CA . ILE B 1 184 ? 13.102 -16.281 0.571 1 98.75 184 ILE B CA 1
ATOM 3662 C C . ILE B 1 184 ? 12.109 -15.734 1.601 1 98.75 184 ILE B C 1
ATOM 3664 O O . ILE B 1 184 ? 11.781 -16.422 2.574 1 98.75 184 ILE B O 1
ATOM 3668 N N . LYS B 1 185 ? 11.594 -14.531 1.405 1 97.88 185 LYS B N 1
ATOM 3669 C CA . LYS B 1 185 ? 10.594 -14.031 2.348 1 97.88 185 LYS B CA 1
ATOM 3670 C C . LYS B 1 185 ? 9.305 -13.641 1.628 1 97.88 185 LYS B C 1
ATOM 3672 O O . LYS B 1 185 ? 8.289 -13.375 2.27 1 97.88 185 LYS B O 1
ATOM 3677 N N . ILE B 1 186 ? 9.398 -13.625 0.251 1 98.94 186 ILE B N 1
ATOM 3678 C CA . ILE B 1 186 ? 8.203 -13.344 -0.535 1 98.94 186 ILE B CA 1
ATOM 3679 C C . ILE B 1 186 ? 8.148 -14.281 -1.741 1 98.94 186 ILE B C 1
ATOM 3681 O O . ILE B 1 186 ? 9.156 -14.484 -2.424 1 98.94 186 ILE B O 1
ATOM 3685 N N . LEU B 1 187 ? 7.012 -14.859 -1.959 1 99 187 LEU B N 1
ATOM 3686 C CA . LEU B 1 187 ? 6.703 -15.523 -3.221 1 99 187 LEU B CA 1
ATOM 3687 C C . LEU B 1 187 ? 5.527 -14.844 -3.918 1 99 187 LEU B C 1
ATOM 3689 O O . LEU B 1 187 ? 4.441 -14.734 -3.348 1 99 187 LEU B O 1
ATOM 3693 N N . GLY B 1 188 ? 5.762 -14.32 -5.086 1 98.94 188 GLY B N 1
ATOM 3694 C CA . GLY B 1 188 ? 4.707 -13.727 -5.887 1 98.94 188 GLY B CA 1
ATOM 3695 C C . GLY B 1 188 ? 4.543 -14.383 -7.246 1 98.94 188 GLY B C 1
ATOM 3696 O O . GLY B 1 188 ? 5.473 -15.016 -7.746 1 98.94 188 GLY B O 1
ATOM 3697 N N . SER B 1 189 ? 3.395 -14.242 -7.84 1 98.81 189 SER B N 1
ATOM 3698 C CA . SER B 1 189 ? 3.152 -14.734 -9.195 1 98.81 189 SER B CA 1
ATOM 3699 C C . SER B 1 189 ? 1.993 -13.992 -9.852 1 98.81 189 SER B C 1
ATOM 3701 O O . SER B 1 189 ? 1.197 -13.344 -9.164 1 98.81 189 SER B O 1
ATOM 3703 N N . ASP B 1 190 ? 1.887 -14.141 -11.172 1 98.88 190 ASP B N 1
ATOM 3704 C CA . ASP B 1 190 ? 0.852 -13.453 -11.938 1 98.88 190 ASP B CA 1
ATOM 3705 C C . ASP B 1 190 ? -0.382 -14.336 -12.109 1 98.88 190 ASP B C 1
ATOM 3707 O O . ASP B 1 190 ? -1.215 -14.086 -12.984 1 98.88 190 ASP B O 1
ATOM 3711 N N . VAL B 1 191 ? -0.565 -15.367 -11.289 1 98.75 191 VAL B N 1
ATOM 3712 C CA . VAL B 1 191 ? -1.685 -16.297 -11.398 1 98.75 191 VAL B CA 1
ATOM 3713 C C . VAL B 1 191 ? -2.518 -16.25 -10.117 1 98.75 191 VAL B C 1
ATOM 3715 O O . VAL B 1 191 ? -2.141 -15.594 -9.148 1 98.75 191 VAL B O 1
ATOM 3718 N N . PRO B 1 192 ? -3.664 -16.953 -10.047 1 98.25 192 PRO B N 1
ATOM 3719 C CA . PRO B 1 192 ? -4.605 -16.828 -8.938 1 98.25 192 PRO B CA 1
ATOM 3720 C C . PRO B 1 192 ? -4.047 -17.375 -7.621 1 98.25 192 PRO B C 1
ATOM 3722 O O . PRO B 1 192 ? -4.418 -16.891 -6.547 1 98.25 192 PRO B O 1
ATOM 3725 N N . ALA B 1 193 ? -3.213 -18.375 -7.68 1 98.06 193 ALA B N 1
ATOM 3726 C CA . ALA B 1 193 ? -2.67 -19 -6.48 1 98.06 193 ALA B CA 1
ATOM 3727 C C . ALA B 1 193 ? -1.427 -19.828 -6.812 1 98.06 193 ALA B C 1
ATOM 3729 O O . ALA B 1 193 ? -1.236 -20.25 -7.957 1 98.06 193 ALA B O 1
ATOM 3730 N N . PRO B 1 194 ? -0.614 -19.984 -5.781 1 98.56 194 PRO B N 1
ATOM 3731 C CA . PRO B 1 194 ? 0.542 -20.844 -6.035 1 98.56 194 PRO B CA 1
ATOM 3732 C C . PRO B 1 194 ? 0.178 -22.328 -6.059 1 98.56 194 PRO B C 1
ATOM 3734 O O . PRO B 1 194 ? 0.917 -23.141 -6.625 1 98.56 194 PRO B O 1
ATOM 3737 N N . ASP B 1 195 ? -0.927 -22.703 -5.422 1 98 195 ASP B N 1
ATOM 3738 C CA . ASP B 1 195 ? -1.389 -24.078 -5.355 1 98 195 ASP B CA 1
ATOM 3739 C C . ASP B 1 195 ? -2.369 -24.391 -6.484 1 98 195 ASP B C 1
ATOM 3741 O O . ASP B 1 195 ? -3.064 -23.5 -6.969 1 98 195 ASP B O 1
ATOM 3745 N N . GLY B 1 196 ? -2.445 -25.672 -6.836 1 94.44 196 GLY B N 1
ATOM 3746 C CA . GLY B 1 196 ? -3.42 -26.094 -7.828 1 94.44 196 GLY B CA 1
ATOM 3747 C C . GLY B 1 196 ? -4.852 -26.016 -7.332 1 94.44 196 GLY B C 1
ATOM 3748 O O . GLY B 1 196 ? -5.117 -26.266 -6.152 1 94.44 196 GLY B O 1
ATOM 3749 N N . PRO B 1 197 ? -5.703 -25.734 -8.258 1 93 197 PRO B N 1
ATOM 3750 C CA . PRO B 1 197 ? -7.094 -25.531 -7.84 1 93 197 PRO B CA 1
ATOM 3751 C C . PRO B 1 197 ? -7.742 -26.812 -7.316 1 93 197 PRO B C 1
ATOM 3753 O O . PRO B 1 197 ? -8.734 -26.75 -6.586 1 93 197 PRO B O 1
ATOM 3756 N N . ARG B 1 198 ? -7.188 -27.938 -7.602 1 94.19 198 ARG B N 1
ATOM 3757 C CA . ARG B 1 198 ? -7.801 -29.203 -7.195 1 94.19 198 ARG B CA 1
ATOM 3758 C C . ARG B 1 198 ? -7.137 -29.75 -5.938 1 94.19 198 ARG B C 1
ATOM 3760 O O . ARG B 1 198 ? -7.531 -30.797 -5.426 1 94.19 198 ARG B O 1
ATOM 3767 N N . ASP B 1 199 ? -6.148 -29.109 -5.473 1 92.94 199 ASP B N 1
ATOM 3768 C CA . ASP B 1 199 ? -5.496 -29.531 -4.238 1 92.94 199 ASP B CA 1
ATOM 3769 C C . ASP B 1 199 ? -6.047 -28.75 -3.039 1 92.94 199 ASP B C 1
ATOM 3771 O O . ASP B 1 199 ? -5.637 -27.625 -2.779 1 92.94 199 ASP B O 1
ATOM 3775 N N . ASN B 1 200 ? -6.812 -29.344 -2.246 1 90.12 200 ASN B N 1
ATOM 3776 C CA . ASN B 1 200 ? -7.488 -28.688 -1.129 1 90.12 200 ASN B CA 1
ATOM 3777 C C . ASN B 1 200 ? -6.625 -28.703 0.13 1 90.12 200 ASN B C 1
ATOM 3779 O O . ASN B 1 200 ? -7.059 -28.25 1.188 1 90.12 200 ASN B O 1
ATOM 3783 N N . THR B 1 201 ? -5.395 -29.188 -0.018 1 94.19 201 THR B N 1
ATOM 3784 C CA . THR B 1 201 ? -4.5 -29.172 1.135 1 94.19 201 THR B CA 1
ATOM 3785 C C . THR B 1 201 ? -3.629 -27.922 1.12 1 94.19 201 THR B C 1
ATOM 3787 O O . THR B 1 201 ? -2.957 -27.609 2.107 1 94.19 201 THR B O 1
ATOM 3790 N N . PHE B 1 202 ? -3.545 -27.188 0.053 1 96.44 202 PHE B N 1
ATOM 3791 C CA . PHE B 1 202 ? -2.861 -25.906 -0.071 1 96.44 202 PHE B CA 1
ATOM 3792 C C . PHE B 1 202 ? -1.421 -26.016 0.412 1 96.44 202 PHE B C 1
ATOM 3794 O O . PHE B 1 202 ? -0.984 -25.219 1.257 1 96.44 202 PHE B O 1
ATOM 3801 N N . PRO B 1 203 ? -0.649 -26.906 -0.167 1 97.5 203 PRO B N 1
ATOM 3802 C CA . PRO B 1 203 ? 0.66 -27.234 0.405 1 97.5 203 PRO B CA 1
ATOM 3803 C C . PRO B 1 203 ? 1.637 -26.062 0.339 1 97.5 203 PRO B C 1
ATOM 3805 O O . PRO B 1 203 ? 2.412 -25.844 1.273 1 97.5 203 PRO B O 1
ATOM 3808 N N . VAL B 1 204 ? 1.643 -25.25 -0.715 1 98.75 204 VAL B N 1
ATOM 3809 C CA . VAL B 1 204 ? 2.59 -24.156 -0.856 1 98.75 204 VAL B CA 1
ATOM 3810 C C . VAL B 1 204 ? 2.223 -23.031 0.108 1 98.75 204 VAL B C 1
ATOM 3812 O O . VAL B 1 204 ? 3.088 -22.484 0.803 1 98.75 204 VAL B O 1
ATOM 3815 N N . HIS B 1 205 ? 0.909 -22.688 0.181 1 98.56 205 HIS B N 1
ATOM 3816 C CA . HIS B 1 205 ? 0.463 -21.719 1.164 1 98.56 205 HIS B CA 1
ATOM 3817 C C . HIS B 1 205 ? 0.934 -22.078 2.566 1 98.56 205 HIS B C 1
ATOM 3819 O O . HIS B 1 205 ? 1.553 -21.266 3.254 1 98.56 205 HIS B O 1
ATOM 3825 N N . ARG B 1 206 ? 0.63 -23.312 2.91 1 97.94 206 ARG B N 1
ATOM 3826 C CA . ARG B 1 206 ? 0.9 -23.734 4.281 1 97.94 206 ARG B CA 1
ATOM 3827 C C . ARG B 1 206 ? 2.398 -23.766 4.559 1 97.94 206 ARG B C 1
ATOM 3829 O O . ARG B 1 206 ? 2.846 -23.359 5.629 1 97.94 206 ARG B O 1
ATOM 3836 N N . LEU B 1 207 ? 3.164 -24.234 3.637 1 98.5 207 LEU B N 1
ATOM 3837 C CA . LEU B 1 207 ? 4.613 -24.297 3.814 1 98.5 207 LEU B CA 1
ATOM 3838 C C . LEU B 1 207 ? 5.195 -22.906 4.043 1 98.5 207 LEU B C 1
ATOM 3840 O O . LEU B 1 207 ? 5.938 -22.688 5.004 1 98.5 207 LEU B O 1
ATOM 3844 N N . LEU B 1 208 ? 4.875 -21.969 3.215 1 98.88 208 LEU B N 1
ATOM 3845 C CA . LEU B 1 208 ? 5.523 -20.656 3.205 1 98.88 208 LEU B CA 1
ATOM 3846 C C . LEU B 1 208 ? 4.984 -19.781 4.324 1 98.88 208 LEU B C 1
ATOM 3848 O O . LEU B 1 208 ? 5.758 -19.141 5.039 1 98.88 208 LEU B O 1
ATOM 3852 N N . LEU B 1 209 ? 3.688 -19.75 4.488 1 98.69 209 LEU B N 1
ATOM 3853 C CA . LEU B 1 209 ? 3.082 -18.875 5.484 1 98.69 209 LEU B CA 1
ATOM 3854 C C . LEU B 1 209 ? 3.434 -19.328 6.895 1 98.69 209 LEU B C 1
ATOM 3856 O O . LEU B 1 209 ? 3.504 -18.5 7.816 1 98.69 209 LEU B O 1
ATOM 3860 N N . ALA B 1 210 ? 3.666 -20.609 7.062 1 98.12 210 ALA B N 1
ATOM 3861 C CA . ALA B 1 210 ? 4.102 -21.109 8.359 1 98.12 210 ALA B CA 1
ATOM 3862 C C . ALA B 1 210 ? 5.41 -20.453 8.797 1 98.12 210 ALA B C 1
ATOM 3864 O O . ALA B 1 210 ? 5.688 -20.344 9.992 1 98.12 210 ALA B O 1
ATOM 3865 N N . GLN B 1 211 ? 6.18 -20.047 7.832 1 98.5 211 GLN B N 1
ATOM 3866 C CA . GLN B 1 211 ? 7.488 -19.469 8.102 1 98.5 211 GLN B CA 1
ATOM 3867 C C . GLN B 1 211 ? 7.473 -17.953 7.883 1 98.5 211 GLN B C 1
ATOM 3869 O O . GLN B 1 211 ? 8.523 -17.328 7.734 1 98.5 211 GLN B O 1
ATOM 3874 N N . ASN B 1 212 ? 6.293 -17.391 7.785 1 98.56 212 ASN B N 1
ATOM 3875 C CA . ASN B 1 212 ? 6.07 -15.961 7.621 1 98.56 212 ASN B CA 1
ATOM 3876 C C . ASN B 1 212 ? 6.621 -15.461 6.289 1 98.56 212 ASN B C 1
ATOM 3878 O O . ASN B 1 212 ? 7.059 -14.312 6.188 1 98.56 212 ASN B O 1
ATOM 3882 N N . VAL B 1 213 ? 6.77 -16.391 5.305 1 98.88 213 VAL B N 1
ATOM 3883 C CA . VAL B 1 213 ? 6.957 -15.984 3.916 1 98.88 213 VAL B CA 1
ATOM 3884 C C . VAL B 1 213 ? 5.617 -15.578 3.307 1 98.88 213 VAL B C 1
ATOM 3886 O O . VAL B 1 213 ? 4.715 -16.406 3.17 1 98.88 213 VAL B O 1
ATOM 3889 N N . ILE B 1 214 ? 5.5 -14.32 2.936 1 98.88 214 ILE B N 1
ATOM 3890 C CA . ILE B 1 214 ? 4.199 -13.875 2.445 1 98.88 214 ILE B CA 1
ATOM 3891 C C . ILE B 1 214 ? 4.051 -14.25 0.972 1 98.88 214 ILE B C 1
ATOM 3893 O O . ILE B 1 214 ? 5.047 -14.469 0.278 1 98.88 214 ILE B O 1
ATOM 3897 N N . ILE B 1 215 ? 2.832 -14.336 0.574 1 98.94 215 ILE B N 1
ATOM 3898 C CA . ILE B 1 215 ? 2.5 -14.711 -0.797 1 98.94 215 ILE B CA 1
ATOM 3899 C C . ILE B 1 215 ? 1.765 -13.555 -1.48 1 98.94 215 ILE B C 1
ATOM 3901 O O . ILE B 1 215 ? 0.881 -12.938 -0.885 1 98.94 215 ILE B O 1
ATOM 3905 N N . LEU B 1 216 ? 2.188 -13.211 -2.662 1 98.94 216 LEU B N 1
ATOM 3906 C CA . LEU B 1 216 ? 1.515 -12.242 -3.525 1 98.94 216 LEU B CA 1
ATOM 3907 C C . LEU B 1 216 ? 0.801 -12.945 -4.676 1 98.94 216 LEU B C 1
ATOM 3909 O O . LEU B 1 216 ? 1.419 -13.711 -5.422 1 98.94 216 LEU B O 1
ATOM 3913 N N . GLU B 1 217 ? -0.47 -12.688 -4.785 1 98.88 217 GLU B N 1
ATOM 3914 C CA . GLU B 1 217 ? -1.264 -13.32 -5.836 1 98.88 217 GLU B CA 1
ATOM 3915 C C . GLU B 1 217 ? -1.808 -12.281 -6.812 1 98.88 217 GLU B C 1
ATOM 3917 O O . GLU B 1 217 ? -1.966 -11.109 -6.461 1 98.88 217 GLU B O 1
ATOM 3922 N N . ASN B 1 218 ? -2.082 -12.766 -8.07 1 98.81 218 ASN B N 1
ATOM 3923 C CA . ASN B 1 218 ? -2.629 -11.922 -9.125 1 98.81 218 ASN B CA 1
ATOM 3924 C C . ASN B 1 218 ? -1.755 -10.695 -9.367 1 98.81 218 ASN B C 1
ATOM 3926 O O . ASN B 1 218 ? -2.266 -9.586 -9.547 1 98.81 218 ASN B O 1
ATOM 3930 N N . VAL B 1 219 ? -0.482 -10.898 -9.367 1 98.94 219 VAL B N 1
ATOM 3931 C CA . VAL B 1 219 ? 0.461 -9.805 -9.594 1 98.94 219 VAL B CA 1
ATOM 3932 C C . VAL B 1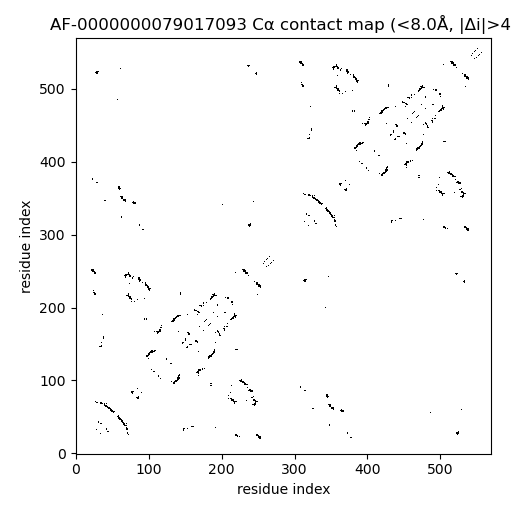 219 ? 0.541 -9.484 -11.086 1 98.94 219 VAL B C 1
ATOM 3934 O O . VAL B 1 219 ? 0.59 -10.398 -11.914 1 98.94 219 VAL B O 1
ATOM 3937 N N . MET B 1 220 ? 0.481 -8.234 -11.406 1 98.88 220 MET B N 1
ATOM 3938 C CA . MET B 1 220 ? 0.822 -7.812 -12.766 1 98.88 220 MET B CA 1
ATOM 3939 C C . MET B 1 220 ? 2.334 -7.801 -12.969 1 98.88 220 MET B C 1
ATOM 3941 O O . MET B 1 220 ? 3.064 -7.191 -12.188 1 98.88 220 MET B O 1
ATOM 3945 N N . ILE B 1 221 ? 2.791 -8.508 -13.961 1 98.81 221 ILE B N 1
ATOM 3946 C CA . ILE B 1 221 ? 4.227 -8.562 -14.219 1 98.81 221 ILE B CA 1
ATOM 3947 C C . ILE B 1 221 ? 4.52 -8.07 -15.633 1 98.81 221 ILE B C 1
ATOM 3949 O O . ILE B 1 221 ? 4.41 -8.828 -16.594 1 98.81 221 ILE B O 1
ATOM 3953 N N . PRO B 1 222 ? 4.965 -6.836 -15.695 1 97.94 222 PRO B N 1
ATOM 3954 C CA . PRO B 1 222 ? 5.25 -6.266 -17.016 1 97.94 222 PRO B CA 1
ATOM 3955 C C . PRO B 1 222 ? 6.512 -6.852 -17.641 1 97.94 222 PRO B C 1
ATOM 3957 O O . PRO B 1 222 ? 7.426 -7.277 -16.938 1 97.94 222 PRO B O 1
ATOM 3960 N N . ASP B 1 223 ? 6.582 -6.754 -18.938 1 95.44 223 ASP B N 1
ATOM 3961 C CA . ASP B 1 223 ? 7.719 -7.281 -19.688 1 95.44 223 ASP B CA 1
ATOM 3962 C C . ASP B 1 223 ? 8.992 -6.496 -19.375 1 95.44 223 ASP B C 1
ATOM 3964 O O . ASP B 1 223 ? 10.094 -7.02 -19.516 1 95.44 223 ASP B O 1
ATOM 3968 N N . GLU B 1 224 ? 8.859 -5.285 -18.953 1 95.44 224 GLU B N 1
ATOM 3969 C CA . GLU B 1 224 ? 10.008 -4.414 -18.703 1 95.44 224 GLU B CA 1
ATOM 3970 C C . GLU B 1 224 ? 10.703 -4.793 -17.391 1 95.44 224 GLU B C 1
ATOM 3972 O O . GLU B 1 224 ? 11.82 -4.336 -17.125 1 95.44 224 GLU B O 1
ATOM 3977 N N . LEU B 1 225 ? 10.031 -5.555 -16.578 1 97.88 225 LEU B N 1
ATOM 3978 C CA . LEU B 1 225 ? 10.656 -5.957 -15.32 1 97.88 225 LEU B CA 1
ATOM 3979 C C . LEU B 1 225 ? 11.836 -6.887 -15.578 1 97.88 225 LEU B C 1
ATOM 3981 O O . LEU B 1 225 ? 11.68 -7.957 -16.172 1 97.88 225 LEU B O 1
ATOM 3985 N N . PRO B 1 226 ? 13.094 -6.527 -15.133 1 97.69 226 PRO B N 1
ATOM 3986 C CA . PRO B 1 226 ? 14.281 -7.355 -15.383 1 97.69 226 PRO B CA 1
ATOM 3987 C C . PRO B 1 226 ? 14.336 -8.586 -14.484 1 97.69 226 PRO B C 1
ATOM 3989 O O . PRO B 1 226 ? 13.562 -8.695 -13.531 1 97.69 226 PRO B O 1
ATOM 3992 N N . ALA B 1 227 ? 15.219 -9.453 -14.812 1 98.44 227 ALA B N 1
ATOM 3993 C CA . ALA B 1 227 ? 15.367 -10.703 -14.062 1 98.44 227 ALA B CA 1
ATOM 3994 C C . ALA B 1 227 ? 15.812 -10.43 -12.633 1 98.44 227 ALA B C 1
ATOM 3996 O O . ALA B 1 227 ? 15.516 -11.219 -11.727 1 98.44 227 ALA B O 1
ATOM 3997 N N . ARG B 1 228 ? 16.562 -9.391 -12.398 1 97.75 228 ARG B N 1
ATOM 3998 C CA . ARG B 1 228 ? 17.031 -8.945 -11.086 1 97.75 228 ARG B CA 1
ATOM 3999 C C . ARG B 1 228 ? 17.375 -7.461 -11.102 1 97.75 228 ARG B C 1
ATOM 4001 O O . ARG B 1 228 ? 17.203 -6.789 -12.117 1 97.75 228 ARG B O 1
ATOM 4008 N N . GLY B 1 229 ? 17.797 -6.918 -9.945 1 96.44 229 GLY B N 1
ATOM 4009 C CA . GLY B 1 229 ? 18.219 -5.523 -9.898 1 96.44 229 GLY B CA 1
ATOM 4010 C C . GLY B 1 229 ? 17.078 -4.578 -9.562 1 96.44 229 GLY B C 1
ATOM 4011 O O . GLY B 1 229 ? 17.016 -3.465 -10.094 1 96.44 229 GLY B O 1
ATOM 4012 N N . PHE B 1 230 ? 16.156 -5.008 -8.828 1 97.25 230 PHE B N 1
ATOM 4013 C CA . PHE B 1 230 ? 15.047 -4.172 -8.367 1 97.25 230 PHE B CA 1
ATOM 4014 C C . PHE B 1 230 ? 14.609 -4.574 -6.969 1 97.25 230 PHE B C 1
ATOM 4016 O O . PHE B 1 230 ? 14.961 -5.652 -6.484 1 97.25 230 PHE B O 1
ATOM 4023 N N . ARG B 1 231 ? 13.969 -3.738 -6.316 1 97.38 231 ARG B N 1
ATOM 4024 C CA . ARG B 1 231 ? 13.344 -4.008 -5.023 1 97.38 231 ARG B CA 1
ATOM 4025 C C . ARG B 1 231 ? 11.828 -4.027 -5.141 1 97.38 231 ARG B C 1
ATOM 4027 O O . ARG B 1 231 ? 11.234 -3.117 -5.727 1 97.38 231 ARG B O 1
ATOM 4034 N N . VAL B 1 232 ? 11.227 -5.062 -4.621 1 98.69 232 VAL B N 1
ATOM 4035 C CA . VAL B 1 232 ? 9.773 -5.18 -4.586 1 98.69 232 VAL B CA 1
ATOM 4036 C C . VAL B 1 232 ? 9.234 -4.531 -3.316 1 98.69 232 VAL B C 1
ATOM 4038 O O . VAL B 1 232 ? 9.766 -4.742 -2.227 1 98.69 232 VAL B O 1
ATOM 4041 N N . HIS B 1 233 ? 8.219 -3.74 -3.486 1 98.75 233 HIS B N 1
ATOM 4042 C CA . HIS B 1 233 ? 7.434 -3.172 -2.395 1 98.75 233 HIS B CA 1
ATOM 4043 C C . HIS B 1 233 ? 6 -3.689 -2.418 1 98.75 233 HIS B C 1
ATOM 4045 O O . HIS B 1 233 ? 5.285 -3.504 -3.406 1 98.75 233 HIS B O 1
ATOM 4051 N N . ALA B 1 234 ? 5.578 -4.355 -1.392 1 98.88 234 ALA B N 1
ATOM 4052 C CA . ALA B 1 234 ? 4.238 -4.93 -1.266 1 98.88 234 ALA B CA 1
ATOM 4053 C C . ALA B 1 234 ? 3.672 -4.691 0.131 1 98.88 234 ALA B C 1
ATOM 4055 O O . ALA B 1 234 ? 3.17 -5.621 0.769 1 98.88 234 ALA B O 1
ATOM 4056 N N . ALA B 1 235 ? 3.709 -3.473 0.614 1 98.75 235 ALA B N 1
ATOM 4057 C CA . ALA B 1 235 ? 3.293 -3.131 1.972 1 98.75 235 ALA B CA 1
ATOM 4058 C C . ALA B 1 235 ? 1.774 -3.012 2.066 1 98.75 235 ALA B C 1
ATOM 4060 O O . ALA B 1 235 ? 1.185 -2.068 1.535 1 98.75 235 ALA B O 1
ATOM 4061 N N . PRO B 1 236 ? 1.124 -3.916 2.744 1 98.88 236 PRO B N 1
ATOM 4062 C CA . PRO B 1 236 ? -0.338 -3.889 2.826 1 98.88 236 PRO B CA 1
ATOM 4063 C C . PRO B 1 236 ? -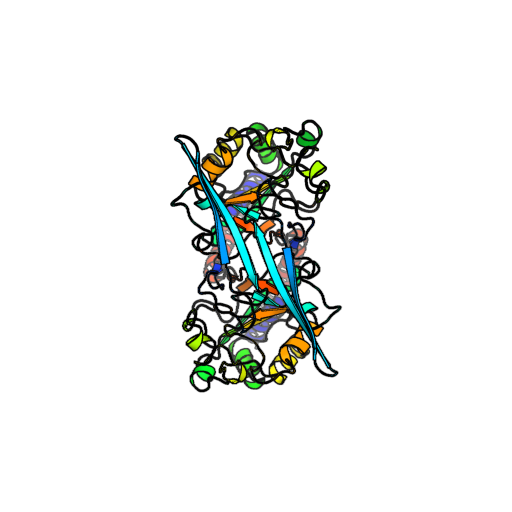0.851 -2.916 3.887 1 98.88 236 PRO B C 1
ATOM 4065 O O . PRO B 1 236 ? -0.102 -2.529 4.789 1 98.88 236 PRO B O 1
ATOM 4068 N N . MET B 1 237 ? -2.121 -2.527 3.695 1 98.56 237 MET B N 1
ATOM 4069 C CA . MET B 1 237 ? -2.789 -1.854 4.805 1 98.56 237 MET B CA 1
ATOM 4070 C C . MET B 1 237 ? -2.588 -2.617 6.105 1 98.56 237 MET B C 1
ATOM 4072 O O . MET B 1 237 ? -2.553 -3.85 6.109 1 98.56 237 MET B O 1
ATOM 4076 N N . ARG B 1 238 ? -2.473 -1.879 7.168 1 98.38 238 ARG B N 1
ATOM 4077 C CA . ARG B 1 238 ? -2.221 -2.453 8.484 1 98.38 238 ARG B CA 1
ATOM 4078 C C . ARG B 1 238 ? -3.523 -2.879 9.156 1 98.38 238 ARG B C 1
ATOM 4080 O O . ARG B 1 238 ? -3.957 -2.264 10.133 1 98.38 238 ARG B O 1
ATOM 4087 N N . VAL B 1 239 ? -4.098 -3.986 8.805 1 98.62 239 VAL B N 1
ATOM 4088 C CA . VAL B 1 239 ? -5.461 -4.387 9.148 1 98.62 239 VAL B CA 1
ATOM 4089 C C . VAL B 1 239 ? -5.434 -5.344 10.336 1 98.62 239 VAL B C 1
ATOM 4091 O O . VAL B 1 239 ? -4.863 -6.434 10.25 1 98.62 239 VAL B O 1
ATOM 4094 N N . GLN B 1 240 ? -6.09 -4.984 11.391 1 98.19 240 GLN B N 1
ATOM 4095 C CA . GLN B 1 240 ? -6.25 -5.887 12.523 1 98.19 240 GLN B CA 1
ATOM 4096 C C . GLN B 1 240 ? -7.055 -7.121 12.133 1 98.19 240 GLN B C 1
ATOM 4098 O O . GLN B 1 240 ? -8.172 -7.004 11.625 1 98.19 240 GLN B O 1
ATOM 4103 N N . GLY B 1 241 ? -6.457 -8.227 12.305 1 98.25 241 GLY B N 1
ATOM 4104 C CA . GLY B 1 241 ? -7.133 -9.477 12.016 1 98.25 241 GLY B CA 1
ATOM 4105 C C . GLY B 1 241 ? -7.082 -9.859 10.555 1 98.25 241 GLY B C 1
ATOM 4106 O O . GLY B 1 241 ? -7.535 -10.945 10.172 1 98.25 241 GLY B O 1
ATOM 4107 N N . GLY B 1 242 ? -6.551 -9.023 9.727 1 98.62 242 GLY B N 1
ATOM 4108 C CA . GLY B 1 242 ? -6.57 -9.258 8.289 1 98.62 242 GLY B CA 1
ATOM 4109 C C . GLY B 1 242 ? -5.77 -10.477 7.875 1 98.62 242 GLY B C 1
ATOM 4110 O O . GLY B 1 242 ? -4.641 -10.672 8.328 1 98.62 242 GLY B O 1
ATOM 4111 N N . THR B 1 243 ? -6.312 -11.297 6.984 1 98.75 243 THR B N 1
ATOM 4112 C CA . THR B 1 243 ? -5.648 -12.5 6.48 1 98.75 243 THR B CA 1
ATOM 4113 C C . THR B 1 243 ? -4.996 -12.227 5.129 1 98.75 243 THR B C 1
ATOM 4115 O O . THR B 1 243 ? -4.168 -13.016 4.664 1 98.75 243 THR B O 1
ATOM 4118 N N . GLY B 1 244 ? -5.398 -11.242 4.488 1 98.69 244 GLY B N 1
ATOM 4119 C CA . GLY B 1 244 ? -4.973 -10.703 3.205 1 98.69 244 GLY B CA 1
ATOM 4120 C C . GLY B 1 244 ? -5.688 -9.422 2.83 1 98.69 244 GLY B C 1
ATOM 4121 O O . GLY B 1 244 ? -6.688 -9.055 3.453 1 98.69 244 GLY B O 1
ATOM 4122 N N . VAL B 1 245 ? -5.152 -8.734 1.866 1 98.75 245 VAL B N 1
ATOM 4123 C CA . VAL B 1 245 ? -5.816 -7.516 1.41 1 98.75 245 VAL B CA 1
ATOM 4124 C C . VAL B 1 245 ? -5.203 -7.059 0.087 1 98.75 245 VAL B C 1
ATOM 4126 O O . VAL B 1 245 ? -4.039 -7.352 -0.2 1 98.75 245 VAL B O 1
ATOM 4129 N N . GLN B 1 246 ? -6.004 -6.387 -0.719 1 98.69 246 GLN B N 1
ATOM 4130 C CA . GLN B 1 246 ? -5.469 -5.742 -1.914 1 98.69 246 GLN B CA 1
ATOM 4131 C C . GLN B 1 246 ? -4.332 -4.785 -1.561 1 98.69 246 GLN B C 1
ATOM 4133 O O . GLN B 1 246 ? -4.414 -4.059 -0.566 1 98.69 246 GLN B O 1
ATOM 4138 N N . THR B 1 247 ? -3.295 -4.867 -2.32 1 98.81 247 THR B N 1
ATOM 4139 C CA . THR B 1 247 ? -2.072 -4.129 -2.02 1 98.81 247 THR B CA 1
ATOM 4140 C C . THR B 1 247 ? -1.434 -3.594 -3.297 1 98.81 247 THR B C 1
ATOM 4142 O O . THR B 1 247 ? -1.399 -4.285 -4.316 1 98.81 247 THR B O 1
ATOM 4145 N N . ARG B 1 248 ? -1.013 -2.316 -3.213 1 98.88 248 ARG B N 1
ATOM 4146 C CA . ARG B 1 248 ? -0.19 -1.824 -4.312 1 98.88 248 ARG B CA 1
ATOM 4147 C C . ARG B 1 248 ? 1.188 -2.479 -4.301 1 98.88 248 ARG B C 1
ATOM 4149 O O . ARG B 1 248 ? 1.954 -2.307 -3.35 1 98.88 248 ARG B O 1
ATOM 4156 N N . ILE B 1 249 ? 1.484 -3.229 -5.293 1 98.94 249 ILE B N 1
ATOM 4157 C CA . ILE B 1 249 ? 2.789 -3.854 -5.473 1 98.94 249 ILE B CA 1
ATOM 4158 C C . ILE B 1 249 ? 3.547 -3.152 -6.598 1 98.94 249 ILE B C 1
ATOM 4160 O O . ILE B 1 249 ? 2.971 -2.85 -7.645 1 98.94 249 ILE B O 1
ATOM 4164 N N . TYR B 1 250 ? 4.812 -2.799 -6.379 1 98.88 250 TYR B N 1
ATOM 4165 C CA . TYR B 1 250 ? 5.637 -2.143 -7.387 1 98.88 250 TYR B CA 1
ATOM 4166 C C . TYR B 1 250 ? 7.113 -2.461 -7.176 1 98.88 250 TYR B C 1
ATOM 4168 O O . TYR B 1 250 ? 7.504 -2.947 -6.109 1 98.88 250 TYR B O 1
ATOM 4176 N N . ALA B 1 251 ? 7.867 -2.242 -8.195 1 98.62 251 ALA B N 1
ATOM 4177 C CA . ALA B 1 251 ? 9.312 -2.436 -8.18 1 98.62 251 ALA B CA 1
ATOM 4178 C C . ALA B 1 251 ? 10.047 -1.113 -8.383 1 98.62 251 ALA B C 1
ATOM 4180 O O . ALA B 1 251 ? 9.633 -0.288 -9.203 1 98.62 251 ALA B O 1
ATOM 4181 N N . ILE B 1 252 ? 11.039 -0.896 -7.594 1 97.25 252 ILE B N 1
ATOM 4182 C CA . ILE B 1 252 ? 11.969 0.195 -7.844 1 97.25 252 ILE B CA 1
ATOM 4183 C C . ILE B 1 252 ? 13.289 -0.364 -8.383 1 97.25 252 ILE B C 1
ATOM 4185 O O . ILE B 1 252 ? 13.93 -1.191 -7.73 1 97.25 252 ILE B O 1
ATOM 4189 N N . LEU B 1 253 ? 13.664 0.083 -9.539 1 96.38 253 LEU B N 1
ATOM 4190 C CA . LEU B 1 253 ? 14.883 -0.4 -10.172 1 96.38 253 LEU B CA 1
ATOM 4191 C C . LEU B 1 253 ? 16.125 0.194 -9.5 1 96.38 253 LEU B C 1
ATOM 4193 O O . LEU B 1 253 ? 16.125 1.369 -9.125 1 96.38 253 LEU B O 1
ATOM 4197 N N . ASN B 1 254 ? 17.094 -0.612 -9.305 1 88.25 254 ASN B N 1
ATOM 4198 C CA . ASN B 1 254 ? 18.359 -0.122 -8.781 1 88.25 254 ASN B CA 1
ATOM 4199 C C . ASN B 1 254 ? 19.078 0.791 -9.773 1 88.25 254 ASN B C 1
ATOM 4201 O O . ASN B 1 254 ? 18.984 0.586 -10.984 1 88.25 254 ASN B O 1
ATOM 4205 N N . ASP B 1 255 ? 19.469 1.98 -9.242 1 69.5 255 ASP B N 1
ATOM 4206 C CA . ASP B 1 255 ? 20.234 2.855 -10.125 1 69.5 255 ASP B CA 1
ATOM 4207 C C . ASP B 1 255 ? 21.406 2.111 -10.758 1 69.5 255 ASP B C 1
ATOM 4209 O O . ASP B 1 255 ? 22.078 1.322 -10.086 1 69.5 255 ASP B O 1
ATOM 4213 N N . VAL B 1 256 ? 21.266 1.616 -11.945 1 51.06 256 VAL B N 1
ATOM 4214 C CA . VAL B 1 256 ? 22.453 1.092 -12.617 1 51.06 256 VAL B CA 1
ATOM 4215 C C . VAL B 1 256 ? 23.562 2.143 -12.602 1 51.06 256 VAL B C 1
ATOM 4217 O O . VAL B 1 256 ? 23.391 3.24 -13.133 1 51.06 256 VAL B O 1
ATOM 4220 N N . ILE B 1 257 ? 24.203 2.326 -11.492 1 42.31 257 ILE B N 1
ATOM 4221 C CA . ILE B 1 257 ? 25.406 3.115 -11.742 1 42.31 257 ILE B CA 1
ATOM 4222 C C . ILE B 1 257 ? 26.062 2.668 -13.039 1 42.31 257 ILE B C 1
ATOM 4224 O O . ILE B 1 257 ? 26.531 1.532 -13.148 1 42.31 257 ILE B O 1
ATOM 4228 N N . ASN B 1 258 ? 25.578 2.945 -14.023 1 36.38 258 ASN B N 1
ATOM 4229 C CA . ASN B 1 258 ? 26.453 2.762 -15.172 1 36.38 258 ASN B CA 1
ATOM 4230 C C . ASN B 1 258 ? 27.891 3.158 -14.844 1 36.38 258 ASN B C 1
ATOM 4232 O O . ASN B 1 258 ? 28.172 4.324 -14.555 1 36.38 258 ASN B O 1
ATOM 4236 N N . GLY B 1 259 ? 28.531 2.396 -14.133 1 36.59 259 GLY B N 1
ATOM 4237 C CA . GLY B 1 259 ? 29.938 2.504 -13.797 1 36.59 259 GLY B CA 1
ATOM 4238 C C . GLY B 1 259 ? 30.766 3.182 -14.875 1 36.59 259 GLY B C 1
ATOM 4239 O O . GLY B 1 259 ? 31.922 3.537 -14.648 1 36.59 259 GLY B O 1
ATOM 4240 N N . ALA B 1 260 ? 30.422 2.992 -16.078 1 38.53 260 ALA B N 1
ATOM 4241 C CA . ALA B 1 260 ? 31.344 3.451 -17.109 1 38.53 260 ALA B CA 1
ATOM 4242 C C . ALA B 1 260 ? 31.406 4.977 -17.156 1 38.53 260 ALA B C 1
ATOM 4244 O O . ALA B 1 260 ? 32.469 5.555 -17.328 1 38.53 260 ALA B O 1
ATOM 4245 N N . GLU B 1 261 ? 30.328 5.559 -16.938 1 38.12 261 GLU B N 1
ATOM 4246 C CA . GLU B 1 261 ? 30.359 7.004 -17.125 1 38.12 261 GLU B CA 1
ATOM 4247 C C . GLU B 1 261 ? 30.844 7.715 -15.859 1 38.12 261 GLU B C 1
ATOM 4249 O O . GLU B 1 261 ? 31.562 8.711 -15.938 1 38.12 261 GLU B O 1
ATOM 4254 N N . GLU B 1 262 ? 30.469 7.184 -14.664 1 42.41 262 GLU B N 1
ATOM 4255 C CA . GLU B 1 262 ? 30.938 7.855 -13.453 1 42.41 262 GLU B CA 1
ATOM 4256 C C . GLU B 1 262 ? 32.375 7.477 -13.133 1 42.41 262 GLU B C 1
ATOM 4258 O O . GLU B 1 262 ? 33.156 8.312 -12.664 1 42.41 262 GLU B O 1
ATOM 4263 N N . MET B 1 263 ? 32.688 6.273 -13.398 1 39.59 263 MET B N 1
ATOM 4264 C CA . MET B 1 263 ? 34.094 5.938 -13.328 1 39.59 263 MET B CA 1
ATOM 4265 C C . MET B 1 263 ? 34.906 6.809 -14.281 1 39.59 263 MET B C 1
ATOM 4267 O O . MET B 1 263 ? 36.031 7.191 -13.969 1 39.59 263 MET B O 1
ATOM 4271 N N . ARG B 1 264 ? 34.219 7.117 -15.312 1 41.22 264 ARG B N 1
ATOM 4272 C CA . ARG B 1 264 ? 34.875 8.047 -16.234 1 41.22 264 ARG B CA 1
ATOM 4273 C C . ARG B 1 264 ? 34.906 9.453 -15.656 1 41.22 264 ARG B C 1
ATOM 4275 O O . ARG B 1 264 ? 35.906 10.172 -15.836 1 41.22 264 ARG B O 1
ATOM 4282 N N . SER B 1 265 ? 33.844 9.68 -14.93 1 40.25 265 SER B N 1
ATOM 4283 C CA . SER B 1 265 ? 33.812 11.023 -14.359 1 40.25 265 SER B CA 1
ATOM 4284 C C . SER B 1 265 ? 34.688 11.141 -13.125 1 40.25 265 SER B C 1
ATOM 4286 O O . SER B 1 265 ? 35.375 12.148 -12.93 1 40.25 265 SER B O 1
ATOM 4288 N N . VAL B 1 266 ? 34.688 10.078 -12.336 1 45.38 266 VAL B N 1
ATOM 4289 C CA . VAL B 1 266 ? 35.594 10.062 -11.195 1 45.38 266 VAL B CA 1
ATOM 4290 C C . VAL B 1 266 ? 37.031 9.922 -11.672 1 45.38 266 VAL B C 1
ATOM 4292 O O . VAL B 1 266 ? 37.938 10.539 -11.117 1 45.38 266 VAL B O 1
ATOM 4295 N N . SER B 1 267 ? 37.125 9.055 -12.703 1 42.56 267 SER B N 1
ATOM 4296 C CA . SER B 1 267 ? 38.438 8.945 -13.32 1 42.56 267 SER B CA 1
ATOM 4297 C C . SER B 1 267 ? 38.906 10.273 -13.898 1 42.56 267 SER B C 1
ATOM 4299 O O . SER B 1 267 ? 40.062 10.656 -13.75 1 42.56 267 SER B O 1
ATOM 4301 N N . LEU B 1 268 ? 37.906 10.977 -14.281 1 44.41 268 LEU B N 1
ATOM 4302 C CA . LEU B 1 268 ? 38.25 12.281 -14.836 1 44.41 268 LEU B CA 1
ATOM 4303 C C . LEU B 1 268 ? 38.562 13.289 -13.734 1 44.41 268 LEU B C 1
ATOM 4305 O O . LEU B 1 268 ? 39.469 14.086 -13.844 1 44.41 268 LEU B O 1
ATOM 4309 N N . ILE B 1 269 ? 37.844 13.109 -12.68 1 44.59 269 ILE B N 1
ATOM 4310 C CA . ILE B 1 269 ? 38.062 14.016 -11.562 1 44.59 269 ILE B CA 1
ATOM 4311 C C . ILE B 1 269 ? 39.344 13.641 -10.844 1 44.59 269 ILE B C 1
ATOM 4313 O O . ILE B 1 269 ? 40.156 14.508 -10.508 1 44.59 269 ILE B O 1
ATOM 4317 N N . THR B 1 270 ? 39.531 12.328 -10.742 1 45.25 270 THR B N 1
ATOM 4318 C CA . THR B 1 270 ? 40.781 11.883 -10.156 1 45.25 270 THR B CA 1
ATOM 4319 C C . THR B 1 270 ? 41.969 12.234 -11.062 1 45.25 270 THR B C 1
ATOM 4321 O O . THR B 1 270 ? 43 12.664 -10.586 1 45.25 270 THR B O 1
ATOM 4324 N N . CYS B 1 271 ? 41.625 12.172 -12.281 1 43.97 271 CYS B N 1
ATOM 4325 C CA . CYS B 1 271 ? 42.656 12.547 -13.219 1 43.97 271 CYS B CA 1
ATOM 4326 C C . CYS B 1 271 ? 42.906 14.055 -13.203 1 43.97 271 CYS B C 1
ATOM 4328 O O . CYS B 1 271 ? 44.031 14.508 -13.266 1 43.97 271 CYS B O 1
ATOM 4330 N N . VAL B 1 272 ? 41.875 14.773 -12.953 1 46.78 272 VAL B N 1
ATOM 4331 C CA . VAL B 1 272 ? 42.031 16.219 -12.914 1 46.78 272 VAL B CA 1
ATOM 4332 C C . VAL B 1 272 ? 42.688 16.625 -11.594 1 46.78 272 VAL B C 1
ATOM 4334 O O . VAL B 1 272 ? 43.562 17.5 -11.57 1 46.78 272 VAL B O 1
ATOM 4337 N N . LEU B 1 273 ? 42.312 15.852 -10.57 1 46.47 273 LEU B N 1
ATOM 4338 C CA . LEU B 1 273 ? 42.938 16.172 -9.289 1 46.47 273 LEU B CA 1
ATOM 4339 C C . LEU B 1 273 ? 44.406 15.758 -9.273 1 46.47 273 LEU B C 1
ATOM 4341 O O . LEU B 1 273 ? 45.25 16.5 -8.766 1 46.47 273 LEU B O 1
ATOM 4345 N N . LEU B 1 274 ? 44.625 14.633 -9.914 1 49.78 274 LEU B N 1
ATOM 4346 C CA . LEU B 1 274 ? 46 14.195 -10.016 1 49.78 274 LEU B CA 1
ATOM 4347 C C . LEU B 1 274 ? 46.812 15.133 -10.93 1 49.78 274 LEU B C 1
ATOM 4349 O O . LEU B 1 274 ? 47.969 15.43 -10.656 1 49.78 274 LEU B O 1
ATOM 4353 N N . ALA B 1 275 ? 46.125 15.648 -11.859 1 47.62 275 ALA B N 1
ATOM 4354 C CA . ALA B 1 275 ? 46.781 16.594 -12.773 1 47.62 275 ALA B CA 1
ATOM 4355 C C . ALA B 1 275 ? 47.031 17.938 -12.094 1 47.62 275 ALA B C 1
ATOM 4357 O O . ALA B 1 275 ? 48.094 18.547 -12.273 1 47.62 275 ALA B O 1
ATOM 4358 N N . VAL B 1 276 ? 46.094 18.281 -11.234 1 48.72 276 VAL B N 1
ATOM 4359 C CA . VAL B 1 276 ? 46.25 19.531 -10.508 1 48.72 276 VAL B CA 1
ATOM 4360 C C . VAL B 1 276 ? 47.312 19.359 -9.414 1 48.72 276 VAL B C 1
ATOM 4362 O O . VAL B 1 276 ? 48.156 20.234 -9.219 1 48.72 276 VAL B O 1
ATOM 4365 N N . LEU B 1 277 ? 47.281 18.172 -8.875 1 47.34 277 LEU B N 1
ATOM 4366 C CA . LEU B 1 277 ? 48.281 17.906 -7.863 1 47.34 277 LEU B CA 1
ATOM 4367 C C . LEU B 1 277 ? 49.688 17.781 -8.492 1 47.34 277 LEU B C 1
ATOM 4369 O O . LEU B 1 277 ? 50.656 18.25 -7.922 1 47.34 277 LEU B O 1
ATOM 4373 N N . SER B 1 278 ? 49.656 17.172 -9.656 1 45.22 278 SER B N 1
ATOM 4374 C CA . SER B 1 278 ? 50.906 17.062 -10.375 1 45.22 278 SER B CA 1
ATOM 4375 C C . SER B 1 278 ? 51.438 18.422 -10.789 1 45.22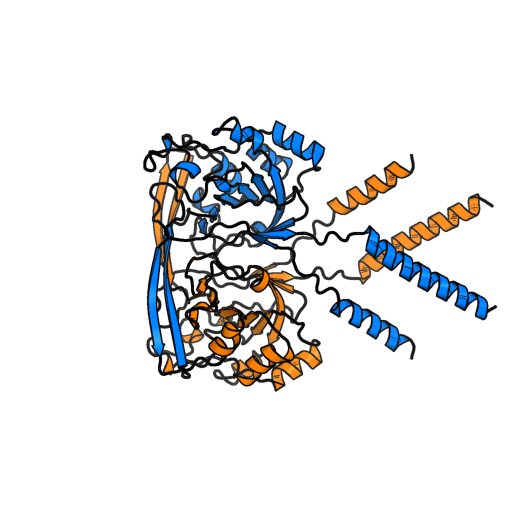 278 SER B C 1
ATOM 4377 O O . SER B 1 278 ? 52.656 18.656 -10.766 1 45.22 278 SER B O 1
ATOM 4379 N N . LYS B 1 279 ? 50.594 19.25 -10.969 1 48.12 279 LYS B N 1
ATOM 4380 C CA . LYS B 1 279 ? 51.031 20.594 -11.352 1 48.12 279 LYS B CA 1
ATOM 4381 C C . LYS B 1 279 ? 51.406 21.406 -10.125 1 48.12 279 LYS B C 1
ATOM 4383 O O . LYS B 1 279 ? 52.281 22.266 -10.203 1 48.12 279 LYS B O 1
ATOM 4388 N N . CYS B 1 280 ? 50.688 21.203 -9.109 1 42.84 280 CYS B N 1
ATOM 4389 C CA . CYS B 1 280 ? 51.031 21.906 -7.891 1 42.84 280 CYS B CA 1
ATOM 4390 C C . CYS B 1 280 ? 52.344 21.422 -7.328 1 42.84 280 CYS B C 1
ATOM 4392 O O . CYS B 1 280 ? 53.094 22.172 -6.676 1 42.84 280 CYS B O 1
ATOM 4394 N N . LEU B 1 281 ? 52.688 20.156 -7.539 1 44.75 281 LEU B N 1
ATOM 4395 C CA . LEU B 1 281 ? 54 19.672 -7.117 1 44.75 281 LEU B CA 1
ATOM 4396 C C . LEU B 1 281 ? 55.125 20.281 -7.965 1 44.75 281 LEU B C 1
ATOM 4398 O O . LEU B 1 281 ? 56.219 20.547 -7.465 1 44.75 281 LEU B O 1
ATOM 4402 N N . ASN B 1 282 ? 54.844 20.578 -9.18 1 45.88 282 ASN B N 1
ATOM 4403 C CA . ASN B 1 282 ? 55.875 21.203 -9.961 1 45.88 282 ASN B CA 1
ATOM 4404 C C . ASN B 1 282 ? 56.156 22.641 -9.508 1 45.88 282 ASN B C 1
ATOM 4406 O O . ASN B 1 282 ? 57.156 23.234 -9.844 1 45.88 282 ASN B O 1
ATOM 4410 N N . PHE B 1 283 ? 55.188 23.281 -8.852 1 42.44 283 PHE B N 1
ATOM 4411 C CA . PHE B 1 283 ? 55.469 24.656 -8.438 1 42.44 283 PHE B CA 1
ATOM 4412 C C . PHE B 1 283 ? 56.25 24.672 -7.125 1 42.44 283 PHE B C 1
ATOM 4414 O O . PHE B 1 283 ? 56.75 25.719 -6.719 1 42.44 283 PHE B O 1
ATOM 4421 N N . ILE B 1 284 ? 56.219 23.609 -6.348 1 36.47 284 ILE B N 1
ATOM 4422 C CA . ILE B 1 284 ? 57 23.688 -5.105 1 36.47 284 ILE B CA 1
ATOM 4423 C C . ILE B 1 284 ? 58.438 23.266 -5.371 1 36.47 284 ILE B C 1
ATOM 4425 O O . ILE B 1 284 ? 59.344 23.672 -4.645 1 36.47 284 ILE B O 1
ATOM 4429 N N . ILE B 1 285 ? 58.781 22.672 -6.469 1 32.69 285 ILE B N 1
ATOM 4430 C CA . ILE B 1 285 ? 60.219 22.594 -6.672 1 32.69 285 ILE B CA 1
ATOM 4431 C C . ILE B 1 285 ? 60.719 23.812 -7.461 1 32.69 285 ILE B C 1
ATOM 4433 O O . ILE B 1 285 ? 60.125 24.156 -8.492 1 32.69 285 ILE B O 1
#

pLDDT: mean 87.85, std 20.82, range [31.98, 99.0]

InterPro domains:
  IPR007325 Kynurenine formamidase/cyclase-like [PF04199] (24-195)
  IPR007325 Kynurenine formamidase/cyclase-like [PTHR31118] (22-252)
  IPR037175 Kynurenine formamidase superfamily [G3DSA:3.50.30.50] (8-253)
  IPR037175 Kynurenine formamidase superfamily [SSF102198] (22-253)

Sequence (570 aa):
MTSLSISLLLMWYSSLCHCELSIIDMSHPLSGATVYWPGQPNYNRTVLQRVAIGDDVWIEVGAYSSGEHGGTHVDAPRHFFPNGLDLKDLPLERTIADGVVIDVKAESARNSDYALTVEKLQEWELSNGRIPPKAAVVVNNGWTVRWPDPSAFLGSNDLSNYTTFHFPIVSIDAARWLLEKRDIKILGSDVPAPDGPRDNTFPVHRLLLAQNVIILENVMIPDELPARGFRVHAAPMRVQGGTGVQTRIYAILNDVINGAEEMRSVSLITCVLLAVLSKCLNFIIMTSLSISLLLMWYSSLCHCELSIIDMSHPLSGATVYWPGQPNYNRTVLQRVAIGDDVWIEVGAYSSGEHGGTHVDAPRHFFPNGLDLKDLPLERTIADGVVIDVKAESARNSDYALTVEKLQEWELSNGRIPPKAAVVVNNGWTVRWPDPSAFLGSNDLSNYTTFHFPIVSIDAARWLLEKRDIKILGSDVPAPDGPRDNTFPVHRLLLAQNVIILENVMIPDELPARGFRVHAAPMRVQGGTGVQTRIYAILNDVINGAEEMRSVSLITCVLLAVLSKCLNFII

Radius of gyration: 26.51 Å; Cα contacts (8 Å, |Δi|>4): 1262; chains: 2; bounding box: 86×64×46 Å

Secondary structure (DSSP, 8-state):
--HHHHHHHHHHHHHH------EEE--PPBSTT--B-TTSPPPEEEEEEEEEETTTEEEEEEEEEEESSBSSEEE-GGGT-TTS--TTTS-GGGGEEEEEEEE-HHHHHH-TT-EE-HHHHHHHHHHH-PPPTT-EEEEE-S-GGGTT-HHHHHT-S-TT-GGG----EE-HHHHHHHHHHH--SEEEESSS-SS-TT-TT-HHHHHHHTTT-EEEES----TT--SSSEEEE-----BTT-SEEE---EEEE-----HHHHHHHHHHHHHHHHHHHHHHHHHH-/--HHHHHHHHHHHHHH------EEE--PPBSTT--B-TTSPPPEEEEEEEEEETTTEEEEEEEEEEESSBSSEEE-GGGT-TTS--TTTS-GGGGEEEEEEEE-HHHHHH-TT-EE-HHHHHHHHHHH-PPPTT-EEEEE-S-GGGTT-HHHHHT-S-TT-GGG----EE-HHHHHHHHHHH--SEEEESSS-SS-TT-TT-HHHHHHHTTT-EEEES----TT--SSSEEEE-----BTT-SEEE---EEEE-----HHHHHHHHHHHHHHHHHHHHHHHHHH-

Nearest PDB structures (foldseek):
  5nmp-assembly5_J  TM=8.730E-01  e=4.507E-25  Ralstonia pseudosolanacearum GMI1000
  5nna-assembly1_B  TM=8.569E-01  e=3.447E-24  Roseibium aggregatum
  4m8d-assembly2_C  TM=8.591E-01  e=1.183E-23  Roseibium aggregatum IAM 12614
  8f9x-assembly2_D  TM=9.269E-01  e=2.281E-22  Ruegeria pomeroyi DSS-3
  4cob-assembly1_B  TM=9.080E-01  e=2.902E-16  Pseudomonas aeruginosa PAO1

Organism: Lymnaea stagnalis (NCBI:txid6523)

Solvent-accessible surface area (backbone atoms only — not comparable to full-atom values): 29082 Å² total; per-residue (Å²): 124,68,71,63,53,55,57,52,51,58,55,54,56,70,64,64,72,70,68,75,82,52,70,44,78,22,47,51,66,41,39,81,60,42,47,57,53,71,91,48,57,61,44,44,76,45,79,74,43,78,46,68,50,77,93,79,36,42,41,37,44,38,30,39,34,30,26,18,71,31,44,19,20,40,39,32,20,23,23,52,27,94,84,34,46,22,33,50,69,47,60,68,71,58,32,44,23,49,30,36,45,49,78,38,35,69,57,26,72,76,30,46,67,31,55,46,43,53,66,58,53,52,53,48,27,75,77,71,45,78,72,56,69,48,17,23,44,32,40,39,44,68,41,46,80,33,61,64,42,55,42,64,49,45,34,30,91,53,71,83,41,57,74,55,40,39,51,44,29,47,28,58,64,26,50,47,45,42,43,75,76,29,41,42,24,30,45,33,28,27,37,84,40,53,44,52,64,74,48,91,71,37,61,42,57,51,60,35,23,73,71,63,22,33,37,34,25,32,25,33,68,56,87,83,62,58,57,52,64,30,34,34,39,45,56,47,51,32,25,62,78,24,27,34,33,57,28,35,29,35,33,40,49,53,78,70,70,58,50,72,59,47,50,45,47,47,48,45,45,51,47,47,49,49,48,49,47,55,50,53,53,57,68,74,100,123,67,71,63,51,56,56,50,52,57,54,52,57,68,64,64,69,70,67,74,82,50,70,46,79,22,47,51,65,42,38,81,60,42,48,57,54,71,91,46,57,63,45,45,77,46,80,73,43,77,47,69,49,78,94,79,35,40,42,36,45,37,31,38,36,29,26,20,70,32,45,18,19,40,41,31,22,24,23,52,29,94,85,35,46,22,33,51,69,47,60,67,71,57,32,44,25,50,29,36,46,50,79,38,34,69,58,26,72,75,31,47,67,31,54,46,44,51,66,59,52,52,54,47,28,74,77,71,44,76,72,54,70,47,18,25,43,30,38,39,44,69,40,44,80,32,61,64,42,53,43,66,48,44,33,27,89,51,72,84,42,56,73,56,40,39,51,44,29,48,30,58,64,25,50,47,45,42,44,75,75,30,40,42,24,30,43,33,27,27,37,84,41,53,43,54,65,75,48,90,72,38,62,42,57,51,59,36,25,74,69,62,21,32,37,35,26,31,26,32,68,57,87,83,62,58,56,51,62,29,34,36,38,46,56,47,50,31,25,63,78,27,27,33,33,56,26,36,29,33,31,42,48,54,79,71,71,58,54,67,61,49,48,46,46,48,48,44,46,49,46,47,48,48,49,50,48,54,49,52,54,56,68,74,100